Protein AF-A0A9D8MGJ4-F1 (afdb_monomer)

pLDDT: mean 90.31, std 9.66, range [42.44, 98.69]

Solvent-accessible surface area (backbone atoms only — not compar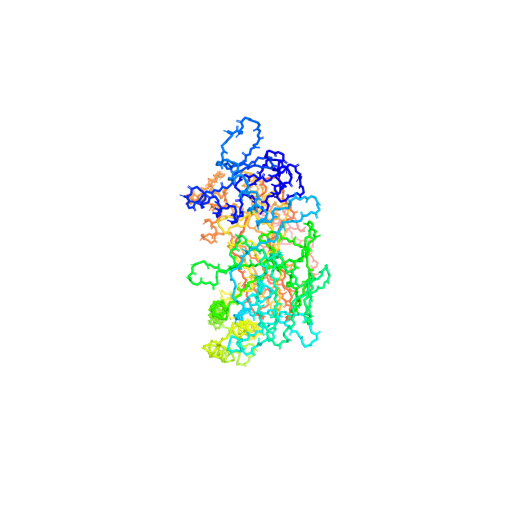able to full-atom values): 30990 Å² total; per-residue (Å²): 104,48,72,48,38,49,60,53,29,55,30,80,44,83,84,40,50,48,14,30,41,84,47,27,75,36,64,45,100,88,68,35,9,17,49,38,51,58,37,62,47,36,30,52,50,39,18,62,74,71,69,38,98,76,43,64,45,33,35,43,28,72,40,46,34,89,46,42,42,75,44,81,89,58,58,81,85,44,67,66,48,56,51,45,28,53,55,44,56,52,20,41,22,64,53,59,29,33,30,48,98,58,36,38,41,66,56,48,94,65,73,93,74,52,70,90,44,57,30,36,36,23,35,54,22,70,94,56,31,36,51,33,22,32,44,28,55,43,97,87,31,43,50,29,39,45,74,62,50,60,91,48,49,91,75,38,35,47,37,24,27,29,39,42,75,41,85,90,78,31,28,34,36,41,27,32,60,60,79,58,22,29,43,30,43,54,88,81,41,56,30,46,37,81,66,89,52,83,45,26,37,24,34,50,38,70,51,85,54,63,36,74,95,35,50,99,61,84,79,44,59,48,22,26,34,46,23,37,75,91,32,48,74,28,30,19,45,24,57,42,74,93,41,32,55,38,50,40,73,59,59,87,48,90,82,41,30,44,34,17,31,29,80,22,44,68,66,56,45,48,46,35,28,50,42,30,31,54,55,30,47,49,53,33,52,53,48,51,53,48,48,54,53,51,70,67,43,60,56,45,64,77,38,88,62,44,65,62,52,50,56,50,51,50,54,51,49,53,54,50,56,76,67,51,77,27,21,53,60,27,45,54,44,35,54,51,50,54,50,49,50,53,56,48,54,67,25,36,24,46,71,40,90,92,44,45,38,77,50,36,85,70,47,56,60,34,52,38,83,65,77,63,67,46,47,62,86,59,54,75,47,77,39,26,41,35,48,66,45,47,56,48,65,40,34,40,74,38,69,63,33,59,43,28,18,37,37,42,34,29,26,24,32,32,32,58,22,53,68,65,55,29,47,56,32,53,80,68,67,48,65,81,60,56,45,41,30,39,31,32,61,94,37,68,29,71,39,36,52,50,66,80,72,42,28,83,60,76,88,78,51,69,46,67,45,79,41,77,86,81,57,28,28,29,65,67,39,61,56,17,40,38,55,43,42,73,72,66,41,47,70,27,67,28,66,35,71,40,91,45,67,58,34,71,44,44,36,39,43,32,26,80,60,27,49,80,56,19,38,38,41,36,34,52,45,38,33,33,37,37,18,79,50,52,56,44,67,76,70,68,48,82,79,73,78,79,86,64,87,70,75,76,63,88,51,45,28,20,40,89,87,70,47,78,74,42,64,58,85,90,79,62,68,74,44,63,34,34,43,87,92,39,81,50,75,43,125

Foldseek 3Di:
DLVVCVQLQLALDCPWVLQAQQQAPDADPVHTGFFWGLFPLLQVLCCVLVVHNGDTWGGTSQDIDDLTPSDPVNCPVDPSSVVNVVSNSLSCLLSWTASDQWFTRAFADADDADQPFWKWKAFLDVQLQNLFWTWFQDPVQFIFIDGDFLVCVVVRLRRIWRWDADVVRNFIWTARRVQRWIWFDDPWGTGTHNDDDLRRTWRKHWASDARPPQAPDDDHFTWIWTWRGGTRFTWTWFRDPPGHITIDTDDNHNPRRRRTIGIDGSVSSLSNFVVLLVVLLVLLVVLLVLLVVQLPFAKDFQPPCLSVVLVVLSVVLVVQSVPGRGSVSSNVSSVSSVVNVQSSLQGIFGPDLVGFRWPQVLQDLQFQPDQPRKPDDFPADLSKGKDALDWDWIKHKRWQHHFAKKKKKWQKEKQLAPPQVLVVCVVVVNPVSQQKWWDKAPWIDGFHYQCPPFALDQPPWPDWDWYDVVTTTGDDDPRSSSVCVVVVPRMDMIMDGDHHGRDMMMTTMTGPGNHHGMMMMIGRIIMGGRRHPDRCVSVVNDPDPCPDPPPDPQQFKAAPVRHTDDSDPPPDDFHWIDGPNDIDTDD

Radius of gyration: 32.8 Å; Cα contacts (8 Å, |Δi|>4): 1258; chains: 1; bounding box: 96×54×96 Å

Sequence (587 aa):
LHELLHGVGVIPWAGTQWSKYDLRSSKNGDGYGSGYWLGDRVTEVLSFWDNKDFEQLNGDYQHMWPYGINGAQEDNGSDVLYIGNGLVCQALGEDGLEHTDKHFAEPYYAINVEDDVKYYLKNENEDRGFLTSYLVEKEDGSLTWKEIALDDLTNQDDAAWYITFTPTNQFYQLRNAKTGNYLYMTGSTAKTIATTSGNTDFHVMKARVDAADTHTDEPNPRGYWLLHHASRNPRALSAATNGRVATETFNISNNATTQRWLILTAEQAAEVDNVGIGAFRKQVADILSQLRGLRSVPHTEDTEGTDAKLDNIIDEIEGKSATATSAVQVAELVEEARQAVFDFLANATPTDMDQPFNVSLLIQNPGLDDTEGWLGVPTLKYSCGEFKEVAFDYNQTLDNMRSGTYVLHAQAFQRAGIAETAYRAYINGTTTRISTFLYAGSRSERVHNICDYGQENKLGVGDEVAVGDPVIYIPNDMKSAANYFKQGFYDCEVATELTEDGSKLKIGIRCKNGNSSYWSIFDNFRLYYYGSIPLDVVTGIETQPITERKEVEATAIYDLSGRKVSSSSSELPKGIYIQNGRKFVVK

Structure (mmCIF, N/CA/C/O backbone):
data_AF-A0A9D8MGJ4-F1
#
_entry.id   AF-A0A9D8MGJ4-F1
#
loop_
_atom_site.group_PDB
_atom_site.id
_atom_site.type_symbol
_atom_site.label_atom_id
_atom_site.label_alt_id
_atom_site.label_comp_id
_atom_site.label_asym_id
_atom_site.label_entity_id
_atom_site.label_seq_id
_atom_site.pdbx_PDB_ins_code
_atom_site.Cartn_x
_atom_site.Cartn_y
_atom_site.Cartn_z
_atom_site.occupancy
_atom_site.B_iso_or_equiv
_atom_site.auth_seq_id
_atom_site.auth_comp_id
_atom_site.auth_asym_id
_atom_site.auth_atom_id
_atom_site.pdbx_PDB_model_num
ATOM 1 N N . LEU A 1 1 ? -39.163 24.564 11.893 1.00 76.19 1 LEU A N 1
ATOM 2 C CA . LEU A 1 1 ? -38.201 23.504 11.517 1.00 76.19 1 LEU A CA 1
ATOM 3 C C . LEU A 1 1 ? -37.152 23.989 10.514 1.00 76.19 1 LEU A C 1
ATOM 5 O O . LEU A 1 1 ? -36.013 23.592 10.669 1.00 76.19 1 LEU A O 1
ATOM 9 N N . HIS A 1 2 ? -37.454 24.919 9.592 1.00 80.75 2 HIS A N 1
ATOM 10 C CA . HIS A 1 2 ? -36.408 25.587 8.787 1.00 80.75 2 HIS A CA 1
ATOM 11 C C . HIS A 1 2 ? -35.269 26.174 9.650 1.00 80.75 2 HIS A C 1
ATOM 13 O O . HIS A 1 2 ? -34.117 25.803 9.496 1.00 80.75 2 HIS A O 1
ATOM 19 N N . GLU A 1 3 ? -35.598 26.991 10.657 1.00 81.12 3 GLU A N 1
ATOM 20 C CA . GLU A 1 3 ? -34.593 27.526 11.598 1.00 81.12 3 GLU A CA 1
ATOM 21 C C . GLU A 1 3 ? -33.932 26.452 12.482 1.00 81.12 3 GLU A C 1
ATOM 23 O O . GLU A 1 3 ? -32.833 26.655 12.989 1.00 81.12 3 GLU A O 1
ATOM 28 N N . LEU A 1 4 ? -34.584 25.295 12.669 1.00 79.69 4 LEU A N 1
ATOM 29 C CA . LEU A 1 4 ? -33.990 24.172 13.401 1.00 79.69 4 LEU A CA 1
ATOM 30 C C . LEU A 1 4 ? -32.871 23.533 12.578 1.00 79.69 4 LEU A C 1
ATOM 32 O O . LEU A 1 4 ? -31.828 23.240 13.149 1.00 79.69 4 LEU A O 1
ATOM 36 N N . LEU A 1 5 ? -33.065 23.376 11.262 1.00 81.38 5 LEU A N 1
ATOM 37 C CA . LEU A 1 5 ? -32.021 22.909 10.344 1.00 81.38 5 LEU A CA 1
ATOM 38 C C . LEU A 1 5 ? -30.768 23.774 10.481 1.00 81.38 5 LEU A C 1
ATOM 40 O O . LEU A 1 5 ? -29.666 23.245 10.637 1.00 81.38 5 LEU A O 1
ATOM 44 N N . HIS A 1 6 ? -30.955 25.095 10.589 1.00 78.94 6 HIS A N 1
ATOM 45 C CA . HIS A 1 6 ? -29.831 25.989 10.836 1.00 78.94 6 HIS A CA 1
ATOM 46 C C . HIS A 1 6 ? -29.121 25.712 12.169 1.00 78.94 6 HIS A C 1
ATOM 48 O O . HIS A 1 6 ? -27.895 25.763 12.253 1.00 78.94 6 HIS A O 1
ATOM 54 N N . GLY A 1 7 ? -29.890 25.387 13.208 1.00 73.94 7 GLY A N 1
ATOM 55 C CA . GLY A 1 7 ? -29.383 25.055 14.538 1.00 73.94 7 GLY A CA 1
ATOM 56 C C . GLY A 1 7 ? -28.693 23.693 14.663 1.00 73.94 7 GLY A C 1
ATOM 57 O O . GLY A 1 7 ? -27.937 23.514 15.613 1.00 73.94 7 GLY A O 1
ATOM 58 N N . VAL A 1 8 ? -28.923 22.752 13.739 1.00 74.88 8 VAL A N 1
ATOM 59 C CA . VAL A 1 8 ? -28.292 21.414 13.740 1.00 74.88 8 VAL A CA 1
ATOM 60 C C . VAL A 1 8 ? -27.152 21.282 12.723 1.00 74.88 8 VAL A C 1
ATOM 62 O O . VAL A 1 8 ? -26.699 20.175 12.452 1.00 74.88 8 VAL A O 1
ATOM 65 N N . GLY A 1 9 ? -26.673 22.404 12.174 1.00 74.50 9 GLY A N 1
ATOM 66 C CA . GLY A 1 9 ? -25.496 22.449 11.300 1.00 74.50 9 GLY A CA 1
ATOM 67 C C . GLY A 1 9 ? -25.789 22.369 9.798 1.00 74.50 9 GLY A C 1
ATOM 68 O O . GLY A 1 9 ? -24.852 22.453 8.999 1.00 74.50 9 GLY A O 1
ATOM 69 N N . VAL A 1 10 ? -27.065 22.279 9.400 1.00 78.00 10 VAL A N 1
ATOM 70 C CA . VAL A 1 10 ? -27.529 22.309 8.000 1.00 78.00 10 VAL A CA 1
ATOM 71 C C . VAL A 1 10 ? -27.554 23.763 7.513 1.00 78.00 10 VAL A C 1
ATOM 73 O O . VAL A 1 10 ? -28.609 24.377 7.387 1.00 78.00 10 VAL A O 1
ATOM 76 N N . ILE A 1 11 ? -26.364 24.349 7.317 1.00 72.31 11 ILE A N 1
ATOM 77 C CA . ILE A 1 11 ? -26.176 25.763 6.942 1.00 72.31 11 ILE A CA 1
ATOM 78 C C . ILE A 1 11 ? -25.019 25.987 5.962 1.00 72.31 11 ILE A C 1
ATOM 80 O O . ILE A 1 11 ? -24.040 25.235 5.988 1.00 72.31 11 ILE A O 1
ATOM 84 N N . PRO A 1 12 ? -25.042 27.106 5.206 1.00 62.72 12 PRO A N 1
ATOM 85 C CA . PRO A 1 12 ? -23.937 27.568 4.364 1.00 62.72 12 PRO A CA 1
ATOM 86 C C . PRO A 1 12 ? -22.775 28.172 5.174 1.00 62.72 12 PRO A C 1
ATOM 88 O O . PRO A 1 12 ? -22.338 29.298 4.930 1.00 62.72 12 PRO A O 1
ATOM 91 N N . TRP A 1 13 ? -22.266 27.449 6.172 1.00 66.31 13 TRP A N 1
ATOM 92 C CA . TRP A 1 13 ? -21.008 27.792 6.830 1.00 66.31 13 TRP A CA 1
ATOM 93 C C . TRP A 1 13 ? -19.901 26.916 6.272 1.00 66.31 13 TRP A C 1
ATOM 95 O O . TRP A 1 13 ? -19.823 25.733 6.586 1.00 66.31 13 TRP A O 1
ATOM 105 N N . ALA A 1 14 ? -18.968 27.535 5.549 1.00 61.53 14 ALA A N 1
ATOM 106 C CA . ALA A 1 14 ? -17.855 26.867 4.871 1.00 61.53 14 ALA A CA 1
ATOM 107 C C . ALA A 1 14 ? -16.996 25.920 5.739 1.00 61.53 14 ALA A C 1
ATOM 109 O O . ALA A 1 14 ? -16.180 25.169 5.213 1.00 61.53 14 ALA A O 1
ATOM 110 N N . GLY A 1 15 ? -17.135 25.967 7.067 1.00 70.69 15 GLY A N 1
ATOM 111 C CA . GLY A 1 15 ? -16.348 25.172 8.003 1.00 70.69 15 GLY A CA 1
ATOM 112 C C . GLY A 1 15 ? -17.000 23.892 8.543 1.00 70.69 15 GLY A C 1
ATOM 113 O O . GLY A 1 15 ? -16.279 23.149 9.212 1.00 70.69 15 GLY A O 1
ATOM 114 N N . THR A 1 16 ? -18.300 23.637 8.349 1.00 79.25 16 THR A N 1
ATOM 115 C CA . THR A 1 16 ? -18.972 22.408 8.848 1.00 79.25 16 THR A CA 1
ATOM 116 C C . THR A 1 16 ? -18.890 21.275 7.829 1.00 79.25 16 THR A C 1
ATOM 118 O O . THR A 1 16 ? -18.683 21.533 6.640 1.00 79.25 16 THR A O 1
ATOM 121 N N . GLN A 1 17 ? -19.065 20.021 8.263 1.00 82.88 17 GLN A N 1
ATOM 122 C CA . GLN A 1 17 ? -19.114 18.893 7.324 1.00 82.88 17 GLN A CA 1
ATOM 123 C C . GLN A 1 17 ? -20.271 19.000 6.326 1.00 82.88 17 GLN A C 1
ATOM 125 O O . GLN A 1 17 ? -20.141 18.503 5.214 1.00 82.88 17 GLN A O 1
ATOM 130 N N . TRP A 1 18 ? -21.353 19.710 6.670 1.00 86.94 18 TRP A N 1
ATOM 131 C CA . TRP A 1 18 ? -22.473 19.951 5.756 1.00 86.94 18 TRP A CA 1
ATOM 132 C C . TRP A 1 18 ? -22.060 20.673 4.471 1.00 86.94 18 TRP A C 1
ATOM 134 O O . TRP A 1 18 ? -22.480 20.300 3.377 1.00 86.94 18 TRP A O 1
ATOM 144 N N . SER A 1 19 ? -21.239 21.718 4.616 1.00 83.00 19 SER A N 1
ATOM 145 C CA . SER A 1 19 ? -20.747 22.519 3.491 1.00 83.00 19 SER A CA 1
ATOM 146 C C . SER A 1 19 ? -19.509 21.909 2.829 1.00 83.00 19 SER A C 1
ATOM 148 O O . SER A 1 19 ? -19.207 22.230 1.679 1.00 83.00 19 SER A O 1
ATOM 150 N N . LYS A 1 20 ? -18.768 21.048 3.536 1.00 82.69 20 LYS A N 1
ATOM 151 C CA . LYS A 1 20 ? -17.641 20.296 2.972 1.00 82.69 20 LYS A CA 1
ATOM 152 C C . LYS A 1 20 ? -18.141 19.116 2.141 1.00 82.69 20 LYS A C 1
ATOM 154 O O . LYS A 1 20 ? -19.315 18.772 2.128 1.00 82.69 20 LYS A O 1
ATOM 159 N N . TYR A 1 21 ? -17.215 18.497 1.423 1.00 81.44 21 TYR A N 1
ATOM 160 C CA . TYR A 1 21 ? -17.525 17.378 0.542 1.00 81.44 21 TYR A CA 1
ATOM 161 C C . TYR A 1 21 ? -17.286 16.004 1.182 1.00 81.44 21 TYR A C 1
ATOM 163 O O . TYR A 1 21 ? -17.652 15.003 0.584 1.00 81.44 21 TYR A O 1
ATOM 171 N N . ASP A 1 22 ? -16.680 15.930 2.372 1.00 84.88 22 ASP A N 1
ATOM 172 C CA . ASP A 1 22 ? -16.240 14.654 2.962 1.00 84.88 22 ASP A CA 1
ATOM 173 C C . ASP A 1 22 ? -17.413 13.693 3.265 1.00 84.88 22 ASP A C 1
ATOM 175 O O . ASP A 1 22 ? -17.230 12.474 3.269 1.00 84.88 22 ASP A O 1
ATOM 179 N N . LEU A 1 23 ? -18.620 14.237 3.472 1.00 88.88 23 LEU A N 1
ATOM 180 C CA . LEU A 1 23 ? -19.881 13.505 3.676 1.00 88.88 23 LEU A CA 1
ATOM 181 C C . LEU A 1 23 ? -20.859 13.634 2.493 1.00 88.88 23 LEU A C 1
ATOM 183 O O . LEU A 1 23 ? -22.047 13.348 2.639 1.00 88.88 23 LEU A O 1
ATOM 187 N N . ARG A 1 24 ? -20.389 14.070 1.317 1.00 90.00 24 ARG A N 1
ATOM 188 C CA . ARG A 1 24 ? -21.221 14.330 0.131 1.00 90.00 24 ARG A CA 1
ATOM 189 C C . ARG A 1 24 ? -20.674 13.639 -1.114 1.00 90.00 24 ARG A C 1
ATOM 191 O O . ARG A 1 24 ? -19.468 13.577 -1.325 1.00 90.00 24 ARG A O 1
ATOM 198 N N . SER A 1 25 ? -21.565 13.182 -1.991 1.00 90.62 25 SER A N 1
ATOM 199 C CA . SER A 1 25 ? -21.180 12.500 -3.235 1.00 90.62 25 SER A CA 1
ATOM 200 C C . SER A 1 25 ? -20.512 13.411 -4.273 1.00 90.62 25 SER A C 1
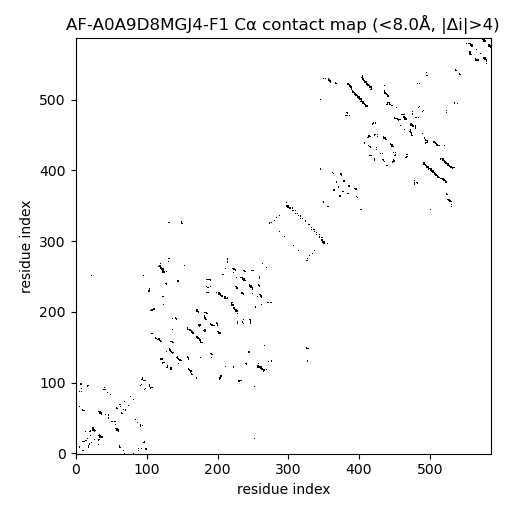ATOM 202 O O . SER A 1 25 ? -19.852 12.919 -5.187 1.00 90.62 25 SER A O 1
ATOM 204 N N . SER A 1 26 ? -20.717 14.731 -4.200 1.00 88.38 26 SER A N 1
ATOM 205 C CA . SER A 1 26 ? -20.204 15.669 -5.202 1.00 88.38 26 SER A CA 1
ATOM 206 C C . SER A 1 26 ? -19.906 17.059 -4.627 1.00 88.38 26 SER A C 1
ATOM 208 O O . SER A 1 26 ? -20.109 17.333 -3.440 1.00 88.38 26 SER A O 1
ATOM 210 N N . LYS A 1 27 ? -19.375 17.942 -5.483 1.00 88.50 27 LYS A N 1
ATOM 211 C CA . LYS A 1 27 ? -19.149 19.362 -5.188 1.00 88.50 27 LYS A CA 1
ATOM 212 C C . LYS A 1 27 ? -19.801 20.233 -6.251 1.00 88.50 27 LYS A C 1
ATOM 214 O O . LYS A 1 27 ? -19.804 19.882 -7.430 1.00 88.50 27 LYS A O 1
ATOM 219 N N . ASN A 1 28 ? -20.276 21.395 -5.835 1.00 82.94 28 ASN A N 1
ATOM 220 C CA . ASN A 1 28 ? -20.700 22.469 -6.718 1.00 82.94 28 ASN A CA 1
ATOM 221 C C . ASN A 1 28 ? -19.485 23.201 -7.322 1.00 82.94 28 ASN A C 1
ATOM 223 O O . ASN A 1 28 ? -18.348 23.055 -6.867 1.00 82.94 28 ASN A O 1
ATOM 227 N N . GLY A 1 29 ? -19.722 24.021 -8.354 1.00 80.69 29 GLY A N 1
ATOM 228 C CA . GLY A 1 29 ? -18.670 24.796 -9.032 1.00 80.69 29 GLY A CA 1
ATOM 229 C C . GLY A 1 29 ? -17.984 25.858 -8.159 1.00 80.69 29 GLY A C 1
ATOM 230 O O . GLY A 1 29 ? -16.936 26.373 -8.536 1.00 80.69 29 GLY A O 1
ATOM 231 N N . ASP A 1 30 ? -18.555 26.167 -6.996 1.00 82.81 30 ASP A N 1
ATOM 232 C CA . ASP A 1 30 ? -18.010 27.052 -5.962 1.00 82.81 30 ASP A CA 1
ATOM 233 C C . ASP A 1 30 ? -17.190 26.308 -4.886 1.00 82.81 30 ASP A C 1
ATOM 235 O O . ASP A 1 30 ? -16.607 26.942 -4.007 1.00 82.81 30 ASP A O 1
ATOM 239 N N . GLY A 1 31 ? -17.101 24.976 -4.974 1.00 82.62 31 GLY A N 1
ATOM 240 C CA . GLY A 1 31 ? -16.307 24.126 -4.089 1.00 82.62 31 GLY A CA 1
ATOM 241 C C . GLY A 1 31 ? -17.051 23.549 -2.881 1.00 82.62 31 GLY A C 1
ATOM 242 O O . GLY A 1 31 ? -16.448 22.755 -2.155 1.00 82.62 31 GLY A O 1
ATOM 243 N N . TYR A 1 32 ? -18.328 23.887 -2.673 1.00 88.38 32 TYR A N 1
ATOM 244 C CA . TYR A 1 32 ? -19.131 23.346 -1.570 1.00 88.38 32 TYR A CA 1
ATOM 245 C C . TYR A 1 32 ? -19.757 21.984 -1.891 1.00 88.38 32 TYR A C 1
ATOM 247 O O . TYR A 1 32 ? -19.964 21.642 -3.055 1.00 88.38 32 TYR A O 1
ATOM 255 N N . GLY A 1 33 ? -20.051 21.200 -0.853 1.00 87.88 33 GLY A N 1
ATOM 256 C CA . GLY A 1 33 ? -20.655 19.870 -0.959 1.00 87.88 33 GLY A CA 1
ATOM 257 C C . GLY A 1 33 ? -22.046 19.879 -1.604 1.00 87.88 33 GLY A C 1
ATOM 258 O O . GLY A 1 33 ? -22.836 20.804 -1.410 1.00 87.88 33 GLY A O 1
ATOM 259 N N . SER A 1 34 ? -22.335 18.842 -2.391 1.00 90.75 34 SER A N 1
ATOM 260 C CA . SER A 1 34 ? -23.594 18.661 -3.119 1.00 90.75 34 SER A CA 1
ATOM 261 C C . SER A 1 34 ? -23.894 17.181 -3.378 1.00 90.75 34 SER A C 1
ATOM 263 O O . SER A 1 34 ? -23.050 16.303 -3.172 1.00 90.75 34 SER A O 1
ATOM 265 N N . GLY A 1 35 ? -25.115 16.892 -3.814 1.00 92.44 35 GLY A N 1
ATOM 266 C CA . GLY A 1 35 ? -25.594 15.543 -4.079 1.00 92.44 35 GLY A CA 1
ATOM 267 C C . GLY A 1 35 ? -25.938 14.769 -2.806 1.00 92.44 35 GLY A C 1
ATOM 268 O O . GLY A 1 35 ? -26.335 15.340 -1.783 1.00 92.44 35 GLY A O 1
ATOM 269 N N . TYR A 1 36 ? -25.783 13.450 -2.875 1.00 93.50 36 TYR A N 1
ATOM 270 C CA . TYR A 1 36 ? -26.176 12.545 -1.805 1.00 93.50 36 TYR A CA 1
ATOM 271 C C . TYR A 1 36 ? -25.309 12.710 -0.561 1.00 93.50 36 TYR A C 1
ATOM 273 O O . TYR A 1 36 ? -24.088 12.862 -0.656 1.00 93.50 36 TYR A O 1
ATOM 281 N N . TRP A 1 37 ? -25.950 12.666 0.603 1.00 92.94 37 TRP A N 1
ATOM 282 C CA . TRP A 1 37 ? -25.288 12.464 1.882 1.00 92.94 37 TRP A CA 1
ATOM 283 C C . TRP A 1 37 ? -24.792 11.025 1.972 1.00 92.94 37 TRP A C 1
ATOM 285 O O . TRP A 1 37 ? -25.517 10.095 1.630 1.00 92.94 37 TRP A O 1
ATOM 295 N N . LEU A 1 38 ? -23.551 10.851 2.415 1.00 91.50 38 LEU A N 1
ATOM 296 C CA . LEU A 1 38 ? -22.874 9.554 2.392 1.00 91.50 38 LEU A CA 1
ATOM 297 C C . LEU A 1 38 ? -22.908 8.814 3.732 1.00 91.50 38 LEU A C 1
ATOM 299 O O . LEU A 1 38 ? -22.282 7.768 3.852 1.00 91.50 38 LEU A O 1
ATOM 303 N N . GLY A 1 39 ? -23.562 9.370 4.749 1.00 90.69 39 GLY A N 1
ATOM 304 C CA . GLY A 1 39 ? -23.654 8.746 6.061 1.00 90.69 39 GLY A CA 1
ATOM 305 C C . GLY A 1 39 ? -24.655 7.585 6.118 1.00 90.69 39 GLY A C 1
ATOM 306 O O . GLY A 1 39 ? -25.746 7.643 5.532 1.00 90.69 39 GLY A O 1
ATOM 307 N N . ASP A 1 40 ? -24.259 6.521 6.817 1.00 89.44 40 ASP A N 1
ATOM 308 C CA . ASP A 1 40 ? -25.021 5.275 6.921 1.00 89.44 40 ASP A CA 1
ATOM 309 C C . ASP A 1 40 ? -26.310 5.490 7.722 1.00 89.44 40 ASP A C 1
ATOM 311 O O . ASP A 1 40 ? -27.365 4.992 7.340 1.00 89.44 40 ASP A O 1
ATOM 315 N N . ARG A 1 41 ? -26.265 6.278 8.804 1.00 92.50 41 ARG A N 1
ATOM 316 C CA . ARG A 1 41 ? -27.396 6.430 9.730 1.00 92.50 41 ARG A CA 1
ATOM 317 C C . ARG A 1 41 ? -28.562 7.140 9.077 1.00 92.50 41 ARG A C 1
ATOM 319 O O . ARG A 1 41 ? -29.705 6.712 9.226 1.00 92.50 41 ARG A O 1
ATOM 326 N N . VAL A 1 42 ? -28.290 8.194 8.312 1.00 93.62 42 VAL A N 1
ATOM 327 C CA . VAL A 1 42 ? -29.329 8.870 7.528 1.00 93.62 42 VAL A CA 1
ATOM 328 C C . VAL A 1 42 ? -29.928 7.922 6.491 1.00 93.62 42 VAL A C 1
ATOM 330 O O . VAL A 1 42 ? -31.148 7.887 6.340 1.00 93.62 42 VAL A O 1
ATOM 333 N N . THR A 1 43 ? -29.092 7.135 5.809 1.00 92.62 43 THR A N 1
ATOM 334 C CA . THR A 1 43 ? -29.549 6.157 4.810 1.00 92.62 43 THR A CA 1
ATOM 335 C C . THR A 1 43 ? -30.434 5.082 5.450 1.00 92.62 43 THR A C 1
ATOM 337 O O . THR A 1 43 ? -31.501 4.772 4.925 1.00 92.62 43 THR A O 1
ATOM 340 N N . GLU A 1 44 ? -30.053 4.559 6.616 1.00 91.50 44 GLU A N 1
ATOM 341 C CA . GLU A 1 44 ? -30.830 3.574 7.378 1.00 91.50 44 GLU A CA 1
ATOM 342 C C . GLU A 1 44 ? -32.169 4.150 7.865 1.00 91.50 44 GLU A C 1
ATOM 344 O O . GLU A 1 44 ? -33.206 3.498 7.732 1.00 91.50 44 GLU A O 1
ATOM 349 N N . VAL A 1 45 ? -32.174 5.388 8.377 1.00 94.12 45 VAL A N 1
ATOM 350 C CA . VAL A 1 45 ? -33.402 6.075 8.807 1.00 94.12 45 VAL A CA 1
ATOM 351 C C . VAL A 1 45 ? -34.359 6.276 7.641 1.00 94.12 45 VAL A C 1
ATOM 353 O O . VAL A 1 45 ? -35.539 5.963 7.784 1.00 94.12 45 VAL A O 1
ATOM 356 N N . LEU A 1 46 ? -33.876 6.763 6.496 1.00 94.75 46 LEU A N 1
ATOM 357 C CA . LEU A 1 46 ? -34.711 6.942 5.309 1.00 94.75 46 LEU A CA 1
ATOM 358 C C . LEU A 1 46 ? -35.223 5.603 4.782 1.00 94.75 46 LEU A C 1
ATOM 360 O O . LEU A 1 46 ? -36.408 5.470 4.499 1.00 94.75 46 LEU A O 1
ATOM 364 N N . SER A 1 47 ? -34.361 4.587 4.722 1.00 92.94 47 SER A N 1
ATOM 365 C CA . SER A 1 47 ? -34.751 3.267 4.224 1.00 92.94 47 SER A CA 1
ATOM 366 C C . SER A 1 47 ? -35.857 2.640 5.076 1.00 92.94 47 SER A C 1
ATOM 368 O O . SER A 1 47 ? -36.826 2.090 4.546 1.00 92.94 47 SER A O 1
ATOM 370 N N . PHE A 1 48 ? -35.756 2.785 6.401 1.00 92.62 48 PHE A N 1
ATOM 371 C CA . PHE A 1 48 ? -36.792 2.363 7.339 1.00 92.62 48 PHE A CA 1
ATOM 372 C C . PHE A 1 48 ? -38.073 3.199 7.210 1.00 92.62 48 PHE A C 1
ATOM 374 O O . PHE A 1 48 ? -39.168 2.641 7.137 1.00 92.62 48 PHE A O 1
ATOM 381 N N . TRP A 1 49 ? -37.947 4.527 7.196 1.00 94.19 49 TRP A N 1
ATOM 382 C CA . TRP A 1 49 ? -39.081 5.452 7.216 1.00 94.19 49 TRP A CA 1
ATOM 383 C C . TRP A 1 49 ? -39.917 5.385 5.930 1.00 94.19 49 TRP A C 1
ATOM 385 O O . TRP A 1 49 ? -41.148 5.366 5.989 1.00 94.19 49 TRP A O 1
ATOM 395 N N . ASP A 1 50 ? -39.253 5.260 4.782 1.00 91.12 50 ASP A N 1
ATOM 396 C CA . ASP A 1 50 ? -39.877 5.192 3.457 1.00 91.12 50 ASP A CA 1
ATOM 397 C C . ASP A 1 50 ? -40.200 3.760 3.026 1.00 91.12 50 ASP A C 1
ATOM 399 O O . ASP A 1 50 ? -40.902 3.558 2.028 1.00 91.12 50 ASP A O 1
ATOM 403 N N . ASN A 1 51 ? -39.710 2.769 3.780 1.00 92.19 51 ASN A N 1
ATOM 404 C CA . ASN A 1 51 ? -39.825 1.346 3.486 1.00 92.19 51 ASN A CA 1
ATOM 405 C C . ASN A 1 51 ? -39.288 1.008 2.077 1.00 92.19 51 ASN A C 1
ATOM 407 O O . ASN A 1 51 ? -39.987 0.410 1.250 1.00 92.19 51 ASN A O 1
ATOM 411 N N . LYS A 1 52 ? -38.052 1.447 1.794 1.00 90.19 52 LYS A N 1
ATOM 412 C CA . LYS A 1 52 ? -37.323 1.227 0.532 1.00 90.19 52 LYS A CA 1
ATOM 413 C C . LYS A 1 52 ? -35.835 1.033 0.800 1.00 90.19 52 LYS A C 1
ATOM 415 O O . LYS A 1 52 ? -35.254 1.784 1.564 1.00 90.19 52 LYS A O 1
ATOM 420 N N . ASP A 1 53 ? -35.195 0.126 0.073 1.00 75.94 53 ASP A N 1
ATOM 421 C CA . ASP A 1 53 ? -33.829 -0.315 0.395 1.00 75.94 53 ASP A CA 1
ATOM 422 C C . ASP A 1 53 ? -32.698 0.674 0.027 1.00 75.94 53 ASP A C 1
ATOM 424 O O . ASP A 1 53 ? -31.535 0.372 0.274 1.00 75.94 53 ASP A O 1
ATOM 428 N N . PHE A 1 54 ? -32.995 1.838 -0.575 1.00 71.56 54 PHE A N 1
ATOM 429 C CA . PHE A 1 54 ? -31.967 2.751 -1.118 1.00 71.56 54 PHE A CA 1
ATOM 430 C C . PHE A 1 54 ? -32.377 4.233 -1.126 1.00 71.56 54 PHE A C 1
ATOM 432 O O . PHE A 1 54 ? -31.953 4.995 -1.999 1.00 71.56 54 PHE A O 1
ATOM 439 N N . GLU A 1 55 ? -33.244 4.664 -0.210 1.00 85.50 55 GLU A N 1
ATOM 440 C CA . GLU A 1 55 ? -33.522 6.098 -0.079 1.00 85.50 55 GLU A CA 1
ATOM 441 C C . GLU A 1 55 ? -32.289 6.819 0.479 1.00 85.50 55 GLU A C 1
ATOM 443 O O . GLU A 1 55 ? -31.755 6.455 1.524 1.00 85.50 55 GLU A O 1
ATOM 448 N N . GLN A 1 56 ? -31.833 7.853 -0.229 1.00 88.06 56 GLN A N 1
ATOM 449 C CA . GLN A 1 56 ? -30.682 8.654 0.169 1.00 88.06 56 GLN A CA 1
ATOM 450 C C . GLN A 1 56 ? -31.073 10.115 0.297 1.00 88.06 56 GLN A C 1
ATOM 452 O O . GLN A 1 56 ? -31.788 10.675 -0.540 1.00 88.06 56 GLN A O 1
ATOM 457 N N . LEU A 1 57 ? -30.535 10.754 1.329 1.00 93.69 57 LEU A N 1
ATOM 458 C CA . LEU A 1 57 ? -30.702 12.180 1.527 1.00 93.69 57 LEU A CA 1
ATOM 459 C C . LEU A 1 57 ? -29.943 12.910 0.424 1.00 93.69 57 LEU A C 1
ATOM 461 O O . LEU A 1 57 ? -28.743 12.708 0.252 1.00 93.69 57 LEU A O 1
ATOM 465 N N . ASN A 1 58 ? -30.631 13.769 -0.314 1.00 92.69 58 ASN A N 1
ATOM 466 C CA . ASN A 1 58 ? -30.025 14.586 -1.355 1.00 92.69 58 ASN A CA 1
ATOM 467 C C . ASN A 1 58 ? -30.039 16.054 -0.929 1.00 92.69 58 ASN A C 1
ATOM 469 O O . ASN A 1 58 ? -30.843 16.475 -0.097 1.00 92.69 58 ASN A O 1
ATOM 473 N N . GLY A 1 59 ? -29.146 16.855 -1.490 1.00 89.50 59 GLY A N 1
ATOM 474 C CA . GLY A 1 59 ? -29.127 18.278 -1.215 1.00 89.50 59 GLY A CA 1
ATOM 475 C C . GLY A 1 59 ? -27.887 18.974 -1.724 1.00 89.50 59 GLY A C 1
ATOM 476 O O . GLY A 1 59 ? -27.067 18.412 -2.444 1.00 89.50 59 GLY A O 1
ATOM 477 N N . ASP A 1 60 ? -27.749 20.210 -1.287 1.00 88.00 60 ASP A N 1
ATOM 478 C CA . ASP A 1 60 ? -26.546 21.006 -1.455 1.00 88.00 60 ASP A CA 1
ATOM 479 C C . ASP A 1 60 ? -26.136 21.585 -0.093 1.00 88.00 60 ASP A C 1
ATOM 481 O O . ASP A 1 60 ? -26.665 21.213 0.958 1.00 88.00 60 ASP A O 1
ATOM 485 N N . TYR A 1 61 ? -25.167 22.493 -0.089 1.00 86.75 61 TYR A N 1
ATOM 486 C CA . TYR A 1 61 ? -24.686 23.144 1.128 1.00 86.75 61 TYR A CA 1
ATOM 487 C C . TYR A 1 61 ? -25.719 24.072 1.803 1.00 86.75 61 TYR A C 1
ATOM 489 O O . TYR A 1 61 ? -25.450 24.601 2.882 1.00 86.75 61 TYR A O 1
ATOM 497 N N . GLN A 1 62 ? -26.893 24.276 1.200 1.00 85.50 62 GLN A N 1
ATOM 498 C CA . GLN A 1 62 ? -27.997 25.101 1.703 1.00 85.50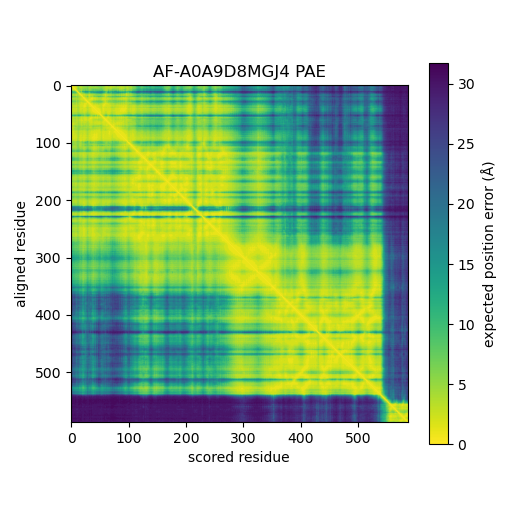 62 GLN A CA 1
ATOM 499 C C . GLN A 1 62 ? -29.276 24.293 1.952 1.00 85.50 62 GLN A C 1
ATOM 501 O O . GLN A 1 62 ? -30.068 24.671 2.813 1.00 85.50 62 GLN A O 1
ATOM 506 N N . HIS A 1 63 ? -29.477 23.205 1.211 1.00 88.25 63 HIS A N 1
ATOM 507 C CA . HIS A 1 63 ? -30.749 22.504 1.118 1.00 88.25 63 HIS A CA 1
ATOM 508 C C . HIS A 1 63 ? -30.637 21.011 1.423 1.00 88.25 63 HIS A C 1
ATOM 510 O O . HIS A 1 63 ? -29.595 20.378 1.235 1.00 88.25 63 HIS A O 1
ATOM 516 N N . MET A 1 64 ? -31.758 20.435 1.850 1.00 90.81 64 MET A N 1
ATOM 517 C CA . MET A 1 64 ? -31.900 19.026 2.201 1.00 90.81 64 MET A CA 1
ATOM 518 C C . MET A 1 64 ? -33.245 18.473 1.711 1.00 90.81 64 MET A C 1
ATOM 520 O O . MET A 1 64 ? -34.282 19.095 1.920 1.00 90.81 64 MET A O 1
ATOM 524 N N . TRP A 1 65 ? -33.256 17.278 1.125 1.00 92.88 65 TRP A N 1
ATOM 525 C CA . TRP A 1 65 ? -34.453 16.556 0.671 1.00 92.88 65 TRP A CA 1
ATOM 526 C C . TRP A 1 65 ? -34.321 15.055 0.972 1.00 92.88 65 TRP A C 1
ATOM 528 O O . TRP A 1 65 ? -33.190 14.567 1.004 1.00 92.88 65 TRP A O 1
ATOM 538 N N . PRO A 1 66 ? -35.429 14.303 1.156 1.00 91.44 66 PRO A N 1
ATOM 539 C CA . PRO A 1 66 ? -36.835 14.694 0.947 1.00 91.44 66 PRO A CA 1
ATOM 540 C C . PRO A 1 66 ? -37.519 15.375 2.146 1.00 91.44 66 PRO A C 1
ATOM 542 O O . PRO A 1 66 ? -38.559 16.004 1.968 1.00 91.44 66 PRO A O 1
ATOM 545 N N . TYR A 1 67 ? -36.934 15.305 3.346 1.00 92.94 67 TYR A N 1
ATOM 546 C CA . TYR A 1 67 ? -37.551 15.799 4.590 1.00 92.94 67 TYR A CA 1
ATOM 547 C C . TYR A 1 67 ? -36.998 17.135 5.101 1.00 92.94 67 TYR A C 1
ATOM 549 O O . TYR A 1 67 ? -37.219 17.501 6.257 1.00 92.94 67 TYR A O 1
ATOM 557 N N . GLY A 1 68 ? -36.258 17.883 4.280 1.00 89.94 68 GLY A N 1
ATOM 558 C CA . GLY A 1 68 ? -35.868 19.247 4.628 1.00 89.94 68 GLY A CA 1
ATOM 559 C C . GLY A 1 68 ? -36.986 20.244 4.338 1.00 89.94 68 GLY A C 1
ATOM 560 O O . GLY A 1 68 ? -37.712 20.122 3.358 1.00 89.94 68 GLY A O 1
ATOM 561 N N . ILE A 1 69 ? -37.115 21.248 5.206 1.00 90.75 69 ILE A N 1
ATOM 562 C CA . ILE A 1 69 ? -37.988 22.402 4.977 1.00 90.75 69 ILE A CA 1
ATOM 563 C C . ILE A 1 69 ? -37.093 23.553 4.531 1.00 90.75 69 ILE A C 1
ATOM 565 O O . ILE A 1 69 ? -36.597 24.316 5.361 1.00 90.75 69 ILE A O 1
ATOM 569 N N . ASN A 1 70 ? -36.849 23.658 3.225 1.00 88.44 70 ASN A N 1
ATOM 570 C CA . ASN A 1 70 ? -35.869 24.598 2.666 1.00 88.44 70 ASN A CA 1
ATOM 571 C C . ASN A 1 70 ? -36.415 26.025 2.497 1.00 88.44 70 ASN A C 1
ATOM 573 O O . ASN A 1 70 ? -35.664 26.978 2.313 1.00 88.44 70 ASN A O 1
ATOM 577 N N . GLY A 1 71 ? -37.730 26.188 2.617 1.00 86.19 71 GLY A N 1
ATOM 578 C CA . GLY A 1 71 ? -38.416 27.471 2.654 1.00 86.19 71 GLY A CA 1
ATOM 579 C C . GLY A 1 71 ? -39.885 27.283 3.010 1.00 86.19 71 GLY A C 1
ATOM 580 O O . GLY A 1 71 ? -40.382 26.158 3.058 1.00 86.19 71 GLY A O 1
ATOM 581 N N . ALA A 1 72 ? -40.597 28.386 3.247 1.00 86.81 72 ALA A N 1
ATOM 582 C CA . ALA A 1 72 ? -42.006 28.349 3.653 1.00 86.81 72 ALA A CA 1
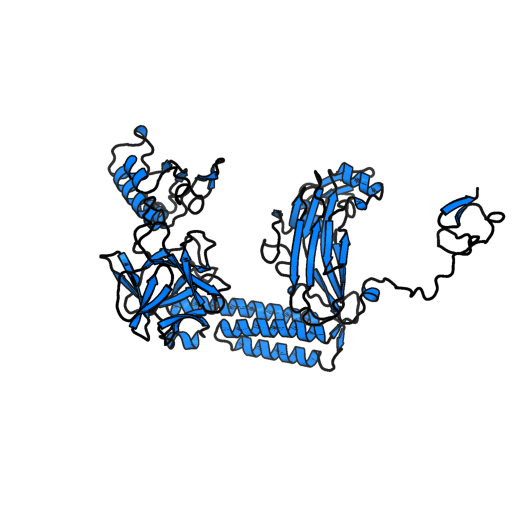ATOM 583 C C . ALA A 1 72 ? -42.909 27.606 2.648 1.00 86.81 72 ALA A C 1
ATOM 585 O O . ALA A 1 72 ? -43.918 27.034 3.038 1.00 86.81 72 ALA A O 1
ATOM 586 N N . GLN A 1 73 ? -42.541 27.596 1.365 1.00 89.25 73 GLN A N 1
ATOM 587 C CA . GLN A 1 73 ? -43.264 26.904 0.297 1.00 89.25 73 GLN A CA 1
ATOM 588 C C . GLN A 1 73 ? -43.121 25.374 0.319 1.00 89.25 73 GLN A C 1
ATOM 590 O O . GLN A 1 73 ? -43.910 24.693 -0.329 1.00 89.25 73 GLN A O 1
ATOM 595 N N . GLU A 1 74 ? -42.118 24.840 1.020 1.00 90.56 74 GLU A N 1
ATOM 596 C CA . GLU A 1 74 ? -41.893 23.392 1.158 1.00 90.56 74 GLU A CA 1
ATOM 597 C C . GLU A 1 74 ? -42.455 22.836 2.473 1.00 90.56 74 GLU A C 1
ATOM 599 O O . GLU A 1 74 ? -42.481 21.625 2.681 1.00 90.56 74 GLU A O 1
ATOM 604 N N . ASP A 1 75 ? -42.951 23.707 3.355 1.00 92.12 75 ASP A N 1
ATOM 605 C CA . ASP A 1 75 ? -43.671 23.293 4.553 1.00 92.12 75 ASP A CA 1
ATOM 606 C C . ASP A 1 75 ? -45.110 22.902 4.188 1.00 92.12 75 ASP A C 1
ATOM 608 O O . ASP A 1 75 ? -45.956 23.750 3.894 1.00 92.12 75 ASP A O 1
ATOM 612 N N . ASN A 1 76 ? -45.391 21.598 4.189 1.00 92.00 76 ASN A N 1
ATOM 613 C CA . ASN A 1 76 ? -46.716 21.064 3.871 1.00 92.00 76 ASN A CA 1
ATOM 614 C C . ASN A 1 76 ? -47.606 20.833 5.108 1.00 92.00 76 ASN A C 1
ATOM 616 O O . ASN A 1 76 ? -48.716 20.320 4.960 1.00 92.00 76 ASN A O 1
ATOM 620 N N . GLY A 1 77 ? -47.137 21.181 6.313 1.00 92.38 77 GLY A N 1
ATOM 621 C CA . GLY A 1 77 ? -47.908 21.044 7.551 1.00 92.38 77 GLY A CA 1
ATOM 622 C C . GLY A 1 77 ? -48.168 19.611 8.023 1.00 92.38 77 GLY A C 1
ATOM 623 O O . GLY A 1 77 ? -48.990 19.423 8.918 1.00 92.38 77 GLY A O 1
ATOM 624 N N . SER A 1 78 ? -47.545 18.597 7.413 1.00 94.94 78 SER A N 1
ATOM 625 C CA . SER A 1 78 ? -47.817 17.193 7.737 1.00 94.94 78 SER A CA 1
ATOM 626 C C . SER A 1 78 ? -46.937 16.657 8.866 1.00 94.94 78 SER A C 1
ATOM 628 O O . SER A 1 78 ? -45.739 16.935 8.930 1.00 94.94 78 SER A O 1
ATOM 630 N N . ASP A 1 79 ? -47.514 15.785 9.696 1.00 94.62 79 ASP A N 1
ATOM 631 C CA . ASP A 1 79 ? -46.770 15.065 10.738 1.00 94.62 79 ASP A CA 1
ATOM 632 C C . ASP A 1 79 ? -45.630 14.226 10.145 1.00 94.62 79 ASP A C 1
ATOM 634 O O . ASP A 1 79 ? -44.558 14.136 10.735 1.00 94.62 79 ASP A O 1
ATOM 638 N N . VAL A 1 80 ? -45.827 13.659 8.948 1.00 93.06 80 VAL A N 1
ATOM 639 C CA . VAL A 1 80 ? -44.800 12.875 8.244 1.00 93.06 80 VAL A CA 1
ATOM 640 C C . VAL A 1 80 ? -43.562 13.722 7.959 1.00 93.06 80 VAL A C 1
ATOM 642 O O . VAL A 1 80 ? -42.451 13.277 8.233 1.00 93.06 80 VAL A O 1
ATOM 645 N N . LEU A 1 81 ? -43.744 14.948 7.455 1.00 92.50 81 LEU A N 1
ATOM 646 C CA . LEU A 1 81 ? -42.636 15.869 7.207 1.00 92.50 81 LEU A CA 1
ATOM 647 C C . LEU A 1 81 ? -41.921 16.228 8.512 1.00 92.50 81 LEU A C 1
ATOM 649 O O . LEU A 1 81 ? -40.696 16.229 8.559 1.00 92.50 81 LEU A O 1
ATOM 653 N N . TYR A 1 82 ? -42.668 16.524 9.573 1.00 93.12 82 TYR A N 1
ATOM 654 C CA . TYR A 1 82 ? -42.087 16.998 10.829 1.00 93.12 82 TYR A CA 1
ATOM 655 C C . TYR A 1 82 ? -41.359 15.899 11.603 1.00 93.12 82 TYR A C 1
ATOM 657 O O . TYR A 1 82 ? -40.266 16.139 12.118 1.00 93.12 82 TYR A O 1
ATOM 665 N N . ILE A 1 83 ? -41.923 14.691 11.646 1.00 94.31 83 ILE A N 1
ATOM 666 C CA . ILE A 1 83 ? -41.283 13.534 12.274 1.00 94.31 83 ILE A CA 1
ATOM 667 C C . ILE A 1 83 ? -40.078 13.094 11.437 1.00 94.31 83 ILE A C 1
ATOM 669 O O . ILE A 1 83 ? -38.990 12.946 11.990 1.00 94.31 83 ILE A O 1
ATOM 673 N N . GLY A 1 84 ? -40.233 12.975 10.113 1.00 93.56 84 GLY A N 1
ATOM 674 C CA . GLY A 1 84 ? -39.135 12.628 9.207 1.00 93.56 84 GLY A CA 1
ATOM 675 C C . GLY A 1 84 ? -37.971 13.620 9.298 1.00 93.56 84 GLY A C 1
ATOM 676 O O . GLY A 1 84 ? -36.818 13.213 9.409 1.00 93.56 84 GLY A O 1
ATOM 677 N N . ASN A 1 85 ? -38.260 14.926 9.362 1.00 92.81 85 ASN A N 1
ATOM 678 C CA . ASN A 1 85 ? -37.247 15.965 9.560 1.00 92.81 85 ASN A CA 1
ATOM 679 C C . ASN A 1 85 ? -36.465 15.763 10.867 1.00 92.81 85 ASN A C 1
ATOM 681 O O . ASN A 1 85 ? -35.236 15.811 10.853 1.00 92.81 85 ASN A O 1
ATOM 685 N N . GLY A 1 86 ? -37.163 15.508 11.978 1.00 91.75 86 GLY A N 1
ATOM 686 C CA . GLY A 1 86 ? -36.540 15.254 13.278 1.00 91.75 86 GLY A CA 1
ATOM 687 C C . GLY A 1 86 ? -35.640 14.015 13.282 1.00 91.75 86 GLY A C 1
ATOM 688 O O . GLY A 1 86 ? -34.508 14.091 13.758 1.00 91.75 86 GLY A O 1
ATOM 689 N N . LEU A 1 87 ? -36.107 12.905 12.698 1.00 93.19 87 LEU A N 1
ATOM 690 C CA . LEU A 1 87 ? -35.334 11.661 12.593 1.00 93.19 87 LEU A CA 1
ATOM 691 C C . LEU A 1 87 ? -34.071 11.842 11.741 1.00 93.19 87 LEU A C 1
ATOM 693 O O . LEU A 1 87 ? -32.990 11.418 12.144 1.00 93.19 87 LEU A O 1
ATOM 697 N N . VAL A 1 88 ? -34.183 12.532 10.601 1.00 93.31 88 VAL A N 1
ATOM 698 C CA . VAL A 1 88 ? -33.030 12.844 9.743 1.00 93.31 88 VAL A CA 1
ATOM 699 C C . VAL A 1 88 ? -32.033 13.753 10.463 1.00 93.31 88 VAL A C 1
ATOM 701 O O . VAL A 1 88 ? -30.833 13.521 10.374 1.00 93.31 88 VAL A O 1
ATOM 704 N N . CYS A 1 89 ? -32.495 14.760 11.212 1.00 90.19 89 CYS A N 1
ATOM 705 C CA . CYS A 1 89 ? -31.601 15.650 11.963 1.00 90.19 89 CYS A CA 1
ATOM 706 C C . CYS A 1 89 ? -30.793 14.904 13.030 1.00 90.19 89 CYS A C 1
ATOM 708 O O . CYS A 1 89 ? -29.613 15.198 13.211 1.00 90.19 89 CYS A O 1
ATOM 710 N N . GLN A 1 90 ? -31.410 13.939 13.716 1.00 90.12 90 GLN A N 1
ATOM 711 C CA . GLN A 1 90 ? -30.695 13.071 14.648 1.00 90.12 90 GLN A CA 1
ATOM 712 C C . GLN A 1 90 ? -29.638 12.242 13.910 1.00 90.12 90 GLN A C 1
ATOM 714 O O . GLN A 1 90 ? -28.466 12.280 14.278 1.00 90.12 90 GLN A O 1
ATOM 719 N N . ALA A 1 91 ? -30.033 11.558 12.836 1.00 92.62 91 ALA A N 1
ATOM 720 C CA . ALA A 1 91 ? -29.138 10.699 12.068 1.00 92.62 91 ALA A CA 1
ATOM 721 C C . ALA A 1 91 ? -27.952 11.458 11.448 1.00 92.62 91 ALA A C 1
ATOM 723 O O . ALA A 1 91 ? -26.844 10.933 11.404 1.00 92.62 91 ALA A O 1
ATOM 724 N N . LEU A 1 92 ? -28.148 12.716 11.038 1.00 91.56 92 LEU A N 1
ATOM 725 C CA . LEU A 1 92 ? -27.061 13.582 10.573 1.00 91.56 92 LEU A CA 1
ATOM 726 C C . LEU A 1 92 ? -25.988 13.784 11.649 1.00 91.56 92 LEU A C 1
ATOM 728 O O . LEU A 1 92 ? -24.798 13.761 11.337 1.00 91.56 92 LEU A O 1
ATOM 732 N N . GLY A 1 93 ? -26.404 13.968 12.905 1.00 89.12 93 GLY A N 1
ATOM 733 C CA . GLY A 1 93 ? -25.491 14.002 14.044 1.00 89.12 93 GLY A CA 1
ATOM 734 C C . GLY A 1 93 ? -24.746 12.677 14.196 1.00 89.12 93 GLY A C 1
ATOM 735 O O . GLY A 1 93 ? -23.522 12.675 14.238 1.00 89.12 93 GLY A O 1
ATOM 736 N N . GLU A 1 94 ? -25.454 11.547 14.176 1.00 91.44 94 GLU A N 1
ATOM 737 C CA . GLU A 1 94 ? -24.850 10.206 14.296 1.00 91.44 94 GLU A CA 1
ATOM 738 C C . GLU A 1 94 ? -23.820 9.910 13.177 1.00 91.44 94 GLU A C 1
ATOM 740 O O . GLU A 1 94 ? -22.813 9.235 13.406 1.00 91.44 94 GLU A O 1
ATOM 745 N N . ASP A 1 95 ? -24.018 10.488 11.988 1.00 91.69 95 ASP A N 1
ATOM 746 C CA . ASP A 1 95 ? -23.082 10.437 10.856 1.00 91.69 95 ASP A CA 1
ATOM 747 C C . ASP A 1 95 ? -21.877 11.392 10.986 1.00 91.69 95 ASP A C 1
ATOM 749 O O . ASP A 1 95 ? -20.967 11.367 10.152 1.00 91.69 95 ASP A O 1
ATOM 753 N N . GLY A 1 96 ? -21.839 12.234 12.023 1.00 89.19 96 GLY A N 1
ATOM 754 C CA . GLY A 1 96 ? -20.726 13.133 12.332 1.00 89.19 96 GLY A CA 1
ATOM 755 C C . GLY A 1 96 ? -20.910 14.589 11.926 1.00 89.19 96 GLY A C 1
ATOM 756 O O . GLY A 1 96 ? -19.919 15.326 11.891 1.00 89.19 96 GLY A O 1
ATOM 757 N N . LEU A 1 97 ? -22.133 15.025 11.610 1.00 89.06 97 LEU A N 1
ATOM 758 C CA . LEU A 1 97 ? -22.405 16.443 11.390 1.00 89.06 97 LEU A CA 1
ATOM 759 C C . LEU A 1 97 ? -22.280 17.219 12.707 1.00 89.06 97 LEU A C 1
ATOM 761 O O . LEU A 1 97 ? -22.947 16.918 13.695 1.00 89.06 97 LEU A O 1
ATOM 765 N N . GLU A 1 98 ? -21.451 18.263 12.717 1.00 85.12 98 GLU A N 1
ATOM 766 C CA . GLU A 1 98 ? -21.318 19.124 13.888 1.00 85.12 98 GLU A CA 1
ATOM 767 C C . GLU A 1 98 ? -22.561 20.014 14.050 1.00 85.12 98 GLU A C 1
ATOM 769 O O . GLU A 1 98 ? -22.957 20.712 13.115 1.00 85.12 98 GLU A O 1
ATOM 774 N N . HIS A 1 99 ? -23.150 20.051 15.250 1.00 76.38 99 HIS A N 1
ATOM 775 C CA . HIS A 1 99 ? -24.367 20.830 15.500 1.00 76.38 99 HIS A CA 1
ATOM 776 C C . HIS A 1 99 ? -24.114 22.342 15.551 1.00 76.38 99 HIS A C 1
ATOM 778 O O . HIS A 1 99 ? -24.932 23.126 15.076 1.00 76.38 99 HIS A O 1
ATOM 784 N N . THR A 1 100 ? -22.982 22.781 16.120 1.00 74.50 100 THR A N 1
ATOM 785 C CA . THR A 1 100 ? -22.647 24.213 16.207 1.00 74.50 100 THR A CA 1
ATOM 786 C C . THR A 1 100 ? -21.165 24.482 15.951 1.00 74.50 100 THR A C 1
ATOM 788 O O . THR A 1 100 ? -20.335 23.583 15.854 1.00 74.50 100 THR A O 1
ATOM 791 N N . ASP A 1 101 ? -20.786 25.760 15.926 1.00 74.06 101 ASP A N 1
ATOM 792 C CA . ASP A 1 101 ? -19.388 26.200 15.877 1.00 74.06 101 ASP A CA 1
ATOM 793 C C . ASP A 1 101 ? -18.525 25.732 17.070 1.00 74.06 101 ASP A C 1
ATOM 795 O O . ASP A 1 101 ? -17.298 25.862 17.012 1.00 74.06 101 ASP A O 1
ATOM 799 N N . LYS A 1 102 ? -19.145 25.174 18.119 1.00 78.62 102 LYS A N 1
ATOM 800 C CA . LYS A 1 102 ? -18.519 24.768 19.387 1.00 78.62 102 LYS A CA 1
ATOM 801 C C . LYS A 1 102 ? -18.785 23.318 19.786 1.00 78.62 102 LYS A C 1
ATOM 803 O O . LYS A 1 102 ? -17.983 22.780 20.548 1.00 78.62 102 LYS A O 1
ATOM 808 N N . HIS A 1 103 ? -19.840 22.692 19.269 1.00 80.56 103 HIS A N 1
ATOM 809 C CA . HIS A 1 103 ? -20.251 21.341 19.652 1.00 80.56 103 HIS A CA 1
ATOM 810 C C . HIS A 1 103 ? -20.149 20.387 18.469 1.00 80.56 103 HIS A C 1
ATOM 812 O O . HIS A 1 103 ? -20.549 20.720 17.354 1.00 80.56 103 HIS A O 1
ATOM 818 N N . PHE A 1 104 ? -19.582 19.217 18.739 1.00 86.69 104 PHE A N 1
ATOM 819 C CA . PHE A 1 104 ? -19.576 18.096 17.811 1.00 86.69 104 PHE A CA 1
ATOM 820 C C . PHE A 1 104 ? -20.894 17.315 17.920 1.00 86.69 104 PHE A C 1
ATOM 822 O O . PHE A 1 104 ? -21.746 17.666 18.735 1.00 86.69 104 PHE A O 1
ATOM 829 N N . ALA A 1 105 ? -21.057 16.295 17.083 1.00 83.38 105 ALA A N 1
ATOM 830 C CA . ALA A 1 105 ? -22.160 15.354 17.167 1.00 83.38 105 ALA A CA 1
ATOM 831 C C . ALA A 1 105 ? -22.274 14.701 18.555 1.00 83.38 105 ALA A C 1
ATOM 833 O O . ALA A 1 105 ? -21.261 14.329 19.165 1.00 83.38 105 ALA A O 1
ATOM 834 N N . GLU A 1 106 ? -23.514 14.539 19.016 1.00 83.12 106 GLU A N 1
ATOM 835 C CA . GLU A 1 106 ? -23.831 13.797 20.238 1.00 83.12 106 GLU A CA 1
ATOM 836 C C . GLU A 1 106 ? -23.546 12.293 20.061 1.00 83.12 106 GLU A C 1
ATOM 838 O O . GLU A 1 106 ? -23.681 11.761 18.954 1.00 83.12 106 GLU A O 1
ATOM 843 N N . PRO A 1 107 ? -23.131 11.595 21.131 1.00 89.31 107 PRO A N 1
ATOM 844 C CA . PRO A 1 107 ? -22.899 10.158 21.093 1.00 89.31 107 PRO A CA 1
ATOM 845 C C . PRO A 1 107 ? -24.197 9.362 20.897 1.00 89.31 107 PRO A C 1
ATOM 847 O O . PRO A 1 107 ? -25.283 9.774 21.300 1.00 89.31 107 PRO A O 1
ATOM 850 N N . TYR A 1 108 ? -24.073 8.176 20.306 1.00 91.62 108 TYR A N 1
ATOM 851 C CA . TYR A 1 108 ? -25.193 7.282 20.030 1.00 91.62 108 TYR A CA 1
ATOM 852 C C . TYR A 1 108 ? -24.778 5.817 20.167 1.00 91.62 108 TYR A C 1
ATOM 854 O O . TYR A 1 108 ? -23.609 5.489 20.374 1.00 91.62 108 TYR A O 1
ATOM 862 N N . TYR A 1 109 ? -25.753 4.920 20.048 1.00 93.25 109 TYR A N 1
ATOM 863 C CA . TYR A 1 109 ? -25.511 3.484 20.040 1.00 93.25 109 TYR A CA 1
ATOM 864 C C . TYR A 1 109 ? -24.995 3.031 18.662 1.00 93.25 109 TYR A C 1
ATOM 866 O O . TYR A 1 109 ? -25.778 2.719 17.767 1.00 93.25 109 TYR A O 1
ATOM 874 N N . ALA A 1 110 ? -23.673 3.059 18.483 1.00 92.06 110 ALA A N 1
ATOM 875 C CA . ALA A 1 110 ? -22.992 2.837 17.204 1.00 92.06 110 ALA A CA 1
ATOM 876 C C . ALA A 1 110 ? -22.648 1.371 16.897 1.00 92.06 110 ALA A C 1
ATOM 878 O O . ALA A 1 110 ? -22.469 0.995 15.736 1.00 92.06 110 ALA A O 1
ATOM 879 N N . ILE A 1 111 ? -22.508 0.545 17.930 1.00 91.69 111 ILE A N 1
ATOM 880 C CA . ILE A 1 111 ? -22.127 -0.863 17.822 1.00 91.69 111 ILE A CA 1
ATOM 881 C C . ILE A 1 111 ? -22.867 -1.686 18.874 1.00 91.69 111 ILE A C 1
ATOM 883 O O . ILE A 1 111 ? -23.038 -1.243 20.015 1.00 91.69 111 ILE A O 1
ATOM 887 N N . ASN A 1 112 ? -23.295 -2.883 18.469 1.00 91.12 112 ASN A N 1
ATOM 888 C CA . ASN A 1 112 ? -23.894 -3.861 19.361 1.00 91.12 112 ASN A CA 1
ATOM 889 C C . ASN A 1 112 ? -22.790 -4.625 20.104 1.00 91.12 112 ASN A C 1
ATOM 891 O O . ASN A 1 112 ? -21.931 -5.236 19.466 1.00 91.12 112 ASN A O 1
ATOM 895 N N . VAL A 1 113 ? -22.793 -4.545 21.435 1.00 92.25 113 VAL A N 1
ATOM 896 C CA . VAL A 1 113 ? -21.783 -5.152 22.312 1.00 92.25 113 VAL A CA 1
ATOM 897 C C . VAL A 1 113 ? -22.451 -5.874 23.473 1.00 92.25 113 VAL A C 1
ATOM 899 O O . VAL A 1 113 ? -23.491 -5.433 23.958 1.00 92.25 113 VAL A O 1
ATOM 902 N N . GLU A 1 114 ? -21.822 -6.955 23.916 1.00 94.00 114 GLU A N 1
ATOM 903 C CA . GLU A 1 114 ? -22.243 -7.758 25.062 1.00 94.00 114 GLU A CA 1
ATOM 904 C C . GLU A 1 114 ? -21.236 -7.573 26.207 1.00 94.00 114 GLU A C 1
ATOM 906 O O . GLU A 1 114 ? -20.022 -7.691 26.012 1.00 94.00 114 GLU A O 1
ATOM 911 N N . ASP A 1 115 ? -21.730 -7.287 27.413 1.00 89.38 115 ASP A N 1
ATOM 912 C CA . ASP A 1 115 ? -20.902 -6.854 28.550 1.00 89.38 115 ASP A CA 1
ATOM 913 C C . ASP A 1 115 ? -19.902 -7.926 29.047 1.00 89.38 115 ASP A C 1
ATOM 915 O O . ASP A 1 115 ? -18.904 -7.597 29.701 1.00 89.38 115 ASP A O 1
ATOM 919 N N . ASP A 1 116 ? -20.165 -9.209 28.782 1.00 91.00 116 ASP A N 1
ATOM 920 C CA . ASP A 1 116 ? -19.364 -10.364 29.208 1.00 91.00 116 ASP A CA 1
ATOM 921 C C . ASP A 1 116 ? -18.498 -10.969 28.090 1.00 91.00 116 ASP A C 1
ATOM 923 O O . ASP A 1 116 ? -17.773 -11.943 28.319 1.00 91.00 116 ASP A O 1
ATOM 927 N N . VAL A 1 117 ? -18.502 -10.356 26.904 1.00 96.00 117 VAL A N 1
ATOM 928 C CA . VAL A 1 117 ? -17.675 -10.762 25.767 1.00 96.00 117 VAL A CA 1
ATOM 929 C C . VAL A 1 117 ? -16.357 -9.986 25.753 1.00 96.00 117 VAL A C 1
ATOM 931 O O . VAL A 1 117 ? -16.298 -8.780 25.999 1.00 96.00 117 VAL A O 1
ATOM 934 N N . LYS A 1 118 ? -15.265 -10.698 25.453 1.00 97.38 118 LYS A N 1
ATOM 935 C CA . LYS A 1 118 ? -13.951 -10.099 25.200 1.00 97.38 118 LYS A CA 1
ATOM 936 C C . LYS A 1 118 ? -13.873 -9.607 23.758 1.00 97.38 118 LYS A C 1
ATOM 938 O O . LYS A 1 118 ? -14.051 -10.391 22.826 1.00 97.38 118 LYS A O 1
ATOM 943 N N . TYR A 1 119 ? -13.528 -8.335 23.606 1.00 97.69 119 TYR A N 1
ATOM 944 C CA . TYR A 1 119 ? -13.256 -7.698 22.327 1.00 97.69 119 TYR A CA 1
ATOM 945 C C . TYR A 1 119 ? -11.767 -7.394 22.158 1.00 97.69 119 TYR A C 1
ATOM 947 O O . TYR A 1 119 ? -11.055 -7.107 23.121 1.00 97.69 119 TYR A O 1
ATOM 955 N N . TYR A 1 120 ? -11.315 -7.415 20.912 1.00 96.75 120 TYR A N 1
ATOM 956 C CA . TYR A 1 120 ? -9.949 -7.168 20.479 1.00 96.75 120 TYR A CA 1
ATOM 957 C C . TYR A 1 120 ? -9.952 -6.035 19.462 1.00 96.75 120 TYR A C 1
ATOM 959 O O . TYR A 1 120 ? -10.806 -5.986 18.576 1.00 96.75 120 TYR A O 1
ATOM 967 N N . LEU A 1 121 ? -9.013 -5.102 19.614 1.00 97.31 121 LEU A N 1
ATOM 968 C CA . LEU A 1 121 ? -8.966 -3.902 18.786 1.00 97.31 121 LEU A CA 1
ATOM 969 C C . LEU A 1 121 ? -7.778 -3.954 17.826 1.00 97.31 121 LEU A C 1
ATOM 971 O O . LEU A 1 121 ? -6.636 -3.989 18.280 1.00 97.31 121 LEU A O 1
ATOM 975 N N . LYS A 1 122 ? -8.047 -3.900 16.518 1.00 94.88 122 LYS A N 1
ATOM 976 C CA . LYS A 1 122 ? -7.039 -3.794 15.444 1.00 94.88 122 LYS A CA 1
ATOM 977 C C . LYS A 1 122 ? -7.127 -2.419 14.790 1.00 94.88 122 LYS A C 1
ATOM 979 O O . LYS A 1 122 ? -8.230 -1.922 14.593 1.00 94.88 122 LYS A O 1
ATOM 984 N N . ASN A 1 123 ? -6.006 -1.784 14.454 1.00 96.06 123 ASN A N 1
ATOM 985 C CA . ASN A 1 123 ? -6.044 -0.512 13.723 1.00 96.06 123 ASN A CA 1
ATOM 986 C C . ASN A 1 123 ? -6.264 -0.761 12.228 1.00 96.06 123 ASN A C 1
ATOM 988 O O . ASN A 1 123 ? -5.653 -1.667 11.687 1.00 96.06 123 ASN A O 1
ATOM 992 N N . GLU A 1 124 ? -7.083 0.040 11.552 1.00 93.81 124 GLU A N 1
ATOM 993 C CA . GLU A 1 124 ? -7.425 -0.172 10.133 1.00 93.81 124 GLU A CA 1
ATOM 994 C C . GLU A 1 124 ? -6.271 0.144 9.162 1.00 93.81 124 GLU A C 1
ATOM 996 O O . GLU A 1 124 ? -6.325 -0.197 7.986 1.00 93.81 124 GLU A O 1
ATOM 1001 N N . ASN A 1 125 ? -5.218 0.826 9.617 1.00 91.38 125 ASN A N 1
ATOM 1002 C CA . ASN A 1 125 ? -4.096 1.183 8.757 1.00 91.38 125 ASN A CA 1
ATOM 1003 C C . ASN A 1 125 ? -3.108 0.014 8.598 1.00 91.38 125 ASN A C 1
ATOM 1005 O O . ASN A 1 125 ? -2.578 -0.504 9.584 1.00 91.38 125 ASN A O 1
ATOM 1009 N N . GLU A 1 126 ? -2.804 -0.345 7.351 1.00 83.00 126 GLU A N 1
ATOM 1010 C CA . GLU A 1 126 ? -1.873 -1.427 6.998 1.00 83.00 126 GLU A CA 1
ATOM 1011 C C . GLU A 1 126 ? -0.487 -1.232 7.637 1.00 83.00 126 GLU A C 1
ATOM 1013 O O . GLU A 1 126 ? 0.030 -2.141 8.289 1.00 83.00 126 GLU A O 1
ATOM 1018 N N . ASP A 1 127 ? 0.048 -0.007 7.609 1.00 85.50 127 ASP A N 1
ATOM 1019 C CA . ASP A 1 127 ? 1.342 0.342 8.214 1.00 85.50 127 ASP A CA 1
ATOM 1020 C C . ASP A 1 127 ? 1.306 0.421 9.755 1.00 85.50 127 ASP A C 1
ATOM 1022 O O . ASP A 1 127 ? 2.289 0.817 10.398 1.00 85.50 127 ASP A O 1
ATOM 1026 N N . ARG A 1 128 ? 0.156 0.155 10.378 1.00 89.31 128 ARG A N 1
ATOM 1027 C CA . ARG A 1 128 ? -0.032 0.115 11.840 1.00 89.31 128 ARG A CA 1
ATOM 1028 C C . ARG A 1 128 ? -0.447 -1.274 12.319 1.00 89.31 128 ARG A C 1
ATOM 1030 O O . ARG A 1 128 ? -1.012 -1.409 13.404 1.00 89.31 128 ARG A O 1
ATOM 1037 N N . GLY A 1 129 ? -0.133 -2.295 11.522 1.00 82.69 129 GLY A N 1
ATOM 1038 C CA . GLY A 1 129 ? -0.311 -3.692 11.889 1.00 82.69 129 GLY A CA 1
ATOM 1039 C C . GLY A 1 129 ? -1.761 -4.158 11.809 1.00 82.69 129 GLY A C 1
ATOM 1040 O O . GLY A 1 129 ? -2.169 -4.961 12.641 1.00 82.69 129 GLY A O 1
ATOM 1041 N N . PHE A 1 130 ? -2.537 -3.684 10.829 1.00 87.31 130 PHE A N 1
ATOM 1042 C CA . PHE A 1 130 ? -3.932 -4.100 10.618 1.00 87.31 130 PHE A CA 1
ATOM 1043 C C . PHE A 1 130 ? -4.132 -5.622 10.715 1.00 87.31 130 PHE A C 1
ATOM 1045 O O . PHE A 1 130 ? -4.937 -6.102 11.514 1.00 87.31 130 PHE A O 1
ATOM 1052 N N . LEU A 1 131 ? -3.319 -6.390 9.987 1.00 86.56 131 LEU A N 1
ATOM 1053 C CA . LEU A 1 131 ? -3.417 -7.853 9.935 1.00 86.56 131 LEU A CA 1
ATOM 1054 C C . LEU A 1 131 ? -2.618 -8.580 11.025 1.00 86.56 131 LEU A C 1
ATOM 1056 O O . LEU A 1 131 ? -2.730 -9.793 11.140 1.00 86.56 131 LEU A O 1
ATOM 1060 N N . THR A 1 132 ? -1.809 -7.882 11.826 1.00 86.12 132 THR A N 1
ATOM 1061 C CA . THR A 1 132 ? -0.827 -8.536 12.715 1.00 86.12 132 THR A CA 1
ATOM 1062 C C . THR A 1 132 ? -0.900 -8.101 14.171 1.00 86.12 132 THR A C 1
ATOM 1064 O O . THR A 1 132 ? -0.423 -8.820 15.045 1.00 86.12 132 THR A O 1
ATOM 1067 N N . SER A 1 133 ? -1.489 -6.940 14.457 1.00 92.69 133 SER A N 1
ATOM 1068 C CA . SER A 1 133 ? -1.336 -6.246 15.732 1.00 92.69 133 SER A CA 1
ATOM 1069 C C . SER A 1 133 ? -2.659 -5.906 16.404 1.00 92.69 133 SER A C 1
ATOM 1071 O O . SER A 1 133 ? -3.668 -5.648 15.755 1.00 92.69 133 SER A O 1
ATOM 1073 N N . TYR A 1 134 ? -2.614 -5.847 17.733 1.00 96.12 134 TYR A N 1
ATOM 1074 C CA . TYR A 1 134 ? -3.751 -5.576 18.606 1.00 96.12 134 TYR A CA 1
ATOM 1075 C C . TYR A 1 134 ? -3.423 -4.463 19.606 1.00 96.12 134 TYR A C 1
ATOM 1077 O O . TYR A 1 134 ? -2.267 -4.311 20.009 1.00 96.12 134 TYR A O 1
ATOM 1085 N N . LEU A 1 135 ? -4.428 -3.692 20.033 1.00 98.12 135 LEU A N 1
ATOM 1086 C CA . LEU A 1 135 ? -4.300 -2.703 21.107 1.00 98.12 135 LEU A CA 1
ATOM 1087 C C . LEU A 1 135 ? -4.140 -3.394 22.466 1.00 98.12 135 LEU A C 1
ATOM 1089 O O . LEU A 1 135 ? -5.007 -4.153 22.897 1.00 98.12 135 LEU A O 1
ATOM 1093 N N . VAL A 1 136 ? -3.067 -3.053 23.173 1.00 98.00 136 VAL A N 1
ATOM 1094 C CA . VAL A 1 136 ? -2.645 -3.698 24.415 1.00 98.00 136 VAL A CA 1
ATOM 1095 C C . VAL A 1 136 ? -2.315 -2.677 25.498 1.00 98.00 136 VAL A C 1
ATOM 1097 O O . VAL A 1 136 ? -1.672 -1.652 25.246 1.00 98.00 136 VAL A O 1
ATOM 1100 N N . GLU A 1 137 ? -2.716 -2.994 26.727 1.00 98.31 137 GLU A N 1
ATOM 1101 C CA . GLU A 1 137 ? -2.267 -2.308 27.938 1.00 98.31 137 GLU A CA 1
ATOM 1102 C C . GLU A 1 137 ? -0.906 -2.855 28.404 1.00 98.31 137 GLU A C 1
ATOM 1104 O O . GLU A 1 137 ? -0.729 -4.055 28.615 1.00 98.31 137 GLU A O 1
ATOM 1109 N N . LYS A 1 138 ? 0.072 -1.967 28.604 1.00 97.56 138 LYS A N 1
ATOM 1110 C CA . LYS A 1 138 ? 1.355 -2.306 29.236 1.00 97.56 138 LYS A CA 1
ATOM 1111 C C . LYS A 1 138 ? 1.225 -2.340 30.758 1.00 97.56 138 LYS A C 1
ATOM 1113 O O . LYS A 1 138 ? 0.326 -1.741 31.335 1.00 97.56 138 LYS A O 1
ATOM 1118 N N . GLU A 1 139 ? 2.194 -2.962 31.427 1.00 95.25 139 GLU A N 1
ATOM 1119 C CA . GLU A 1 139 ? 2.224 -3.070 32.896 1.00 95.25 139 GLU A CA 1
ATOM 1120 C C . GLU A 1 139 ? 2.174 -1.716 33.630 1.00 95.25 139 GLU A C 1
ATOM 1122 O O . GLU A 1 139 ? 1.690 -1.647 34.757 1.00 95.25 139 GLU A O 1
ATOM 1127 N N . ASP A 1 140 ? 2.647 -0.636 33.001 1.00 96.00 140 ASP A N 1
ATOM 1128 C CA . ASP A 1 140 ? 2.618 0.726 33.550 1.00 96.00 140 ASP A CA 1
ATOM 1129 C C . ASP A 1 140 ? 1.311 1.495 33.258 1.00 96.00 140 ASP A C 1
ATOM 1131 O O . ASP A 1 140 ? 1.194 2.675 33.600 1.00 96.00 140 ASP A O 1
ATOM 1135 N N . GLY A 1 141 ? 0.332 0.845 32.619 1.00 96.50 141 GLY A N 1
ATOM 1136 C CA . GLY A 1 141 ? -0.939 1.427 32.185 1.00 96.50 141 GLY A CA 1
ATOM 1137 C C . GLY A 1 141 ? -0.847 2.267 30.906 1.00 96.50 141 GLY A C 1
ATOM 1138 O O . GLY A 1 141 ? -1.839 2.855 30.474 1.00 96.50 141 GLY A O 1
ATOM 1139 N N . SER A 1 142 ? 0.328 2.375 30.277 1.00 97.62 142 SER A N 1
ATOM 1140 C CA . SER A 1 142 ? 0.435 2.962 28.938 1.00 97.62 142 SER A CA 1
ATOM 1141 C C . SER A 1 142 ? -0.090 1.998 27.867 1.00 97.62 142 SER A C 1
ATOM 1143 O O . SER A 1 142 ? -0.193 0.793 28.088 1.00 97.62 142 SER A O 1
ATOM 1145 N N . LEU A 1 143 ? -0.443 2.527 26.694 1.00 98.31 143 LEU A N 1
ATOM 1146 C CA . LEU A 1 143 ? -0.980 1.736 25.584 1.00 98.31 143 LEU A CA 1
ATOM 1147 C C . LEU A 1 143 ? 0.070 1.496 24.502 1.00 98.31 143 LEU A C 1
ATOM 1149 O O . LEU A 1 143 ? 0.959 2.319 24.260 1.00 98.31 143 LEU A O 1
ATOM 1153 N N . THR A 1 144 ? -0.079 0.377 23.809 1.00 97.81 144 THR A N 1
ATOM 1154 C CA . THR A 1 144 ? 0.708 0.007 22.634 1.00 97.81 144 THR A CA 1
ATOM 1155 C C . THR A 1 144 ? -0.184 -0.743 21.665 1.00 97.81 144 THR A C 1
ATOM 1157 O O . THR A 1 144 ? -1.153 -1.360 22.090 1.00 97.81 144 THR A O 1
ATOM 1160 N N . TRP A 1 145 ? 0.140 -0.729 20.382 1.00 95.88 145 TRP A N 1
ATOM 1161 C CA . TRP A 1 145 ? -0.277 -1.812 19.502 1.00 95.88 145 TRP A CA 1
ATOM 1162 C C . TRP A 1 145 ? 0.920 -2.740 19.315 1.00 95.88 145 TRP A C 1
ATOM 1164 O O . TRP A 1 145 ? 2.050 -2.265 19.169 1.00 95.88 145 TRP A O 1
ATOM 1174 N N . LYS A 1 146 ? 0.701 -4.047 19.441 1.00 93.19 146 LYS A N 1
ATOM 1175 C CA . LYS A 1 146 ? 1.758 -5.053 19.298 1.00 93.19 146 LYS A CA 1
ATOM 1176 C C . LYS A 1 146 ? 1.224 -6.285 18.595 1.00 93.19 146 LYS A C 1
ATOM 1178 O O . LYS A 1 146 ? 0.030 -6.573 18.665 1.00 93.19 146 LYS A O 1
ATOM 1183 N N . GLU A 1 147 ? 2.141 -7.010 17.985 1.00 90.38 147 GLU A N 1
ATOM 1184 C CA . GLU A 1 147 ? 1.853 -8.278 17.342 1.00 90.38 147 GLU A CA 1
ATOM 1185 C C . GLU A 1 147 ? 1.489 -9.352 18.363 1.00 90.38 147 GLU A C 1
ATOM 1187 O O . GLU A 1 147 ? 2.080 -9.432 19.446 1.00 90.38 147 GLU A O 1
ATOM 1192 N N . ILE A 1 148 ? 0.483 -10.157 18.025 1.00 88.38 148 ILE A N 1
ATOM 1193 C CA . ILE A 1 148 ? 0.033 -11.294 18.829 1.00 88.38 148 ILE A CA 1
ATOM 1194 C C . ILE A 1 148 ? -0.288 -12.438 17.873 1.00 88.38 148 ILE A C 1
ATOM 1196 O O . ILE A 1 148 ? -1.023 -12.249 16.907 1.00 88.38 148 ILE A O 1
ATOM 1200 N N . ALA A 1 149 ? 0.262 -13.621 18.141 1.00 84.62 149 ALA A N 1
ATOM 1201 C CA . ALA A 1 149 ? -0.074 -14.817 17.384 1.00 84.62 149 ALA A CA 1
ATOM 1202 C C . ALA A 1 149 ? -1.513 -15.256 17.685 1.00 84.62 149 ALA A C 1
ATOM 1204 O O . ALA A 1 149 ? -1.940 -15.234 18.840 1.00 84.62 149 ALA A O 1
ATOM 1205 N N . LEU A 1 150 ? -2.237 -15.698 16.654 1.00 81.19 150 LEU A N 1
ATOM 1206 C CA . LEU A 1 150 ? -3.641 -16.091 16.774 1.00 81.19 150 LEU A CA 1
ATOM 1207 C C . LEU A 1 150 ? -3.860 -17.169 17.853 1.00 81.19 150 LEU A C 1
ATOM 1209 O O . LEU A 1 150 ? -4.755 -17.027 18.684 1.00 81.19 150 LEU A O 1
ATOM 1213 N N . ASP A 1 151 ? -2.987 -18.180 17.906 1.00 82.69 151 ASP A N 1
ATOM 1214 C CA . ASP A 1 151 ? -3.048 -19.267 18.898 1.00 82.69 151 ASP A CA 1
ATOM 1215 C C . ASP A 1 151 ? -2.876 -18.787 20.353 1.00 82.69 151 ASP A C 1
ATOM 1217 O O . ASP A 1 151 ? -3.314 -19.454 21.293 1.00 82.69 151 ASP A O 1
ATOM 1221 N N . ASP A 1 152 ? -2.266 -17.615 20.551 1.00 85.75 152 ASP A N 1
ATOM 1222 C CA . ASP A 1 152 ? -2.058 -17.018 21.869 1.00 85.75 152 ASP A CA 1
ATOM 1223 C C . ASP A 1 152 ? -3.146 -16.002 22.239 1.00 85.75 152 ASP A C 1
ATOM 1225 O O . ASP A 1 152 ? -3.282 -15.670 23.418 1.00 85.75 152 ASP A O 1
ATOM 1229 N N . LEU A 1 153 ? -3.937 -15.509 21.278 1.00 87.44 153 LEU A N 1
ATOM 1230 C CA . LEU A 1 153 ? -4.810 -14.343 21.452 1.00 87.44 153 LEU A CA 1
ATOM 1231 C C . LEU A 1 153 ? -5.790 -14.487 22.626 1.00 87.44 153 LEU A C 1
ATOM 1233 O O . LEU A 1 153 ? -5.959 -13.561 23.424 1.00 87.44 153 LEU A O 1
ATOM 1237 N N . THR A 1 154 ? -6.404 -15.659 22.790 1.00 86.19 154 THR A N 1
ATOM 1238 C CA . THR A 1 154 ? -7.368 -15.906 23.878 1.00 86.19 154 THR A CA 1
ATOM 1239 C C . THR A 1 154 ? -6.724 -15.952 25.265 1.00 86.19 154 THR A C 1
ATOM 1241 O O . THR A 1 154 ? -7.431 -15.833 26.265 1.00 86.19 154 THR A O 1
ATOM 1244 N N . ASN A 1 155 ? -5.399 -16.112 25.335 1.00 89.56 155 ASN A N 1
ATOM 1245 C CA . ASN A 1 155 ? -4.616 -16.095 26.571 1.00 89.56 155 ASN A CA 1
ATOM 1246 C C . ASN A 1 155 ? -4.007 -14.707 26.873 1.00 89.56 155 ASN A C 1
ATOM 1248 O O . ASN A 1 155 ? -3.439 -14.513 27.949 1.00 89.56 155 ASN A O 1
ATOM 1252 N N . GLN A 1 156 ? -4.120 -13.740 25.953 1.00 93.06 156 GLN A N 1
ATOM 1253 C CA . GLN A 1 156 ? -3.581 -12.381 26.095 1.00 93.06 156 GLN A CA 1
ATOM 1254 C C . GLN A 1 156 ? -4.642 -11.416 26.638 1.00 93.06 156 GLN A C 1
ATOM 1256 O O . GLN A 1 156 ? -5.180 -10.564 25.929 1.00 93.06 156 GLN A O 1
ATOM 1261 N N . ASP A 1 157 ? -4.945 -11.528 27.932 1.00 97.06 157 ASP A N 1
ATOM 1262 C CA . ASP A 1 157 ? -5.939 -10.662 28.586 1.00 97.06 157 ASP A CA 1
ATOM 1263 C C . ASP A 1 157 ? -5.523 -9.179 28.640 1.00 97.06 157 ASP A C 1
ATOM 1265 O O . ASP A 1 157 ? -6.369 -8.313 28.848 1.00 97.06 157 ASP A O 1
ATOM 1269 N N . ASP A 1 158 ? -4.237 -8.862 28.447 1.00 97.50 158 ASP A N 1
ATOM 1270 C CA . ASP A 1 158 ? -3.749 -7.484 28.293 1.00 97.50 158 ASP A CA 1
ATOM 1271 C C . ASP A 1 158 ? -4.169 -6.851 26.954 1.00 97.50 158 ASP A C 1
ATOM 1273 O O . ASP A 1 158 ? -4.184 -5.624 26.847 1.00 97.50 158 ASP A O 1
ATOM 1277 N N . ALA A 1 159 ? -4.537 -7.665 25.962 1.00 97.25 159 ALA A N 1
ATOM 1278 C CA . ALA A 1 159 ? -5.040 -7.245 24.655 1.00 97.25 159 ALA A CA 1
ATOM 1279 C C . ALA A 1 159 ? -6.573 -7.274 24.536 1.00 97.25 159 ALA A C 1
ATOM 1281 O O . ALA A 1 159 ? -7.123 -6.789 23.546 1.00 97.25 159 ALA A O 1
ATOM 1282 N N . ALA A 1 160 ? -7.260 -7.851 25.524 1.00 98.12 160 ALA A N 1
ATOM 1283 C CA . ALA A 1 160 ? -8.704 -8.037 25.505 1.00 98.12 160 ALA A CA 1
ATOM 1284 C C . ALA A 1 160 ? -9.432 -6.954 26.316 1.00 98.12 160 ALA A C 1
ATOM 1286 O O . ALA A 1 160 ? -8.972 -6.520 27.376 1.00 98.12 160 ALA A O 1
ATOM 1287 N N . TRP A 1 161 ? -10.604 -6.546 25.835 1.00 98.56 161 TRP A N 1
ATOM 1288 C CA . TRP A 1 161 ? -11.388 -5.441 26.380 1.00 98.56 161 TRP A CA 1
ATOM 1289 C C . TRP A 1 161 ? -12.851 -5.854 26.541 1.00 98.56 161 TRP A C 1
ATOM 1291 O O . TRP A 1 161 ? -13.473 -6.323 25.595 1.00 98.56 161 TRP A O 1
ATOM 1301 N N . TYR A 1 162 ? -13.415 -5.648 27.727 1.00 98.25 162 TYR A N 1
ATOM 1302 C CA . TYR A 1 162 ? -14.865 -5.652 27.917 1.00 98.25 162 TYR A CA 1
ATOM 1303 C C . TYR A 1 162 ? -15.399 -4.274 27.543 1.00 98.25 162 TYR A C 1
ATOM 1305 O O . TYR A 1 162 ? -14.861 -3.266 28.012 1.00 98.25 162 TYR A O 1
ATOM 1313 N N . ILE A 1 163 ? -16.435 -4.225 26.711 1.00 98.06 163 ILE A N 1
ATOM 1314 C CA . ILE A 1 163 ? -17.017 -2.973 26.229 1.00 98.06 163 ILE A CA 1
ATOM 1315 C C . ILE A 1 163 ? -18.440 -2.879 26.750 1.00 98.06 163 ILE A C 1
ATOM 1317 O O . ILE A 1 163 ? -19.231 -3.788 26.536 1.00 98.06 163 ILE A O 1
ATOM 1321 N N . THR A 1 164 ? -18.760 -1.773 27.413 1.00 96.56 164 THR A N 1
ATOM 1322 C CA . THR A 1 164 ? -20.108 -1.506 27.921 1.00 96.56 164 THR A CA 1
ATOM 1323 C C . THR A 1 164 ? -20.644 -0.216 27.320 1.00 96.56 164 THR A C 1
ATOM 1325 O O . THR A 1 164 ? -19.889 0.726 27.068 1.00 96.56 164 THR A O 1
ATOM 1328 N N . PHE A 1 165 ? -21.956 -0.158 27.105 1.00 96.19 165 PHE A N 1
ATOM 1329 C CA . PHE A 1 165 ? -22.666 1.056 26.707 1.00 96.19 165 PHE A CA 1
ATOM 1330 C C . PHE A 1 165 ? -23.551 1.527 27.856 1.00 96.19 165 PHE A C 1
ATOM 1332 O O . PHE A 1 165 ? -24.301 0.738 28.427 1.00 96.19 165 PHE A O 1
ATOM 1339 N N . THR A 1 166 ? -23.496 2.815 28.193 1.00 94.12 166 THR A N 1
ATOM 1340 C CA . THR A 1 166 ? -24.332 3.391 29.253 1.00 94.12 166 THR A CA 1
ATOM 1341 C C . THR A 1 166 ? -25.478 4.201 28.637 1.00 94.12 166 THR A C 1
ATOM 1343 O O . THR A 1 166 ? -25.256 5.323 28.193 1.00 94.12 166 THR A O 1
ATOM 1346 N N . PRO A 1 167 ? -26.737 3.716 28.638 1.00 92.94 167 PRO A N 1
ATOM 1347 C CA . PRO A 1 167 ? -27.831 4.389 27.926 1.00 92.94 167 PRO A CA 1
ATOM 1348 C C . PRO A 1 167 ? -28.160 5.799 28.426 1.00 92.94 167 PRO A C 1
ATOM 1350 O O . PRO A 1 167 ? -28.706 6.606 27.681 1.00 92.94 167 PRO A O 1
ATOM 1353 N N . THR A 1 168 ? -27.856 6.109 29.688 1.00 92.38 168 THR A N 1
ATOM 1354 C CA . THR A 1 168 ? -28.178 7.409 30.296 1.00 92.38 168 THR A CA 1
ATOM 1355 C C . THR A 1 168 ? -27.258 8.539 29.847 1.00 92.38 168 THR A C 1
ATOM 1357 O O . THR A 1 168 ? -27.692 9.688 29.861 1.00 92.38 168 THR A O 1
ATOM 1360 N N . ASN A 1 169 ? -26.011 8.240 29.471 1.00 90.25 169 ASN A N 1
ATOM 1361 C CA . ASN A 1 169 ? -25.061 9.216 28.927 1.00 90.25 169 ASN A CA 1
ATOM 1362 C C . ASN A 1 169 ? -24.638 8.901 27.479 1.00 90.25 169 ASN A C 1
ATOM 1364 O O . ASN A 1 169 ? -23.921 9.694 26.887 1.00 90.25 169 ASN A O 1
ATOM 1368 N N . GLN A 1 170 ? -25.091 7.769 26.930 1.00 93.06 170 GLN A N 1
ATOM 1369 C CA . GLN A 1 170 ? -24.853 7.282 25.570 1.00 93.06 170 GLN A CA 1
ATOM 1370 C C . GLN A 1 170 ? -23.378 7.035 25.217 1.00 93.06 170 GLN A C 1
ATOM 1372 O O . GLN A 1 170 ? -23.035 6.919 24.045 1.00 93.06 170 GLN A O 1
ATOM 1377 N N . PHE A 1 171 ? -22.496 6.913 26.209 1.00 95.12 171 PHE A N 1
ATOM 1378 C CA . PHE A 1 171 ? -21.079 6.651 25.977 1.00 95.12 171 PHE A CA 1
ATOM 1379 C C . PHE A 1 171 ? -20.719 5.178 26.152 1.00 95.12 171 PHE A C 1
ATOM 1381 O O . PHE A 1 171 ? -21.357 4.435 26.906 1.00 95.12 171 PHE A O 1
ATOM 1388 N N . TYR A 1 172 ? -19.637 4.792 25.478 1.00 97.25 172 TYR A N 1
ATOM 1389 C CA . TYR A 1 172 ? -18.993 3.498 25.646 1.00 97.25 172 TYR A CA 1
ATOM 1390 C C . TYR A 1 172 ? -17.823 3.591 26.622 1.00 97.25 172 TYR A C 1
ATOM 1392 O O . TYR A 1 172 ? -17.096 4.587 26.644 1.00 97.25 172 TYR A O 1
ATOM 1400 N N . GLN A 1 173 ? -17.603 2.525 27.385 1.00 96.88 173 GLN A N 1
ATOM 1401 C CA . GLN A 1 173 ? -16.420 2.353 28.223 1.00 96.88 173 GLN A CA 1
ATOM 1402 C C . GLN A 1 173 ? -15.723 1.048 27.848 1.00 96.88 173 GLN A C 1
ATOM 1404 O O . GLN A 1 173 ? -16.373 0.025 27.649 1.00 96.88 173 GLN A O 1
ATOM 1409 N N . LEU A 1 174 ? -14.393 1.083 27.756 1.00 98.25 174 LEU A N 1
ATOM 1410 C CA . LEU A 1 174 ? -13.572 -0.082 27.433 1.00 98.25 174 LEU A CA 1
ATOM 1411 C C . LEU A 1 174 ? -12.729 -0.433 28.655 1.00 98.25 174 LEU A C 1
ATOM 1413 O O . LEU A 1 174 ? -11.912 0.378 29.090 1.00 98.25 174 LEU A O 1
ATOM 1417 N N . ARG A 1 175 ? -12.916 -1.627 29.214 1.00 98.25 175 ARG A N 1
ATOM 1418 C CA . ARG A 1 175 ? -12.206 -2.116 30.399 1.00 98.25 175 ARG A CA 1
ATOM 1419 C C . ARG A 1 175 ? -11.285 -3.269 30.025 1.00 98.25 175 ARG A C 1
ATOM 1421 O O . ARG A 1 175 ? -11.761 -4.302 29.564 1.00 98.25 175 ARG A O 1
ATOM 1428 N N . ASN A 1 176 ? -9.989 -3.121 30.266 1.00 98.62 176 ASN A N 1
ATOM 1429 C CA . ASN A 1 176 ? -9.007 -4.164 29.998 1.00 98.62 176 ASN A CA 1
ATOM 1430 C C . ASN A 1 176 ? -9.296 -5.424 30.829 1.00 98.62 176 ASN A C 1
ATOM 1432 O O . ASN A 1 176 ? -9.579 -5.336 32.029 1.00 98.62 176 ASN A O 1
ATOM 1436 N N . ALA A 1 177 ? -9.226 -6.595 30.199 1.00 97.94 177 ALA A N 1
ATOM 1437 C CA . ALA A 1 177 ? -9.596 -7.857 30.826 1.00 97.94 177 ALA A CA 1
ATOM 1438 C C . ALA A 1 177 ? -8.586 -8.327 31.886 1.00 97.94 177 ALA A C 1
ATOM 1440 O O . ALA A 1 177 ? -8.994 -8.975 32.849 1.00 97.94 177 ALA A O 1
ATOM 1441 N N . LYS A 1 178 ? -7.298 -7.977 31.753 1.00 98.00 178 LYS A N 1
ATOM 1442 C CA . LYS A 1 178 ? -6.242 -8.372 32.700 1.00 98.00 178 LYS A CA 1
ATOM 1443 C C . LYS A 1 178 ? -6.231 -7.513 33.953 1.00 98.00 178 LYS A C 1
ATOM 1445 O O . LYS A 1 178 ? -6.123 -8.035 35.060 1.00 98.00 178 LYS A O 1
ATOM 1450 N N . THR A 1 179 ? -6.277 -6.195 33.786 1.00 98.19 179 THR A N 1
ATOM 1451 C CA . THR A 1 179 ? -6.088 -5.254 34.902 1.00 98.19 179 THR A CA 1
ATOM 1452 C C . THR A 1 179 ? -7.405 -4.780 35.511 1.00 98.19 179 THR A C 1
ATOM 1454 O O . THR A 1 179 ? -7.426 -4.348 36.662 1.00 98.19 179 THR A O 1
ATOM 1457 N N . GLY A 1 180 ? -8.504 -4.838 34.752 1.00 97.94 180 GLY A N 1
ATOM 1458 C CA . GLY A 1 180 ? -9.760 -4.183 35.107 1.00 97.94 180 GLY A CA 1
ATOM 1459 C C . GLY A 1 180 ? -9.722 -2.656 34.967 1.00 97.94 180 GLY A C 1
ATOM 1460 O O . GLY A 1 180 ? -10.691 -1.999 35.351 1.00 97.94 180 GLY A O 1
ATOM 1461 N N . ASN A 1 181 ? -8.639 -2.085 34.429 1.00 98.56 181 ASN A N 1
ATOM 1462 C CA . ASN A 1 181 ? -8.518 -0.653 34.187 1.00 98.56 181 ASN A CA 1
ATOM 1463 C C . ASN A 1 181 ? -9.327 -0.234 32.953 1.00 98.56 181 ASN A C 1
ATOM 1465 O O . ASN A 1 181 ? -9.468 -0.983 31.989 1.00 98.56 181 ASN A O 1
ATOM 1469 N N . TYR A 1 182 ? -9.820 0.997 32.961 1.00 98.50 182 TYR A N 1
ATOM 1470 C CA . TYR A 1 182 ? -10.578 1.591 31.870 1.00 98.50 182 TYR A CA 1
ATOM 1471 C C . TYR A 1 182 ? -9.662 2.374 30.945 1.00 98.50 182 TYR A C 1
ATOM 1473 O O . TYR A 1 182 ? -8.800 3.123 31.414 1.00 98.50 182 TYR A O 1
ATOM 1481 N N . LEU A 1 183 ? -9.890 2.241 29.640 1.00 98.25 183 LEU A N 1
ATOM 1482 C CA . LEU A 1 183 ? -9.321 3.129 28.642 1.00 98.25 183 LEU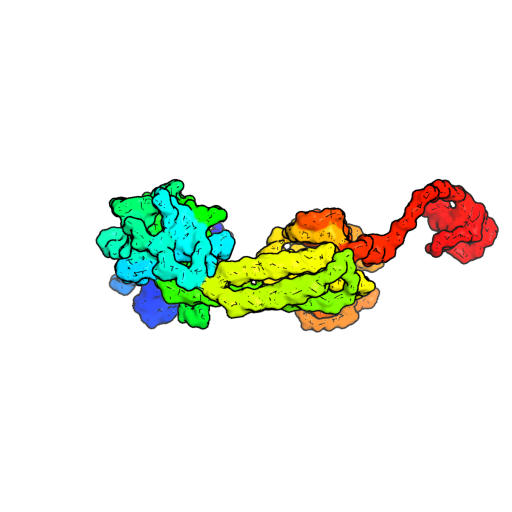 A CA 1
ATOM 1483 C C . LEU A 1 183 ? -9.666 4.575 29.016 1.00 98.25 183 LEU A C 1
ATOM 1485 O O . LEU A 1 183 ? -10.792 4.894 29.389 1.00 98.25 183 LEU A O 1
ATOM 1489 N N . TYR A 1 184 ? -8.667 5.441 28.953 1.00 97.00 184 TYR A N 1
ATOM 1490 C CA . TYR A 1 184 ? -8.741 6.829 29.368 1.00 97.00 184 TYR A CA 1
ATOM 1491 C C . TYR A 1 184 ? -8.078 7.696 28.317 1.00 97.00 184 TYR A C 1
ATOM 1493 O O . TYR A 1 184 ? -6.920 7.464 27.954 1.00 97.00 184 TYR A O 1
ATOM 1501 N N . MET A 1 185 ? -8.784 8.736 27.884 1.00 95.56 185 MET A N 1
ATOM 1502 C CA . MET A 1 185 ? -8.262 9.685 26.918 1.00 95.56 185 MET A CA 1
ATOM 1503 C C . MET A 1 185 ? -8.509 11.132 27.343 1.00 95.56 185 MET A C 1
ATOM 1505 O O . MET A 1 185 ? -9.551 11.491 27.881 1.00 95.56 185 MET A O 1
ATOM 1509 N N . THR A 1 186 ? -7.518 11.978 27.086 1.00 90.56 186 THR A N 1
ATOM 1510 C CA . THR A 1 186 ? -7.635 13.438 27.125 1.00 90.56 186 THR A CA 1
ATOM 1511 C C . THR A 1 186 ? -7.232 14.026 25.779 1.00 90.56 186 THR A C 1
ATOM 1513 O O . THR A 1 186 ? -6.825 13.313 24.864 1.00 90.56 186 THR A O 1
ATOM 1516 N N . GLY A 1 187 ? -7.226 15.361 25.708 1.00 81.25 187 GLY A N 1
ATOM 1517 C CA . GLY A 1 187 ? -6.618 16.147 24.636 1.00 81.25 187 GLY A CA 1
ATOM 1518 C C . GLY A 1 187 ? -5.277 15.620 24.098 1.00 81.25 187 GLY A C 1
ATOM 1519 O O . GLY A 1 187 ? -5.013 15.705 22.900 1.00 81.25 187 GLY A O 1
ATOM 1520 N N . SER A 1 188 ? -4.422 15.110 24.990 1.00 86.75 188 SER A N 1
ATOM 1521 C CA . SER A 1 188 ? -2.999 14.868 24.725 1.00 86.75 188 SER A CA 1
ATOM 1522 C C . SER A 1 188 ? -2.494 13.493 25.161 1.00 86.75 188 SER A C 1
ATOM 1524 O O . SER A 1 188 ? -1.298 13.222 25.055 1.00 86.75 188 SER A O 1
ATOM 1526 N N . THR A 1 189 ? -3.340 12.642 25.738 1.00 92.00 189 THR A N 1
ATOM 1527 C CA . THR A 1 189 ? -2.888 11.410 26.398 1.00 92.00 189 THR A CA 1
ATOM 1528 C C . THR A 1 189 ? -3.928 10.316 26.258 1.00 92.00 189 THR A C 1
ATOM 1530 O O . THR A 1 189 ? -5.096 10.563 26.528 1.00 92.00 189 THR A O 1
ATOM 1533 N N . ALA A 1 190 ? -3.475 9.114 25.906 1.00 96.56 190 ALA A N 1
ATOM 1534 C CA . ALA A 1 190 ? -4.250 7.883 25.964 1.00 96.56 190 ALA A CA 1
ATOM 1535 C C . ALA A 1 190 ? -3.499 6.867 26.834 1.00 96.56 190 ALA A C 1
ATOM 1537 O O . ALA A 1 190 ? -2.289 6.687 26.674 1.00 96.56 190 ALA A O 1
ATOM 1538 N N . LYS A 1 191 ? -4.198 6.270 27.796 1.00 97.62 191 LYS A N 1
ATOM 1539 C CA . LYS A 1 191 ? -3.675 5.282 28.752 1.00 97.62 191 LYS A CA 1
ATOM 1540 C C . LYS A 1 191 ? -4.838 4.507 29.375 1.00 97.62 191 LYS A C 1
ATOM 1542 O O . LYS A 1 191 ? -5.981 4.717 28.981 1.00 97.62 191 LYS A O 1
ATOM 1547 N N . THR A 1 192 ? -4.577 3.691 30.383 1.00 98.38 192 THR A N 1
ATOM 1548 C CA . THR A 1 192 ? -5.607 3.083 31.229 1.00 98.38 192 THR A CA 1
ATOM 1549 C C . THR A 1 192 ? -5.573 3.649 32.656 1.00 98.38 192 THR A C 1
ATOM 1551 O O . THR A 1 192 ? -4.551 4.171 33.117 1.00 98.38 192 THR A O 1
ATOM 1554 N N . ILE A 1 193 ? -6.709 3.608 33.362 1.00 97.88 193 ILE A N 1
ATOM 1555 C CA . ILE A 1 193 ? -6.826 3.981 34.784 1.00 97.88 193 ILE A CA 1
ATOM 1556 C C . ILE A 1 193 ? -7.798 3.058 35.535 1.00 97.88 193 ILE A C 1
ATOM 1558 O O . ILE A 1 193 ? -8.761 2.569 34.961 1.00 97.88 193 ILE A O 1
ATOM 1562 N N . ALA A 1 194 ? -7.609 2.872 36.842 1.00 97.31 194 ALA A N 1
ATOM 1563 C CA . ALA A 1 194 ? -8.404 1.926 37.640 1.00 97.31 194 ALA A CA 1
ATOM 1564 C C . ALA A 1 194 ? -9.862 2.352 37.915 1.00 97.31 194 ALA A C 1
ATOM 1566 O O . ALA A 1 194 ? -10.693 1.531 38.295 1.00 97.31 194 ALA A O 1
ATOM 1567 N N . THR A 1 195 ? -10.183 3.638 37.767 1.00 95.62 195 THR A N 1
ATOM 1568 C CA . THR A 1 195 ? -11.491 4.210 38.128 1.00 95.62 195 THR A CA 1
ATOM 1569 C C . THR A 1 195 ? -12.097 4.979 36.962 1.00 95.62 195 THR A C 1
ATOM 1571 O O . THR A 1 195 ? -11.400 5.777 36.339 1.00 95.62 195 THR A O 1
ATOM 1574 N N . THR A 1 196 ? -13.397 4.821 36.722 1.00 93.44 196 THR A N 1
ATOM 1575 C CA . THR A 1 196 ? -14.133 5.550 35.678 1.00 93.44 196 THR A CA 1
ATOM 1576 C C . THR A 1 196 ? -14.183 7.059 35.937 1.00 93.44 196 THR A C 1
ATOM 1578 O O . THR A 1 196 ? -14.233 7.520 37.079 1.00 93.44 196 THR A O 1
ATOM 1581 N N . SER A 1 197 ? -14.206 7.845 34.863 1.00 92.25 197 SER A N 1
ATOM 1582 C CA . SER A 1 197 ? -14.396 9.301 34.875 1.00 92.25 197 SER A CA 1
ATOM 1583 C C . SER A 1 197 ? -14.994 9.750 33.538 1.00 92.25 197 SER A C 1
ATOM 1585 O O . SER A 1 197 ? -15.034 8.964 32.605 1.00 92.25 197 SER A O 1
ATOM 1587 N N . GLY A 1 198 ? -15.352 11.026 33.369 1.00 91.56 198 GLY A N 1
ATOM 1588 C CA . GLY A 1 198 ? -15.794 11.517 32.049 1.00 91.56 198 GLY A CA 1
ATOM 1589 C C . GLY A 1 198 ? -14.748 11.365 30.928 1.00 91.56 198 GLY A C 1
ATOM 1590 O O . GLY A 1 198 ? -15.082 11.449 29.757 1.00 91.56 198 GLY A O 1
ATOM 1591 N N . ASN A 1 199 ? -13.476 11.116 31.262 1.00 94.31 199 ASN A N 1
ATOM 1592 C CA . ASN A 1 199 ? -12.413 10.837 30.287 1.00 94.31 199 ASN A CA 1
ATOM 1593 C C . ASN A 1 199 ? -12.273 9.342 29.945 1.00 94.31 199 ASN A C 1
ATOM 1595 O O . ASN A 1 199 ? -11.407 8.982 29.150 1.00 94.31 199 ASN A O 1
ATOM 1599 N N . THR A 1 200 ? -13.064 8.473 30.579 1.00 95.88 200 THR A N 1
ATOM 1600 C CA . THR A 1 200 ? -13.201 7.055 30.205 1.00 95.88 200 THR A CA 1
ATOM 1601 C C . THR A 1 200 ? -14.447 6.806 29.356 1.00 95.88 200 THR A C 1
ATOM 1603 O O . THR A 1 200 ? -14.701 5.667 28.986 1.00 95.88 200 THR A O 1
ATOM 1606 N N . ASP A 1 201 ? -15.211 7.862 29.067 1.00 95.06 201 ASP A N 1
ATOM 1607 C CA . ASP A 1 201 ? -16.427 7.833 28.264 1.00 95.06 201 ASP A CA 1
ATOM 1608 C C . ASP A 1 201 ? -16.075 8.177 26.808 1.00 95.06 201 ASP A C 1
ATOM 1610 O O . ASP A 1 201 ? -15.583 9.272 26.515 1.00 95.06 201 ASP A O 1
ATOM 1614 N N . PHE A 1 202 ? -16.299 7.228 25.898 1.00 95.94 202 PHE A N 1
ATOM 1615 C CA . PHE A 1 202 ? -15.970 7.356 24.479 1.00 95.94 202 PHE A CA 1
ATOM 1616 C C . PHE A 1 202 ? -17.227 7.486 23.626 1.00 95.94 202 PHE A C 1
ATOM 1618 O O . PHE A 1 202 ? -18.135 6.655 23.701 1.00 95.94 202 PHE A O 1
ATOM 1625 N N . HIS A 1 203 ? -17.258 8.514 22.775 1.00 94.38 203 HIS A N 1
ATOM 1626 C CA . HIS A 1 203 ? -18.172 8.548 21.637 1.00 94.38 203 HIS A CA 1
ATOM 1627 C C . HIS A 1 203 ? -17.564 7.639 20.563 1.00 94.38 203 HIS A C 1
ATOM 1629 O O . HIS A 1 203 ? -16.480 7.912 20.048 1.00 94.38 203 HIS A O 1
ATOM 1635 N N . VAL A 1 204 ? -18.240 6.531 20.268 1.00 95.19 204 VAL A N 1
ATOM 1636 C CA . VAL A 1 204 ? -17.843 5.591 19.217 1.00 95.19 204 VAL A CA 1
ATOM 1637 C C . VAL A 1 204 ? -18.555 5.964 17.923 1.00 95.19 204 VAL A C 1
ATOM 1639 O O . VAL A 1 204 ? -19.774 6.086 17.915 1.00 95.19 204 VAL A O 1
ATOM 1642 N N . MET A 1 205 ? -17.807 6.133 16.836 1.00 93.50 205 MET A N 1
ATOM 1643 C CA . MET A 1 205 ? -18.368 6.457 15.521 1.00 93.50 205 MET A CA 1
ATOM 1644 C C . MET A 1 205 ? -17.932 5.443 14.474 1.00 93.50 205 MET A C 1
ATOM 1646 O O . MET A 1 205 ? -16.742 5.156 14.362 1.00 93.50 205 MET A O 1
ATOM 1650 N N . LYS A 1 206 ? -18.879 4.935 13.685 1.00 93.31 206 LYS A N 1
ATOM 1651 C CA . LYS A 1 206 ? -18.635 3.944 12.630 1.00 93.31 206 LYS A CA 1
ATOM 1652 C C . LYS A 1 206 ? -18.058 4.589 11.361 1.00 93.31 206 LYS A C 1
ATOM 1654 O O . LYS A 1 206 ? -18.482 5.672 10.960 1.00 93.31 206 LYS A O 1
ATOM 1659 N N . ALA A 1 207 ? -17.103 3.921 10.715 1.00 92.69 207 ALA A N 1
ATOM 1660 C CA . ALA A 1 207 ? -16.603 4.292 9.392 1.00 92.69 207 ALA A CA 1
ATOM 1661 C C . ALA A 1 207 ? -17.689 4.184 8.316 1.00 92.69 207 ALA A C 1
ATOM 1663 O O . ALA A 1 207 ? -18.572 3.335 8.411 1.00 92.69 207 ALA A O 1
ATOM 1664 N N . ARG A 1 208 ? -17.561 4.995 7.258 1.00 89.25 208 ARG A N 1
ATOM 1665 C CA . ARG A 1 208 ? -18.414 4.944 6.051 1.00 89.25 208 ARG A CA 1
ATOM 1666 C C . ARG A 1 208 ? -17.904 3.987 4.971 1.00 89.25 208 ARG A C 1
ATOM 1668 O O . ARG A 1 208 ? -18.575 3.776 3.966 1.00 89.25 208 ARG A O 1
ATOM 1675 N N . VAL A 1 209 ? -16.713 3.438 5.166 1.00 87.81 209 VAL A N 1
ATOM 1676 C CA . VAL A 1 209 ? -16.082 2.476 4.262 1.00 87.81 209 VAL A CA 1
ATOM 1677 C C . VAL A 1 209 ? -15.673 1.253 5.056 1.00 87.81 209 VAL A C 1
ATOM 1679 O O . VAL A 1 209 ? -15.343 1.380 6.239 1.00 87.81 209 VAL A O 1
ATOM 1682 N N . ASP A 1 210 ? -15.737 0.095 4.412 1.00 88.38 210 ASP A N 1
ATOM 1683 C CA . ASP A 1 210 ? -15.267 -1.160 4.984 1.00 88.38 210 ASP A CA 1
ATOM 1684 C C . ASP A 1 210 ? -13.769 -1.053 5.275 1.00 88.38 210 ASP A C 1
ATOM 1686 O O . ASP A 1 210 ? -13.024 -0.388 4.545 1.00 88.38 210 ASP A O 1
ATOM 1690 N N . ALA A 1 211 ? -13.331 -1.695 6.359 1.00 82.44 211 ALA A N 1
ATOM 1691 C CA . ALA A 1 211 ? -11.929 -2.065 6.455 1.00 82.44 211 ALA A CA 1
ATOM 1692 C C . ALA A 1 211 ? -11.632 -3.014 5.282 1.00 82.44 211 ALA A C 1
ATOM 1694 O O . ALA A 1 211 ? -12.553 -3.670 4.796 1.00 82.44 211 ALA A O 1
ATOM 1695 N N . ALA A 1 212 ? -10.384 -3.051 4.800 1.00 71.12 212 ALA A N 1
ATOM 1696 C CA . ALA A 1 212 ? -10.003 -3.837 3.621 1.00 71.12 212 ALA A CA 1
ATOM 1697 C C . ALA A 1 212 ? -10.611 -5.255 3.627 1.00 71.12 212 ALA A C 1
ATOM 1699 O O . ALA A 1 212 ? -10.885 -5.787 4.700 1.00 71.12 212 ALA A O 1
ATOM 1700 N N . ASP A 1 213 ? -10.804 -5.848 2.444 1.00 66.44 213 ASP A N 1
ATOM 1701 C CA . ASP A 1 213 ? -11.512 -7.122 2.228 1.00 66.44 213 ASP A CA 1
ATOM 1702 C C . ASP A 1 213 ? -10.964 -8.239 3.140 1.00 66.44 213 ASP A C 1
ATOM 1704 O O . ASP A 1 213 ? -9.932 -8.853 2.863 1.00 66.44 213 ASP A O 1
ATOM 1708 N N . THR A 1 214 ? -11.597 -8.413 4.302 1.00 63.31 214 THR A N 1
ATOM 1709 C CA . THR A 1 214 ? -11.091 -9.191 5.446 1.00 63.31 214 THR A CA 1
ATOM 1710 C C . THR A 1 214 ? -12.020 -10.318 5.852 1.00 63.31 214 THR A C 1
ATOM 1712 O O . THR A 1 214 ? -11.657 -11.118 6.712 1.00 63.31 214 THR A O 1
ATOM 1715 N N . HIS A 1 215 ? -13.193 -10.418 5.234 1.00 59.19 215 HIS A N 1
ATOM 1716 C CA . HIS A 1 215 ? -14.125 -11.516 5.413 1.00 59.19 215 HIS A CA 1
ATOM 1717 C C . HIS A 1 215 ? -14.510 -12.081 4.052 1.00 59.19 215 HIS A C 1
ATOM 1719 O O . HIS A 1 215 ? -14.720 -11.364 3.083 1.00 59.19 215 HIS A O 1
ATOM 1725 N N . THR A 1 216 ? -14.609 -13.406 3.982 1.00 57.47 216 THR A N 1
ATOM 1726 C CA . THR A 1 216 ? -15.022 -14.101 2.757 1.00 57.47 216 THR A CA 1
ATOM 1727 C C . THR A 1 216 ? -16.519 -13.968 2.476 1.00 57.47 216 THR A C 1
ATOM 1729 O O . THR A 1 216 ? -16.936 -14.187 1.341 1.00 57.47 216 THR A O 1
ATOM 1732 N N . ASP A 1 217 ? -17.306 -13.614 3.499 1.00 57.91 217 ASP A N 1
ATOM 1733 C CA . ASP A 1 217 ? -18.744 -13.372 3.431 1.00 57.91 217 ASP A CA 1
ATOM 1734 C C . ASP A 1 217 ? -19.034 -11.928 3.879 1.00 57.91 217 ASP A C 1
ATOM 1736 O O . ASP A 1 217 ? -18.690 -11.529 4.991 1.00 57.91 217 ASP A O 1
ATOM 1740 N N . GLU A 1 218 ? -19.663 -11.138 3.007 1.00 57.94 218 GLU A N 1
ATOM 1741 C CA . GLU A 1 218 ? -20.090 -9.764 3.304 1.00 57.94 218 GLU A CA 1
ATOM 1742 C C . GLU A 1 218 ? -21.161 -9.724 4.423 1.00 57.94 218 GLU A C 1
ATOM 1744 O O . GLU A 1 218 ? -22.016 -10.618 4.489 1.00 57.94 218 GLU A O 1
ATOM 1749 N N . PRO A 1 219 ? -21.213 -8.661 5.252 1.00 62.78 219 PRO A N 1
ATOM 1750 C CA . PRO A 1 219 ? -20.429 -7.432 5.142 1.00 62.78 219 PRO A CA 1
ATOM 1751 C C . PRO A 1 219 ? -19.047 -7.508 5.805 1.00 62.78 219 PRO A C 1
ATOM 1753 O O . PRO A 1 219 ? -18.919 -7.970 6.941 1.00 62.78 219 PRO A O 1
ATOM 1756 N N . ASN A 1 220 ? -18.038 -6.956 5.130 1.00 79.62 220 ASN A N 1
ATOM 1757 C CA . ASN A 1 220 ? -16.714 -6.719 5.703 1.00 79.62 220 ASN A CA 1
ATOM 1758 C C . ASN A 1 220 ? -16.771 -5.841 6.985 1.00 79.62 220 ASN A C 1
ATOM 1760 O O . ASN A 1 220 ? -17.658 -4.991 7.146 1.00 79.62 220 ASN A O 1
ATOM 1764 N N . PRO A 1 221 ? -15.837 -6.017 7.938 1.00 84.94 221 PRO A N 1
ATOM 1765 C CA . PRO A 1 221 ? -15.825 -5.304 9.202 1.00 84.94 221 PRO A CA 1
ATOM 1766 C C . PRO A 1 221 ? -15.527 -3.829 8.966 1.00 84.94 221 PRO A C 1
ATOM 1768 O O . PRO A 1 221 ? -14.795 -3.435 8.062 1.00 84.94 221 PRO A O 1
ATOM 1771 N N . ARG A 1 222 ? -16.087 -2.984 9.827 1.00 89.25 222 ARG A N 1
ATOM 1772 C CA . ARG A 1 222 ? -15.923 -1.530 9.762 1.00 89.25 222 ARG A CA 1
ATOM 1773 C C . ARG A 1 222 ? -14.990 -1.069 10.865 1.00 89.25 222 ARG A C 1
ATOM 1775 O O . ARG A 1 222 ? -15.072 -1.551 11.995 1.00 89.25 222 ARG A O 1
ATOM 1782 N N . GLY A 1 223 ? -14.134 -0.102 10.556 1.00 94.31 223 GLY A N 1
ATOM 1783 C CA . GLY A 1 223 ? -13.397 0.616 11.584 1.00 94.31 223 GLY A CA 1
ATOM 1784 C C . GLY A 1 223 ? -14.299 1.568 12.368 1.00 94.31 223 GLY A C 1
ATOM 1785 O O . GLY A 1 223 ? -15.318 2.053 11.875 1.00 94.31 223 GLY A O 1
ATOM 1786 N N . TYR A 1 224 ? -13.895 1.869 13.596 1.00 96.50 224 TYR A N 1
ATOM 1787 C CA . TYR A 1 224 ? -14.571 2.814 14.473 1.00 96.50 224 TYR A CA 1
ATOM 1788 C C . TYR A 1 224 ? -13.589 3.852 15.006 1.00 96.50 224 TYR A C 1
ATOM 1790 O O . TYR A 1 224 ? -12.479 3.524 15.430 1.00 96.50 224 TYR A O 1
ATOM 1798 N N . TRP A 1 225 ? -14.002 5.115 15.033 1.00 96.75 225 TRP A N 1
ATOM 1799 C CA . TRP A 1 225 ? -13.302 6.132 15.805 1.00 96.75 225 TRP A CA 1
ATOM 1800 C C . TRP A 1 225 ? -13.717 6.038 17.272 1.00 96.75 225 TRP A C 1
ATOM 1802 O O . TRP A 1 225 ? -14.905 6.012 17.587 1.00 96.75 225 TRP A O 1
ATOM 1812 N N . LEU A 1 226 ? -12.730 6.048 18.167 1.00 97.19 226 LEU A N 1
ATOM 1813 C CA . LEU A 1 226 ? -12.934 6.176 19.609 1.00 97.19 226 LEU A CA 1
ATOM 1814 C C . LEU A 1 226 ? -12.640 7.622 20.007 1.00 97.19 226 LEU A C 1
ATOM 1816 O O . LEU A 1 226 ? -11.475 8.027 20.047 1.00 97.19 226 LEU A O 1
ATOM 1820 N N . LEU A 1 227 ? -13.685 8.410 20.258 1.00 95.38 227 LEU A N 1
ATOM 1821 C CA . LEU A 1 227 ? -13.580 9.855 20.446 1.00 95.38 227 LEU A CA 1
ATOM 1822 C C . LEU A 1 227 ? -13.703 10.275 21.911 1.00 95.38 227 LEU A C 1
ATOM 1824 O O . LEU A 1 227 ? -14.593 9.827 22.630 1.00 95.38 227 LEU A O 1
ATOM 1828 N N . HIS A 1 228 ? -12.857 11.219 22.324 1.00 90.38 228 HIS A N 1
ATOM 1829 C CA . HIS A 1 228 ? -13.027 11.978 23.563 1.00 90.38 228 HIS A CA 1
ATOM 1830 C C . HIS A 1 228 ? -13.951 13.163 23.288 1.00 90.38 228 HIS A C 1
ATOM 1832 O O . HIS A 1 228 ? -13.681 13.995 22.414 1.00 90.38 228 HIS A O 1
ATOM 1838 N N . HIS A 1 229 ? -15.059 13.199 24.022 1.00 74.94 229 HIS A N 1
ATOM 1839 C CA . HIS A 1 229 ? -16.146 14.150 23.830 1.00 74.94 229 HIS A CA 1
ATOM 1840 C C . HIS A 1 229 ? -15.805 15.575 24.324 1.00 74.94 229 HIS A C 1
ATOM 1842 O O . HIS A 1 229 ? -14.887 15.767 25.118 1.00 74.94 229 HIS A O 1
ATOM 1848 N N . ALA A 1 230 ? -16.625 16.554 23.905 1.00 66.06 230 ALA A N 1
ATOM 1849 C CA . ALA A 1 230 ? -16.797 17.907 24.473 1.00 66.06 230 ALA A CA 1
ATOM 1850 C C . ALA A 1 230 ? -16.224 19.112 23.700 1.00 66.06 230 ALA A C 1
ATOM 1852 O O . ALA A 1 230 ? -16.139 20.210 24.252 1.00 66.06 230 ALA A O 1
ATOM 1853 N N . SER A 1 231 ? -15.891 18.983 22.415 1.00 77.69 231 SER A N 1
ATOM 1854 C CA . SER A 1 231 ? -15.652 20.160 21.562 1.00 77.69 231 SER A CA 1
ATOM 1855 C C . SER A 1 231 ? -15.915 19.855 20.093 1.00 77.69 231 SER A C 1
ATOM 1857 O O . SER A 1 231 ? -15.839 18.697 19.704 1.00 77.69 231 SER A O 1
ATOM 1859 N N . ARG A 1 232 ? -16.164 20.885 19.270 1.00 81.56 232 ARG A N 1
ATOM 1860 C CA . ARG A 1 232 ? -16.353 20.765 17.808 1.00 81.56 232 ARG A CA 1
ATOM 1861 C C . ARG A 1 232 ? -15.289 19.917 17.098 1.00 81.56 232 ARG A C 1
ATOM 1863 O O . ARG A 1 232 ? -15.598 19.291 16.097 1.00 81.56 232 ARG A O 1
ATOM 1870 N N . ASN A 1 233 ? -14.051 19.924 17.590 1.00 86.06 233 ASN A N 1
ATOM 1871 C CA . ASN A 1 233 ? -12.949 19.141 17.034 1.00 86.06 233 ASN A CA 1
ATOM 1872 C C . ASN A 1 233 ? -12.494 18.116 18.082 1.00 86.06 233 ASN A C 1
ATOM 1874 O O . ASN A 1 233 ? -11.488 18.356 18.761 1.00 86.06 233 ASN A O 1
ATOM 1878 N N . PRO A 1 234 ? -13.248 17.018 18.274 1.00 91.25 234 PRO A N 1
ATOM 1879 C CA . PRO A 1 234 ? -12.923 16.034 19.292 1.00 91.25 234 PRO A CA 1
ATOM 1880 C C . PRO A 1 234 ? -11.581 15.369 18.992 1.00 91.25 234 PRO A C 1
ATOM 1882 O O . PRO A 1 234 ? -11.021 15.475 17.894 1.00 91.25 234 PRO A O 1
ATOM 1885 N N . ARG A 1 235 ? -11.042 14.682 19.996 1.00 93.50 235 ARG A N 1
ATOM 1886 C CA . ARG A 1 235 ? -9.823 13.891 19.825 1.00 93.50 235 ARG A CA 1
ATOM 1887 C C . ARG A 1 235 ? -10.187 12.444 19.576 1.00 93.50 235 ARG A C 1
ATOM 1889 O O . ARG A 1 235 ? -11.098 11.945 20.221 1.00 93.50 235 ARG A O 1
ATOM 1896 N N . ALA A 1 236 ? -9.463 11.793 18.681 1.00 96.38 236 ALA A N 1
ATOM 1897 C CA . ALA A 1 236 ? -9.585 10.378 18.378 1.00 96.38 236 ALA A CA 1
ATOM 1898 C C . ALA A 1 236 ? -8.364 9.617 18.901 1.00 96.38 236 ALA A C 1
ATOM 1900 O O . ALA A 1 236 ? -7.241 10.134 18.855 1.00 96.38 236 ALA A O 1
ATOM 1901 N N . LEU A 1 237 ? -8.580 8.387 19.363 1.00 98.06 237 LEU A N 1
ATOM 1902 C CA . LEU A 1 237 ? -7.499 7.434 19.596 1.00 98.06 237 LEU A CA 1
ATOM 1903 C C . LEU A 1 237 ? -6.868 7.052 18.252 1.00 98.06 237 LEU A C 1
ATOM 1905 O O . LEU A 1 237 ? -7.578 6.631 17.342 1.00 98.06 237 LEU A O 1
ATOM 1909 N N . SER A 1 238 ? -5.547 7.151 18.121 1.00 97.31 238 SER A N 1
ATOM 1910 C CA . SER A 1 238 ? -4.849 6.806 16.878 1.00 97.31 238 SER A CA 1
ATOM 1911 C C . SER A 1 238 ? -3.658 5.881 17.100 1.00 97.31 238 SER A C 1
ATOM 1913 O O . SER A 1 238 ? -3.040 5.867 18.168 1.00 97.31 238 SER A O 1
ATOM 1915 N N . ALA A 1 239 ? -3.324 5.097 16.077 1.00 97.56 239 ALA A N 1
ATOM 1916 C CA . ALA A 1 239 ? -2.086 4.338 16.019 1.00 97.56 239 ALA A CA 1
ATOM 1917 C C . ALA A 1 239 ? -0.980 5.183 15.366 1.00 97.56 239 ALA A C 1
ATOM 1919 O O . ALA A 1 239 ? -1.052 5.577 14.200 1.00 97.56 239 ALA A O 1
ATOM 1920 N N . ALA A 1 240 ? 0.077 5.445 16.129 1.00 94.44 240 ALA A N 1
ATOM 1921 C CA . ALA A 1 240 ? 1.311 6.051 15.649 1.00 94.44 240 ALA A CA 1
ATOM 1922 C C . ALA A 1 240 ? 2.333 4.965 15.282 1.00 94.44 240 ALA A C 1
ATOM 1924 O O . ALA A 1 240 ? 2.162 3.799 15.615 1.00 94.44 240 ALA A O 1
ATOM 1925 N N . THR A 1 241 ? 3.421 5.337 14.611 1.00 91.69 241 THR A N 1
ATOM 1926 C CA . THR A 1 241 ? 4.491 4.398 14.235 1.00 91.69 241 THR A CA 1
ATOM 1927 C C . THR A 1 241 ? 5.158 3.734 15.450 1.00 91.69 241 THR A C 1
ATOM 1929 O O . THR A 1 241 ? 5.094 4.240 16.576 1.00 91.69 241 THR A O 1
ATOM 1932 N N . ASN A 1 242 ? 5.855 2.617 15.211 1.00 89.00 242 ASN A N 1
ATOM 1933 C CA . ASN A 1 242 ? 6.661 1.893 16.205 1.00 89.00 242 ASN A CA 1
ATOM 1934 C C . ASN A 1 242 ? 5.857 1.397 17.422 1.00 89.00 242 ASN A C 1
ATOM 1936 O O . ASN A 1 242 ? 6.275 1.587 18.567 1.00 89.00 242 ASN A O 1
ATOM 1940 N N . GLY A 1 243 ? 4.674 0.825 17.195 1.00 93.19 243 GLY A N 1
ATOM 1941 C CA . GLY A 1 243 ? 3.839 0.264 18.260 1.00 93.19 243 GLY A CA 1
ATOM 1942 C C . GLY A 1 243 ? 3.139 1.299 19.145 1.00 93.19 243 GLY A C 1
ATOM 1943 O O . GLY A 1 243 ? 2.505 0.936 20.134 1.00 93.19 243 GLY A O 1
ATOM 1944 N N . ARG A 1 244 ? 3.274 2.603 18.867 1.00 95.44 244 ARG A N 1
ATOM 1945 C CA . ARG A 1 244 ? 2.792 3.661 19.766 1.00 95.44 244 ARG A CA 1
ATOM 1946 C C . ARG A 1 244 ? 1.318 3.970 19.548 1.00 95.44 244 ARG A C 1
ATOM 1948 O O . ARG A 1 244 ? 0.844 4.045 18.422 1.00 95.44 244 ARG A O 1
ATOM 1955 N N . VAL A 1 245 ? 0.626 4.282 20.637 1.00 97.44 245 VAL A N 1
ATOM 1956 C CA . VAL A 1 245 ? -0.737 4.822 20.610 1.00 97.44 245 VAL A CA 1
ATOM 1957 C C . VAL A 1 245 ? -0.687 6.318 20.903 1.00 97.44 245 VAL A C 1
ATOM 1959 O O . VAL A 1 245 ? 0.090 6.778 21.745 1.00 97.44 245 VAL A O 1
ATOM 1962 N N . ALA A 1 246 ? -1.484 7.086 20.173 1.00 95.69 246 ALA A N 1
ATOM 1963 C CA . ALA A 1 246 ? -1.540 8.533 20.249 1.00 95.69 246 ALA A CA 1
ATOM 1964 C C . ALA A 1 246 ? -2.989 9.028 20.350 1.00 95.69 246 ALA A C 1
ATOM 1966 O O . ALA A 1 246 ? -3.954 8.266 20.329 1.00 95.69 246 ALA A O 1
ATOM 1967 N N . THR A 1 247 ? -3.111 10.343 20.512 1.00 95.81 247 THR A N 1
ATOM 1968 C CA . THR A 1 247 ? -4.376 11.059 20.358 1.00 95.81 247 THR A CA 1
ATOM 1969 C C . THR A 1 247 ? -4.194 12.039 19.211 1.00 95.81 247 THR A C 1
ATOM 1971 O O . THR A 1 247 ? -3.154 12.703 19.125 1.00 95.81 247 THR A O 1
ATOM 1974 N N . GLU A 1 248 ? -5.188 12.165 18.346 1.00 95.44 248 GLU A N 1
ATOM 1975 C CA . GLU A 1 248 ? -5.175 13.070 17.196 1.00 95.44 248 GLU A CA 1
ATOM 1976 C C . GLU A 1 248 ? -6.481 13.844 17.093 1.00 95.44 248 GLU A C 1
ATOM 1978 O O . GLU A 1 248 ? -7.463 13.510 17.743 1.00 95.44 248 GLU A O 1
ATOM 1983 N N . THR A 1 249 ? -6.492 14.931 16.322 1.00 93.62 249 THR A N 1
ATOM 1984 C CA . THR A 1 249 ? -7.740 15.647 16.054 1.00 93.62 249 THR A CA 1
ATOM 1985 C C . THR A 1 249 ? -8.554 14.776 15.119 1.00 93.62 249 THR A C 1
ATOM 1987 O O . THR A 1 249 ? -8.013 14.299 14.120 1.00 93.62 249 THR A O 1
ATOM 1990 N N . PHE A 1 250 ? -9.821 14.567 15.459 1.00 92.75 250 PHE A N 1
ATOM 1991 C CA . PHE A 1 250 ? -10.730 13.750 14.677 1.00 92.75 250 PHE A CA 1
ATOM 1992 C C . PHE A 1 250 ? -10.735 14.171 13.206 1.00 92.75 250 PHE A C 1
ATOM 1994 O O . PHE A 1 250 ? -10.866 15.354 12.876 1.00 92.75 250 PHE A O 1
ATOM 2001 N N . ASN A 1 251 ? -10.591 13.178 12.336 1.00 92.44 251 ASN A N 1
ATOM 2002 C CA . ASN A 1 251 ? -10.665 13.321 10.897 1.00 92.44 251 ASN A CA 1
ATOM 2003 C C . ASN A 1 251 ? -11.689 12.322 10.344 1.00 92.44 251 ASN A C 1
ATOM 2005 O O . ASN A 1 251 ? -11.456 11.117 10.350 1.00 92.44 251 ASN A O 1
ATOM 2009 N N . ILE A 1 252 ? -12.804 12.846 9.836 1.00 90.50 252 ILE A N 1
ATOM 2010 C CA . ILE A 1 252 ? -13.927 12.064 9.295 1.00 90.50 252 ILE A CA 1
ATOM 2011 C C . ILE A 1 252 ? -13.671 11.504 7.884 1.00 90.50 252 ILE A C 1
ATOM 2013 O O . ILE A 1 252 ? -14.509 10.785 7.328 1.00 90.50 252 ILE A O 1
ATOM 2017 N N . SER A 1 253 ? -12.541 11.866 7.270 1.00 89.81 253 SER A N 1
ATOM 2018 C CA . SER A 1 253 ? -12.150 11.392 5.945 1.00 89.81 253 SER A CA 1
ATOM 2019 C C . SER A 1 253 ? -12.001 9.870 5.923 1.00 89.81 253 SER A C 1
ATOM 2021 O O . SER A 1 253 ? -11.435 9.272 6.841 1.00 89.81 253 SER A O 1
ATOM 2023 N N . ASN A 1 254 ? -12.411 9.246 4.816 1.00 89.25 254 ASN A N 1
ATOM 2024 C CA . ASN A 1 254 ? -12.189 7.817 4.582 1.00 89.25 254 ASN A CA 1
ATOM 2025 C C . ASN A 1 254 ? -10.694 7.454 4.607 1.00 89.25 254 ASN A C 1
ATOM 2027 O O . ASN A 1 254 ? -10.354 6.336 4.962 1.00 89.25 254 ASN A O 1
ATOM 2031 N N . ASN A 1 255 ? -9.785 8.406 4.386 1.00 89.62 255 ASN A N 1
ATOM 2032 C CA . ASN A 1 255 ? -8.342 8.152 4.440 1.00 89.62 255 ASN A CA 1
ATOM 2033 C C . ASN A 1 255 ? -7.758 8.199 5.866 1.00 89.62 255 ASN A C 1
ATOM 2035 O O . ASN A 1 255 ? -6.571 7.952 6.052 1.00 89.62 255 ASN A O 1
ATOM 2039 N N . ALA A 1 256 ? -8.556 8.514 6.893 1.00 93.44 256 ALA A N 1
ATOM 2040 C CA . ALA A 1 256 ? -8.110 8.578 8.290 1.00 93.44 256 ALA A CA 1
ATOM 2041 C C . ALA A 1 256 ? -7.959 7.193 8.961 1.00 93.44 256 ALA A C 1
ATOM 2043 O O . ALA A 1 256 ? -8.344 7.020 10.118 1.00 93.44 256 ALA A O 1
ATOM 2044 N N . THR A 1 257 ? -7.408 6.204 8.249 1.00 95.12 257 THR A N 1
ATOM 2045 C CA . THR A 1 257 ? -7.291 4.800 8.696 1.00 95.12 257 THR A CA 1
ATOM 2046 C C . THR A 1 257 ? -6.512 4.654 10.007 1.00 95.12 257 THR A C 1
ATOM 2048 O O . THR A 1 257 ? -6.850 3.814 10.831 1.00 95.12 257 THR A O 1
ATOM 2051 N N . THR A 1 258 ? -5.533 5.526 10.282 1.00 96.75 258 THR A N 1
ATOM 2052 C CA . THR A 1 258 ? -4.759 5.495 11.541 1.00 96.75 258 THR A CA 1
ATOM 2053 C C . THR A 1 258 ? -5.594 5.803 12.786 1.00 96.75 258 THR A C 1
ATOM 2055 O O . THR A 1 258 ? -5.183 5.455 13.893 1.00 96.75 258 THR A O 1
ATOM 2058 N N . GLN A 1 259 ? -6.753 6.452 12.641 1.00 97.44 259 GLN A N 1
ATOM 2059 C CA . GLN A 1 259 ? -7.653 6.806 13.747 1.00 97.44 259 GLN A CA 1
ATOM 2060 C C . GLN A 1 259 ? -8.777 5.786 13.961 1.00 97.44 259 GLN A C 1
ATOM 2062 O O . GLN A 1 259 ? -9.560 5.929 14.903 1.00 97.44 259 GLN A O 1
ATOM 2067 N N . ARG A 1 260 ? -8.884 4.784 13.081 1.00 97.06 260 ARG A N 1
ATOM 2068 C CA . ARG A 1 260 ? -9.978 3.819 13.085 1.00 97.06 260 ARG A CA 1
ATOM 2069 C C . ARG A 1 260 ? -9.523 2.470 13.607 1.00 97.06 260 ARG A C 1
ATOM 2071 O O . ARG A 1 260 ? -8.455 1.973 13.256 1.00 97.06 260 ARG A O 1
ATOM 2078 N N . TRP A 1 261 ? -10.355 1.898 14.462 1.00 97.50 261 TRP A N 1
ATOM 2079 C CA . TRP A 1 261 ? -10.108 0.636 15.132 1.00 97.50 261 TRP A CA 1
ATOM 2080 C C . TRP A 1 261 ? -11.260 -0.316 14.850 1.00 97.50 261 TRP A C 1
ATOM 2082 O O . TRP A 1 261 ? -12.415 0.021 15.100 1.00 97.50 261 TRP A O 1
ATOM 2092 N N . LEU A 1 262 ? -10.956 -1.497 14.332 1.00 95.62 262 LEU A N 1
ATOM 2093 C CA . LEU A 1 262 ? -11.906 -2.595 14.290 1.00 95.62 262 LEU A CA 1
ATOM 2094 C C . LEU A 1 262 ? -12.119 -3.073 15.724 1.00 95.62 262 LEU A C 1
ATOM 2096 O O . LEU A 1 262 ? -11.160 -3.174 16.487 1.00 95.62 262 LEU A O 1
ATOM 2100 N N . ILE A 1 263 ? -13.367 -3.364 16.076 1.00 95.81 263 ILE A N 1
ATOM 2101 C CA . ILE A 1 263 ? -13.755 -3.898 17.381 1.00 95.81 263 ILE A CA 1
ATOM 2102 C C . ILE A 1 263 ? -14.299 -5.299 17.130 1.00 95.81 263 ILE A C 1
ATOM 2104 O O . ILE A 1 263 ? -15.392 -5.448 16.589 1.00 95.81 263 ILE A O 1
ATOM 2108 N N . LEU A 1 264 ? -13.510 -6.315 17.470 1.00 94.25 264 LEU A N 1
ATOM 2109 C CA . LEU A 1 264 ? -13.732 -7.689 17.027 1.00 94.25 264 LEU A CA 1
ATOM 2110 C C . LEU A 1 264 ? -13.904 -8.622 18.217 1.00 94.25 264 LEU A C 1
ATOM 2112 O O . LEU A 1 264 ? -13.175 -8.522 19.201 1.00 94.25 264 LEU A O 1
ATOM 2116 N N . THR A 1 265 ? -14.827 -9.571 18.121 1.00 93.88 265 THR A N 1
ATOM 2117 C CA . THR A 1 265 ? -14.814 -10.756 18.992 1.00 93.88 265 THR A CA 1
ATOM 2118 C C . THR A 1 265 ? -13.592 -11.634 18.687 1.00 93.88 265 THR A C 1
ATOM 2120 O O . THR A 1 265 ? -12.908 -11.431 17.685 1.00 93.88 265 THR A O 1
ATOM 2123 N N . ALA A 1 266 ? -13.310 -12.638 19.526 1.00 91.69 266 ALA A N 1
ATOM 2124 C CA . ALA A 1 266 ? -12.227 -13.594 19.257 1.00 91.69 266 ALA A CA 1
ATOM 2125 C C . ALA A 1 266 ? -12.399 -14.326 17.909 1.00 91.69 266 ALA A C 1
ATOM 2127 O O . ALA A 1 266 ? -11.421 -14.542 17.200 1.00 91.69 266 ALA A O 1
ATOM 2128 N N . GLU A 1 267 ? -13.636 -14.681 17.551 1.00 90.00 267 GLU A N 1
ATOM 2129 C CA . GLU A 1 267 ? -13.965 -15.358 16.290 1.00 90.00 267 GLU A CA 1
ATOM 2130 C C . GLU A 1 267 ? -13.719 -14.441 15.087 1.00 90.00 267 GLU A C 1
ATOM 2132 O O . GLU A 1 267 ? -12.979 -14.802 14.178 1.00 90.00 267 GLU A O 1
ATOM 2137 N N . GLN A 1 268 ? -14.220 -13.204 15.136 1.00 90.44 268 GLN A N 1
ATOM 2138 C CA . GLN A 1 268 ? -13.992 -12.221 14.070 1.00 90.44 268 GLN A CA 1
ATOM 2139 C C . GLN A 1 268 ? -12.511 -11.835 13.941 1.00 90.44 268 GLN A C 1
ATOM 2141 O O . GLN A 1 268 ? -12.009 -11.645 12.838 1.00 90.44 268 GLN A O 1
ATOM 2146 N N . ALA A 1 269 ? -11.777 -11.741 15.055 1.00 90.00 269 ALA A N 1
ATOM 2147 C CA . ALA A 1 269 ? -10.333 -11.519 15.021 1.00 90.00 269 ALA A CA 1
ATOM 2148 C C . ALA A 1 269 ? -9.598 -12.675 14.321 1.00 90.00 269 ALA A C 1
ATOM 2150 O O . ALA A 1 269 ? -8.674 -12.426 13.548 1.00 90.00 269 ALA A O 1
ATOM 2151 N N . ALA A 1 270 ? -10.040 -13.919 14.536 1.00 88.12 270 ALA A N 1
ATOM 2152 C CA . ALA A 1 270 ? -9.500 -15.085 13.847 1.00 88.12 270 ALA A CA 1
ATOM 2153 C C . ALA A 1 270 ? -9.795 -15.068 12.339 1.00 88.12 270 ALA A C 1
ATOM 2155 O O . ALA A 1 270 ? -8.935 -15.456 11.552 1.00 88.12 270 ALA A O 1
ATOM 2156 N N . GLU A 1 271 ? -10.977 -14.615 11.917 1.00 87.81 271 GLU A N 1
ATOM 2157 C CA . GLU A 1 271 ? -11.322 -14.461 10.494 1.00 87.81 271 GLU A CA 1
ATOM 2158 C C . GLU A 1 271 ? -10.395 -13.452 9.800 1.00 87.81 271 GLU A C 1
ATOM 2160 O O . GLU A 1 271 ? -9.759 -13.792 8.799 1.00 87.81 271 GLU A O 1
ATOM 2165 N N . VAL A 1 272 ? -10.209 -12.272 10.403 1.00 87.31 272 VAL A N 1
ATOM 2166 C CA . VAL A 1 272 ? -9.284 -11.240 9.905 1.00 87.31 272 VAL A CA 1
ATOM 2167 C C . VAL A 1 272 ? -7.838 -11.757 9.842 1.00 87.31 272 VAL A C 1
ATOM 2169 O O . VAL A 1 272 ? -7.151 -11.570 8.835 1.00 87.31 272 VAL A O 1
ATOM 2172 N N . ASP A 1 273 ? -7.363 -12.445 10.886 1.00 86.75 273 ASP A N 1
ATOM 2173 C CA . ASP A 1 273 ? -6.005 -13.008 10.913 1.00 86.75 273 ASP A CA 1
ATOM 2174 C C . ASP A 1 273 ? -5.815 -14.102 9.852 1.00 86.75 273 ASP A C 1
ATOM 2176 O O . ASP A 1 273 ? -4.760 -14.168 9.217 1.00 86.75 273 ASP A O 1
ATOM 2180 N N . ASN A 1 274 ? -6.831 -14.934 9.600 1.00 85.94 274 ASN A N 1
ATOM 2181 C CA . ASN A 1 274 ? -6.786 -15.960 8.556 1.00 85.94 274 ASN A CA 1
ATOM 2182 C C . ASN A 1 274 ? -6.702 -15.359 7.148 1.00 85.94 274 ASN A C 1
ATOM 2184 O O . ASN A 1 274 ? -5.969 -15.891 6.306 1.00 85.94 274 ASN A O 1
ATOM 2188 N N . VAL A 1 275 ? -7.382 -14.236 6.893 1.00 85.38 275 VAL A N 1
ATOM 2189 C CA . VAL A 1 275 ? -7.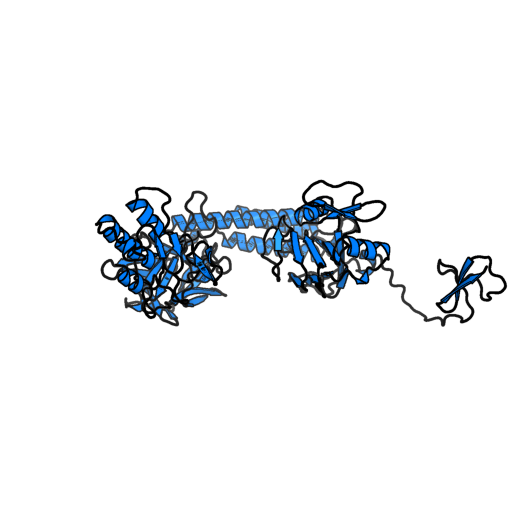193 -13.485 5.644 1.00 85.38 275 VAL A CA 1
ATOM 2190 C C . VAL A 1 275 ? -5.757 -12.984 5.530 1.00 85.38 275 VAL A C 1
ATOM 2192 O O . VAL A 1 275 ? -5.130 -13.170 4.483 1.00 85.38 275 VAL A O 1
ATOM 2195 N N . GLY A 1 276 ? -5.188 -12.451 6.615 1.00 85.94 276 GLY A N 1
ATOM 2196 C CA . GLY A 1 276 ? -3.783 -12.042 6.648 1.00 85.94 276 GLY A CA 1
ATOM 2197 C C . GLY A 1 276 ? -2.814 -13.187 6.345 1.00 85.94 276 GLY A C 1
ATOM 2198 O O . GLY A 1 276 ? -1.916 -13.035 5.517 1.00 85.94 276 GLY A O 1
ATOM 2199 N N . ILE A 1 277 ? -3.032 -14.367 6.934 1.00 88.50 277 ILE A N 1
ATOM 2200 C CA . ILE A 1 277 ? -2.256 -15.580 6.637 1.00 88.50 277 ILE A CA 1
ATOM 2201 C C . ILE A 1 277 ? -2.338 -15.923 5.145 1.00 88.50 277 ILE A C 1
ATOM 2203 O O . ILE A 1 277 ? -1.309 -16.168 4.516 1.00 88.50 277 ILE A O 1
ATOM 2207 N N . GLY A 1 278 ? -3.541 -15.945 4.565 1.00 89.31 278 GLY A N 1
ATOM 2208 C CA . GLY A 1 278 ? -3.739 -16.240 3.144 1.00 89.31 278 GLY A CA 1
ATOM 2209 C C . GLY A 1 278 ? -3.028 -15.238 2.229 1.00 89.31 278 GLY A C 1
ATOM 2210 O O . GLY A 1 278 ? -2.323 -15.639 1.299 1.00 89.31 278 GLY A O 1
ATOM 2211 N N . ALA A 1 279 ? -3.157 -13.944 2.529 1.00 87.44 279 ALA A N 1
ATOM 2212 C CA . ALA A 1 279 ? -2.528 -12.864 1.778 1.00 87.44 279 ALA A CA 1
ATOM 2213 C C . ALA A 1 279 ? -0.995 -12.951 1.823 1.00 87.44 279 ALA A C 1
ATOM 2215 O O . ALA A 1 279 ? -0.347 -12.942 0.774 1.00 87.44 279 ALA A O 1
ATOM 2216 N N . PHE A 1 280 ? -0.401 -13.107 3.010 1.00 91.56 280 PHE A N 1
ATOM 2217 C CA . PHE A 1 280 ? 1.052 -13.230 3.137 1.00 91.56 280 PHE A CA 1
ATOM 2218 C C . PHE A 1 280 ? 1.577 -14.544 2.549 1.00 91.56 280 PHE A C 1
ATOM 2220 O O . PHE A 1 280 ? 2.631 -14.542 1.920 1.00 91.56 280 PHE A O 1
ATOM 2227 N N . ARG A 1 281 ? 0.833 -15.657 2.642 1.00 94.19 281 ARG A N 1
ATOM 2228 C CA . ARG A 1 281 ? 1.226 -16.928 2.001 1.00 94.19 281 ARG A CA 1
ATOM 2229 C C . ARG A 1 281 ? 1.298 -16.794 0.490 1.00 94.19 281 ARG A C 1
ATOM 2231 O O . ARG A 1 281 ? 2.217 -17.332 -0.123 1.00 94.19 281 ARG A O 1
ATOM 2238 N N . LYS A 1 282 ? 0.349 -16.067 -0.104 1.00 93.12 282 LYS A N 1
ATOM 2239 C CA . LYS A 1 282 ? 0.380 -15.748 -1.530 1.00 93.12 282 LYS A CA 1
ATOM 2240 C C . LYS A 1 282 ? 1.622 -14.926 -1.878 1.00 93.12 282 LYS A C 1
ATOM 2242 O O . LYS A 1 282 ? 2.328 -15.296 -2.806 1.00 93.12 282 LYS A O 1
ATOM 2247 N N . GLN A 1 283 ? 1.945 -13.895 -1.092 1.00 91.81 283 GLN A N 1
ATOM 2248 C CA . GLN A 1 283 ? 3.171 -13.114 -1.300 1.00 91.81 283 GLN A CA 1
ATOM 2249 C C . GLN A 1 283 ? 4.437 -13.975 -1.209 1.00 91.81 283 GLN A C 1
ATOM 2251 O O . GLN A 1 283 ? 5.302 -13.867 -2.075 1.00 91.81 283 GLN A O 1
ATOM 2256 N N . VAL A 1 284 ? 4.536 -14.858 -0.207 1.00 96.31 284 VAL A N 1
ATOM 2257 C CA . VAL A 1 284 ? 5.643 -15.821 -0.099 1.00 96.31 284 VAL A CA 1
ATOM 2258 C C . VAL A 1 284 ? 5.718 -16.676 -1.363 1.00 96.31 284 VAL A C 1
ATOM 2260 O O . VAL A 1 284 ? 6.767 -16.729 -1.996 1.00 96.31 284 VAL A O 1
ATOM 2263 N N . ALA A 1 285 ? 4.614 -17.302 -1.778 1.00 96.38 285 ALA A N 1
ATOM 2264 C CA . ALA A 1 285 ? 4.583 -18.156 -2.965 1.00 96.38 285 ALA A CA 1
ATOM 2265 C C . ALA A 1 285 ? 4.997 -17.408 -4.246 1.00 96.38 285 ALA A C 1
ATOM 2267 O O . ALA A 1 285 ? 5.767 -17.945 -5.046 1.00 96.38 285 ALA A O 1
ATOM 2268 N N . ASP A 1 286 ? 4.543 -16.164 -4.416 1.00 93.50 286 ASP A N 1
ATOM 2269 C CA . ASP A 1 286 ? 4.890 -15.318 -5.558 1.00 93.50 286 ASP A CA 1
ATOM 2270 C C . ASP A 1 286 ? 6.397 -14.995 -5.573 1.00 93.50 286 ASP A C 1
ATOM 2272 O O . ASP A 1 286 ? 7.049 -15.150 -6.610 1.00 93.50 286 ASP A O 1
ATOM 2276 N N . ILE A 1 287 ? 6.985 -14.629 -4.425 1.00 94.56 287 ILE A N 1
ATOM 2277 C CA . ILE A 1 287 ? 8.430 -14.357 -4.308 1.00 94.56 287 ILE A CA 1
ATOM 2278 C C . ILE A 1 287 ? 9.247 -15.631 -4.552 1.00 94.56 287 ILE A C 1
ATOM 2280 O O . ILE A 1 287 ? 10.224 -15.602 -5.298 1.00 94.56 287 ILE A O 1
ATOM 2284 N N . LEU A 1 288 ? 8.845 -16.771 -3.984 1.00 96.62 288 LEU A N 1
ATOM 2285 C CA . LEU A 1 288 ? 9.530 -18.047 -4.210 1.00 96.62 288 LEU A CA 1
ATOM 2286 C C . LEU A 1 288 ? 9.447 -18.489 -5.680 1.00 96.62 288 LEU A C 1
ATOM 2288 O O . LEU A 1 288 ? 10.416 -19.016 -6.229 1.00 96.62 288 LEU A O 1
ATOM 2292 N N . SER A 1 289 ? 8.321 -18.243 -6.355 1.00 96.06 289 SER A N 1
ATOM 2293 C CA . SER A 1 289 ? 8.199 -18.474 -7.798 1.00 96.06 289 SER A CA 1
ATOM 2294 C C . SER A 1 289 ? 9.158 -17.587 -8.595 1.00 96.06 289 SER A C 1
ATOM 2296 O O . SER A 1 289 ? 9.748 -18.045 -9.575 1.00 96.06 289 SER A O 1
ATOM 2298 N N . GLN A 1 290 ? 9.342 -16.332 -8.185 1.00 93.25 290 GLN A N 1
ATOM 2299 C CA . GLN A 1 290 ? 10.301 -15.424 -8.815 1.00 93.25 290 GLN A CA 1
ATOM 2300 C C . GLN A 1 290 ? 11.744 -15.866 -8.565 1.00 93.25 290 GLN A C 1
ATOM 2302 O O . GLN A 1 290 ? 12.528 -15.889 -9.508 1.00 93.25 290 GLN A O 1
ATOM 2307 N N . LEU A 1 291 ? 12.083 -16.299 -7.348 1.00 96.06 291 LEU A N 1
ATOM 2308 C CA . LEU A 1 291 ? 13.391 -16.875 -7.024 1.00 96.06 291 LEU A CA 1
ATOM 2309 C C . LEU A 1 291 ? 13.720 -18.084 -7.898 1.00 96.06 291 LEU A C 1
ATOM 2311 O O . LEU A 1 291 ? 14.816 -18.161 -8.443 1.00 96.06 291 LEU A O 1
ATOM 2315 N N . ARG A 1 292 ? 12.757 -18.989 -8.106 1.00 97.00 292 ARG A N 1
ATOM 2316 C CA . ARG A 1 292 ? 12.903 -20.113 -9.046 1.00 97.00 292 ARG A CA 1
ATOM 2317 C C . ARG A 1 292 ? 13.135 -19.631 -10.480 1.00 97.00 292 ARG A C 1
ATOM 2319 O O . ARG A 1 292 ? 13.954 -20.204 -11.194 1.00 97.00 292 ARG A O 1
ATOM 2326 N N . GLY A 1 293 ? 12.450 -18.562 -10.888 1.00 96.19 293 GLY A N 1
ATOM 2327 C CA . GLY A 1 293 ? 12.676 -17.897 -12.171 1.00 96.19 293 GLY A CA 1
ATOM 2328 C C . GLY A 1 293 ? 14.103 -17.362 -12.303 1.00 96.19 293 GLY A C 1
ATOM 2329 O O . GLY A 1 293 ? 14.787 -17.694 -13.268 1.00 96.19 293 GLY A O 1
ATOM 2330 N N . LEU A 1 294 ? 14.581 -16.615 -11.305 1.00 96.00 294 LEU A N 1
ATOM 2331 C CA . LEU A 1 294 ? 15.950 -16.096 -11.245 1.00 96.00 294 LEU A CA 1
ATOM 2332 C C . LEU A 1 294 ? 16.978 -17.232 -11.300 1.00 96.00 294 LEU A C 1
ATOM 2334 O O . LEU A 1 294 ? 17.854 -17.230 -12.157 1.00 96.00 294 LEU A O 1
ATOM 2338 N N . ARG A 1 295 ? 16.809 -18.254 -10.460 1.00 96.44 295 ARG A N 1
ATOM 2339 C CA . ARG A 1 295 ? 17.645 -19.459 -10.403 1.00 96.44 295 ARG A CA 1
ATOM 2340 C C . ARG A 1 295 ? 17.753 -20.194 -11.743 1.00 96.44 295 ARG A C 1
ATOM 2342 O O . ARG A 1 295 ? 18.775 -20.828 -12.000 1.00 96.44 295 ARG A O 1
ATOM 2349 N N . SER A 1 296 ? 16.707 -20.139 -12.573 1.00 96.88 296 SER A N 1
ATOM 2350 C CA . SER A 1 296 ? 16.652 -20.819 -13.875 1.00 96.88 296 SER A CA 1
ATOM 2351 C C . SER A 1 296 ? 17.385 -20.090 -15.006 1.00 96.88 296 SER A C 1
ATOM 2353 O O . SER A 1 296 ? 17.660 -20.700 -16.040 1.00 96.88 296 SER A O 1
ATOM 2355 N N . VAL A 1 297 ? 17.717 -18.808 -14.820 1.00 97.25 297 VAL A N 1
ATOM 2356 C CA . VAL A 1 297 ? 18.513 -18.035 -15.781 1.00 97.25 297 VAL A CA 1
ATOM 2357 C C . VAL A 1 297 ? 19.918 -18.642 -15.868 1.00 97.25 297 VAL A C 1
ATOM 2359 O O . VAL A 1 297 ? 20.501 -18.914 -14.822 1.00 97.25 297 VAL A O 1
ATOM 2362 N N . PRO A 1 298 ? 20.512 -18.851 -17.056 1.00 97.31 298 PRO A N 1
ATOM 2363 C CA . PRO A 1 298 ? 21.893 -19.319 -17.162 1.00 97.31 298 PRO A CA 1
ATOM 2364 C C . PRO A 1 298 ? 22.883 -18.348 -16.499 1.00 97.31 298 PRO A C 1
ATOM 2366 O O . PRO A 1 298 ? 23.029 -17.210 -16.946 1.00 97.31 298 PRO A O 1
ATOM 2369 N N . HIS A 1 299 ? 23.614 -18.788 -15.475 1.00 97.81 299 HIS A N 1
ATOM 2370 C CA . HIS A 1 299 ? 24.516 -17.929 -14.699 1.00 97.81 299 HIS A CA 1
ATOM 2371 C C . HIS A 1 299 ? 25.771 -18.664 -14.202 1.00 97.81 299 HIS A C 1
ATOM 2373 O O . HIS A 1 299 ? 25.854 -19.893 -14.245 1.00 97.81 299 HIS A O 1
ATOM 2379 N N . THR A 1 300 ? 26.754 -17.893 -13.737 1.00 97.62 300 THR A N 1
ATOM 2380 C CA . THR A 1 300 ? 27.861 -18.362 -12.901 1.00 97.62 300 THR A CA 1
ATOM 2381 C C . THR A 1 300 ? 27.567 -18.072 -11.440 1.00 97.62 300 THR A C 1
ATOM 2383 O O . THR A 1 300 ? 27.048 -17.007 -11.109 1.00 97.62 300 THR A O 1
ATOM 2386 N N . GLU A 1 301 ? 27.944 -19.000 -10.565 1.00 97.69 301 GLU A N 1
ATOM 2387 C CA . GLU A 1 301 ? 28.042 -18.730 -9.134 1.00 97.69 301 GLU A CA 1
ATOM 2388 C C . GLU A 1 301 ? 29.316 -17.918 -8.871 1.00 97.69 301 GLU A C 1
ATOM 2390 O O . GLU A 1 301 ? 30.429 -18.424 -9.037 1.00 97.69 301 GLU A O 1
ATOM 2395 N N . ASP A 1 302 ? 29.163 -16.662 -8.460 1.00 95.12 302 ASP A N 1
ATOM 2396 C CA . ASP A 1 302 ? 30.289 -15.813 -8.055 1.00 95.12 302 ASP A CA 1
ATOM 2397 C C . ASP A 1 302 ? 30.848 -16.276 -6.698 1.00 95.12 302 ASP A C 1
ATOM 2399 O O . ASP A 1 302 ? 32.050 -16.182 -6.437 1.00 95.12 302 ASP A O 1
ATOM 2403 N N . THR A 1 303 ? 29.973 -16.857 -5.868 1.00 96.38 303 THR A N 1
ATOM 2404 C CA . THR A 1 303 ? 30.322 -17.610 -4.659 1.00 96.38 303 THR A CA 1
ATOM 2405 C C . THR A 1 303 ? 29.858 -19.060 -4.805 1.00 96.38 303 THR A C 1
ATOM 2407 O O . THR A 1 303 ? 28.665 -19.314 -4.963 1.00 96.38 303 THR A O 1
ATOM 2410 N N . GLU A 1 304 ? 30.782 -20.019 -4.701 1.00 97.38 304 GLU A N 1
ATOM 2411 C CA . GLU A 1 304 ? 30.487 -21.457 -4.810 1.00 97.38 304 GLU A CA 1
ATOM 2412 C C . GLU A 1 304 ? 29.381 -21.900 -3.830 1.00 97.38 304 GLU A C 1
ATOM 2414 O O . GLU A 1 304 ? 29.439 -21.613 -2.631 1.00 97.38 304 GLU A O 1
ATOM 2419 N N . GLY A 1 305 ? 28.382 -22.627 -4.338 1.00 97.62 305 GLY A N 1
ATOM 2420 C CA . GLY A 1 305 ? 27.254 -23.153 -3.565 1.00 97.62 305 GLY A CA 1
ATOM 2421 C C . GLY A 1 305 ? 26.071 -22.191 -3.410 1.00 97.62 305 GLY A C 1
ATOM 2422 O O . GLY A 1 305 ? 25.173 -22.469 -2.610 1.00 97.62 305 GLY A O 1
ATOM 2423 N N . THR A 1 306 ? 26.055 -21.080 -4.150 1.00 97.62 306 THR A N 1
ATOM 2424 C CA . THR A 1 306 ? 24.948 -20.105 -4.161 1.00 97.62 306 THR A CA 1
ATOM 2425 C C . THR A 1 306 ? 23.614 -20.755 -4.516 1.00 97.62 306 THR A C 1
ATOM 2427 O O . THR A 1 306 ? 22.622 -20.537 -3.819 1.00 97.62 306 THR A O 1
ATOM 2430 N N . ASP A 1 307 ? 23.601 -21.619 -5.524 1.00 98.19 307 ASP A N 1
ATOM 2431 C CA . ASP A 1 307 ? 22.418 -22.343 -5.967 1.00 98.19 307 ASP A CA 1
ATOM 2432 C C . ASP A 1 307 ? 21.900 -23.295 -4.897 1.00 98.19 307 ASP A C 1
ATOM 2434 O O . ASP A 1 307 ? 20.720 -23.276 -4.561 1.00 98.19 307 ASP A O 1
ATOM 2438 N N . ALA A 1 308 ? 22.794 -24.092 -4.308 1.00 98.19 308 ALA A N 1
ATOM 2439 C CA . ALA A 1 308 ? 22.426 -25.032 -3.254 1.00 98.19 308 ALA A CA 1
ATOM 2440 C C . ALA A 1 308 ? 21.879 -24.304 -2.015 1.00 98.19 308 ALA A C 1
ATOM 2442 O O . ALA A 1 308 ? 20.955 -24.788 -1.363 1.00 98.19 308 ALA A O 1
ATOM 2443 N N . LYS A 1 309 ? 22.432 -23.130 -1.682 1.00 98.12 309 LYS A N 1
ATOM 2444 C CA . LYS A 1 309 ? 21.915 -22.284 -0.601 1.00 98.12 309 LYS A CA 1
ATOM 2445 C C . LYS A 1 309 ? 20.521 -21.743 -0.937 1.00 98.12 309 LYS A C 1
ATOM 2447 O O . LYS A 1 309 ? 19.667 -21.736 -0.053 1.00 98.12 309 LYS A O 1
ATOM 2452 N N . LEU A 1 310 ? 20.292 -21.310 -2.179 1.00 98.00 310 LEU A N 1
ATOM 2453 C CA . LEU A 1 310 ? 18.983 -20.830 -2.618 1.00 98.00 310 LEU A CA 1
ATOM 2454 C C . LEU A 1 310 ? 17.932 -21.953 -2.617 1.00 98.00 310 LEU A C 1
ATOM 2456 O O . LEU A 1 310 ? 16.828 -21.755 -2.122 1.00 98.00 310 LEU A O 1
ATOM 2460 N N . ASP A 1 311 ? 18.268 -23.141 -3.110 1.00 98.06 311 ASP A N 1
ATOM 2461 C CA . ASP A 1 311 ? 17.336 -24.271 -3.107 1.00 98.06 311 ASP A CA 1
ATOM 2462 C C . ASP A 1 311 ? 16.936 -24.642 -1.662 1.00 98.06 311 ASP A C 1
ATOM 2464 O O . ASP A 1 311 ? 15.751 -24.776 -1.358 1.00 98.06 311 ASP A O 1
ATOM 2468 N N . ASN A 1 312 ? 17.904 -24.676 -0.735 1.00 98.25 312 ASN A N 1
ATOM 2469 C CA . ASN A 1 312 ? 17.630 -24.930 0.683 1.00 98.25 312 ASN A CA 1
ATOM 2470 C C . ASN A 1 312 ? 16.749 -23.847 1.329 1.00 98.25 312 ASN A C 1
ATOM 2472 O O . ASN A 1 312 ? 15.841 -24.184 2.084 1.00 98.25 312 ASN A O 1
ATOM 2476 N N . ILE A 1 313 ? 16.996 -22.555 1.061 1.00 98.12 313 ILE A N 1
ATOM 2477 C CA . ILE A 1 313 ? 16.201 -21.482 1.684 1.00 98.12 313 ILE A CA 1
ATOM 2478 C C . ILE A 1 313 ? 14.764 -21.467 1.150 1.00 98.12 313 ILE A C 1
ATOM 2480 O O . ILE A 1 313 ? 13.838 -21.202 1.912 1.00 98.12 313 ILE A O 1
ATOM 2484 N N . ILE A 1 314 ? 14.559 -21.809 -0.128 1.00 98.38 314 ILE A N 1
ATOM 2485 C CA . ILE A 1 314 ? 13.219 -21.991 -0.698 1.00 98.38 314 ILE A CA 1
ATOM 2486 C C . ILE A 1 314 ? 12.489 -23.113 0.051 1.00 98.38 314 ILE A C 1
ATOM 2488 O O . ILE A 1 314 ? 11.389 -22.880 0.551 1.00 98.38 314 ILE A O 1
ATOM 2492 N N . ASP A 1 315 ? 13.109 -24.289 0.192 1.00 98.19 315 ASP A N 1
ATOM 2493 C CA . ASP A 1 315 ? 12.506 -25.437 0.884 1.00 98.19 315 ASP A CA 1
ATOM 2494 C C . ASP A 1 315 ? 12.200 -25.130 2.365 1.00 98.19 315 ASP A C 1
ATOM 2496 O O . ASP A 1 315 ? 11.137 -25.493 2.881 1.00 98.19 315 ASP A O 1
ATOM 2500 N N . GLU A 1 316 ? 13.100 -24.424 3.058 1.00 98.25 316 GLU A N 1
ATOM 2501 C CA . GLU A 1 316 ? 12.893 -23.991 4.444 1.00 98.25 316 GLU A CA 1
ATOM 2502 C C . GLU A 1 316 ? 11.713 -23.021 4.575 1.00 98.25 316 GLU A C 1
ATOM 2504 O O . GLU A 1 316 ? 10.871 -23.197 5.463 1.00 98.25 316 GLU A O 1
ATOM 2509 N N . ILE A 1 317 ? 11.617 -22.018 3.696 1.00 98.44 317 ILE A N 1
ATOM 2510 C CA . ILE A 1 317 ? 10.518 -21.043 3.708 1.00 98.44 317 ILE A CA 1
ATOM 2511 C C . ILE A 1 317 ? 9.185 -21.734 3.393 1.00 98.44 317 ILE A C 1
ATOM 2513 O O . ILE A 1 317 ? 8.191 -21.464 4.071 1.00 98.44 317 ILE A O 1
ATOM 2517 N N . GLU A 1 318 ? 9.140 -22.655 2.425 1.00 97.62 318 GLU A N 1
ATOM 2518 C CA . GLU A 1 318 ? 7.926 -23.425 2.115 1.00 97.62 318 GLU A CA 1
ATOM 2519 C C . GLU A 1 318 ? 7.482 -24.283 3.302 1.00 97.62 318 GLU A C 1
ATOM 2521 O O . GLU A 1 318 ? 6.303 -24.269 3.670 1.00 97.62 318 GLU A O 1
ATOM 2526 N N . GLY A 1 319 ? 8.427 -24.969 3.952 1.00 97.56 319 GLY A N 1
ATOM 2527 C CA . GLY A 1 319 ? 8.164 -25.759 5.152 1.00 97.56 319 GLY A CA 1
ATOM 2528 C C . GLY A 1 319 ? 7.603 -24.914 6.299 1.00 97.56 319 GLY A C 1
ATOM 2529 O O . GLY A 1 319 ? 6.560 -25.253 6.864 1.00 97.56 319 GLY A O 1
ATOM 2530 N N . LYS A 1 320 ? 8.248 -23.780 6.611 1.00 97.25 320 LYS A N 1
ATOM 2531 C CA . LYS A 1 320 ? 7.786 -22.844 7.651 1.00 97.25 320 LYS A CA 1
ATOM 2532 C C . LYS A 1 320 ? 6.398 -22.284 7.312 1.00 97.25 320 LYS A C 1
ATOM 2534 O O . LYS A 1 320 ? 5.502 -22.338 8.155 1.00 97.25 320 LYS A O 1
ATOM 2539 N N . SER A 1 321 ? 6.187 -21.831 6.073 1.00 95.75 321 SER A N 1
ATOM 2540 C CA . SER A 1 321 ? 4.927 -21.235 5.595 1.00 95.75 321 SER A CA 1
ATOM 2541 C C . SER A 1 321 ? 3.739 -22.197 5.701 1.00 95.75 321 SER A C 1
ATOM 2543 O O . SER A 1 321 ? 2.639 -21.800 6.111 1.00 95.75 321 SER A O 1
ATOM 2545 N N . ALA A 1 322 ? 3.960 -23.484 5.409 1.00 93.38 322 ALA A N 1
ATOM 2546 C CA . ALA A 1 322 ? 2.942 -24.527 5.524 1.00 93.38 322 ALA A CA 1
ATOM 2547 C C . ALA A 1 322 ? 2.502 -24.788 6.975 1.00 93.38 322 ALA A C 1
ATOM 2549 O O . ALA A 1 322 ? 1.356 -25.170 7.207 1.00 93.38 322 ALA A O 1
ATOM 2550 N N . THR A 1 323 ? 3.392 -24.569 7.947 1.00 92.00 323 THR A N 1
ATOM 2551 C CA . THR A 1 323 ? 3.117 -24.803 9.378 1.00 92.00 323 THR A CA 1
ATOM 2552 C C . THR A 1 323 ? 2.743 -23.553 10.169 1.00 92.00 323 THR A C 1
ATOM 2554 O O . THR A 1 323 ? 2.274 -23.684 11.296 1.00 92.00 323 THR A O 1
ATOM 2557 N N . ALA A 1 324 ? 2.931 -22.359 9.601 1.00 90.06 324 ALA A N 1
ATOM 2558 C CA . ALA A 1 324 ? 2.606 -21.100 10.260 1.00 90.06 324 ALA A CA 1
ATOM 2559 C C . ALA A 1 324 ? 1.109 -21.005 10.612 1.00 90.06 324 ALA A C 1
ATOM 2561 O O . ALA A 1 324 ? 0.238 -21.328 9.796 1.00 90.06 324 ALA A O 1
ATOM 2562 N N . THR A 1 325 ? 0.821 -20.530 11.822 1.00 86.12 325 THR A N 1
ATOM 2563 C CA . THR A 1 325 ? -0.536 -20.395 12.376 1.00 86.12 325 THR A CA 1
ATOM 2564 C C . THR A 1 325 ? -0.937 -18.942 12.618 1.00 86.12 325 THR A C 1
ATOM 2566 O O . THR A 1 325 ? -2.067 -18.677 13.016 1.00 86.12 325 THR A O 1
ATOM 2569 N N . SER A 1 326 ? -0.049 -17.980 12.347 1.00 85.56 326 SER A N 1
ATOM 2570 C CA . SER A 1 326 ? -0.341 -16.551 12.484 1.00 85.56 326 SER A CA 1
ATOM 2571 C C . SER A 1 326 ? 0.132 -15.731 11.286 1.00 85.56 326 SER A C 1
ATOM 2573 O O . SER A 1 326 ? 1.110 -16.073 10.618 1.00 85.56 326 SER A O 1
ATOM 2575 N N . ALA A 1 327 ? -0.550 -14.611 11.029 1.00 87.06 327 ALA A N 1
ATOM 2576 C CA . ALA A 1 327 ? -0.180 -13.678 9.966 1.00 87.06 327 ALA A CA 1
ATOM 2577 C C . ALA A 1 327 ? 1.228 -13.093 10.182 1.00 87.06 327 ALA A C 1
ATOM 2579 O O . ALA A 1 327 ? 1.963 -12.905 9.220 1.00 87.06 327 ALA A O 1
ATOM 2580 N N . VAL A 1 328 ? 1.625 -12.892 11.445 1.00 85.94 328 VAL A N 1
ATOM 2581 C CA . VAL A 1 328 ? 2.964 -12.429 11.850 1.00 85.94 328 VAL A CA 1
ATOM 2582 C C . VAL A 1 328 ? 4.051 -13.372 11.337 1.00 85.94 328 VAL A C 1
ATOM 2584 O O . VAL A 1 328 ? 4.962 -12.938 10.641 1.00 85.94 328 VAL A O 1
ATOM 2587 N N . GLN A 1 329 ? 3.920 -14.674 11.613 1.00 90.25 329 GLN A N 1
ATOM 2588 C CA . GLN A 1 329 ? 4.905 -15.672 11.184 1.00 90.25 329 GLN A CA 1
ATOM 2589 C C . GLN A 1 329 ? 5.068 -15.683 9.664 1.00 90.25 329 GLN A C 1
ATOM 2591 O O . GLN A 1 329 ? 6.180 -15.785 9.161 1.00 90.25 329 GLN A O 1
ATOM 2596 N N . VAL A 1 330 ? 3.968 -15.575 8.914 1.00 92.56 330 VAL A N 1
ATOM 2597 C CA . VAL A 1 330 ? 4.042 -15.570 7.449 1.00 92.56 330 VAL A CA 1
ATOM 2598 C C . VAL A 1 330 ? 4.604 -14.246 6.920 1.00 92.56 330 VAL A C 1
ATOM 2600 O O . VAL A 1 330 ? 5.352 -14.264 5.946 1.00 92.56 330 VAL A O 1
ATOM 2603 N N . ALA A 1 331 ? 4.307 -13.112 7.559 1.00 90.06 331 ALA A N 1
ATOM 2604 C CA . ALA A 1 331 ? 4.887 -11.820 7.198 1.00 90.06 331 ALA A CA 1
ATOM 2605 C C . ALA A 1 331 ? 6.418 -11.806 7.373 1.00 90.06 331 ALA A C 1
ATOM 2607 O O . ALA A 1 331 ? 7.128 -11.316 6.499 1.00 90.06 331 ALA A O 1
ATOM 2608 N N . GLU A 1 332 ? 6.951 -12.423 8.431 1.00 92.38 332 GLU A N 1
ATOM 2609 C CA . GLU A 1 332 ? 8.404 -12.597 8.598 1.00 92.38 332 GLU A CA 1
ATOM 2610 C C . GLU A 1 332 ? 9.022 -13.433 7.460 1.00 92.38 332 GLU A C 1
ATOM 2612 O O . GLU A 1 332 ? 10.115 -13.124 6.985 1.00 92.38 332 GLU A O 1
ATOM 2617 N N . LEU A 1 333 ? 8.306 -14.449 6.962 1.00 96.88 333 LEU A N 1
ATOM 2618 C CA . LEU A 1 333 ? 8.747 -15.253 5.816 1.00 96.88 333 LEU A CA 1
ATOM 2619 C C . LEU A 1 333 ? 8.737 -14.476 4.498 1.00 96.88 333 LEU A C 1
ATOM 2621 O O . LEU A 1 333 ? 9.538 -14.783 3.615 1.00 96.88 333 LEU A O 1
ATOM 2625 N N . VAL A 1 334 ? 7.861 -13.477 4.346 1.00 93.75 334 VAL A N 1
ATOM 2626 C CA . VAL A 1 334 ? 7.912 -12.557 3.199 1.00 93.75 334 VAL A CA 1
ATOM 2627 C C . VAL A 1 334 ? 9.249 -11.819 3.203 1.00 93.75 334 VAL A C 1
ATOM 2629 O O . VAL A 1 334 ? 9.923 -11.779 2.174 1.00 93.75 334 VAL A O 1
ATOM 2632 N N . GLU A 1 335 ? 9.673 -11.297 4.354 1.00 92.44 335 GLU A N 1
ATOM 2633 C CA . GLU A 1 335 ? 10.956 -10.600 4.485 1.00 92.44 335 GLU A CA 1
ATOM 2634 C C . GLU A 1 335 ? 12.153 -11.547 4.298 1.00 92.44 335 GLU A C 1
ATOM 2636 O O . GLU A 1 335 ? 13.104 -11.198 3.596 1.00 92.44 335 GLU A O 1
ATOM 2641 N N . GLU A 1 336 ? 12.092 -12.775 4.830 1.00 96.38 336 GLU A N 1
ATOM 2642 C CA . GLU A 1 336 ? 13.110 -13.814 4.598 1.00 96.38 336 GLU A CA 1
ATOM 2643 C C . GLU A 1 336 ? 13.232 -14.152 3.098 1.00 96.38 336 GLU A C 1
ATOM 2645 O O . GLU A 1 336 ? 14.338 -14.185 2.551 1.00 96.38 336 GLU A O 1
ATOM 2650 N N . ALA A 1 337 ? 12.103 -14.311 2.398 1.00 95.50 337 ALA A N 1
ATOM 2651 C CA . ALA A 1 337 ? 12.073 -14.570 0.960 1.00 95.50 337 ALA A CA 1
ATOM 2652 C C . ALA A 1 337 ? 12.618 -13.384 0.146 1.00 95.50 337 ALA A C 1
ATOM 2654 O O . ALA A 1 337 ? 13.384 -13.586 -0.797 1.00 95.50 337 ALA A O 1
ATOM 2655 N N . ARG A 1 338 ? 12.287 -12.136 0.516 1.00 92.50 338 ARG A N 1
ATOM 2656 C CA . ARG A 1 338 ? 12.868 -10.933 -0.111 1.00 92.50 338 ARG A CA 1
ATOM 2657 C C . ARG A 1 338 ? 14.377 -10.877 0.097 1.00 92.50 338 ARG A C 1
ATOM 2659 O O . ARG A 1 338 ? 15.110 -10.590 -0.848 1.00 92.50 338 ARG A O 1
ATOM 2666 N N . GLN A 1 339 ? 14.858 -11.186 1.299 1.00 92.31 339 GLN A N 1
ATOM 2667 C CA . GLN A 1 339 ? 16.291 -11.227 1.577 1.00 92.31 339 GLN A CA 1
ATOM 2668 C C . GLN A 1 339 ? 16.997 -12.308 0.746 1.00 92.31 339 GLN A C 1
ATOM 2670 O O . GLN A 1 339 ? 18.090 -12.056 0.240 1.00 92.31 339 GLN A O 1
ATOM 2675 N N . ALA A 1 340 ? 16.359 -13.461 0.522 1.00 95.19 340 ALA A N 1
ATOM 2676 C CA . ALA A 1 340 ? 16.883 -14.508 -0.355 1.00 95.19 340 ALA A CA 1
ATOM 2677 C C . ALA A 1 340 ? 17.075 -14.029 -1.808 1.00 95.19 340 ALA A C 1
ATOM 2679 O O . ALA A 1 340 ? 18.070 -14.396 -2.433 1.00 95.19 340 ALA A O 1
ATOM 2680 N N . VAL A 1 341 ? 16.190 -13.160 -2.327 1.00 94.12 341 VAL A N 1
ATOM 2681 C CA . VAL A 1 341 ? 16.363 -12.523 -3.653 1.00 94.12 341 VAL A CA 1
ATOM 2682 C C . VAL A 1 341 ? 17.673 -11.754 -3.685 1.00 94.12 341 VAL A C 1
ATOM 2684 O O . VAL A 1 341 ? 18.514 -11.969 -4.555 1.00 94.12 341 VAL A O 1
ATOM 2687 N N . PHE A 1 342 ? 17.873 -10.877 -2.706 1.00 92.69 342 PHE A N 1
ATOM 2688 C CA . PHE A 1 342 ? 19.069 -10.054 -2.639 1.00 92.69 342 PHE A CA 1
ATOM 2689 C C . PHE A 1 342 ? 20.337 -10.886 -2.426 1.00 92.69 342 PHE A C 1
ATOM 2691 O O . PHE A 1 342 ? 21.375 -10.560 -2.996 1.00 92.69 342 PHE A O 1
ATOM 2698 N N . ASP A 1 343 ? 20.293 -11.921 -1.592 1.00 93.56 343 ASP A N 1
ATOM 2699 C CA . ASP A 1 343 ? 21.430 -12.812 -1.346 1.00 93.56 343 ASP A CA 1
ATOM 2700 C C . ASP A 1 343 ? 21.831 -13.600 -2.596 1.00 93.56 343 ASP A C 1
ATOM 2702 O O . ASP A 1 343 ? 23.025 -13.715 -2.869 1.00 93.56 343 ASP A O 1
ATOM 2706 N N . PHE A 1 344 ? 20.860 -14.100 -3.368 1.00 96.00 344 PHE A N 1
ATOM 2707 C CA . PHE A 1 344 ? 21.130 -14.777 -4.637 1.00 96.00 344 PHE A CA 1
ATOM 2708 C C . PHE A 1 344 ? 21.773 -13.823 -5.648 1.00 96.00 344 PHE A C 1
ATOM 2710 O O . PHE A 1 344 ? 22.850 -14.108 -6.163 1.00 96.00 344 PHE A O 1
ATOM 2717 N N . LEU A 1 345 ? 21.166 -12.650 -5.867 1.00 94.62 345 LEU A N 1
ATOM 2718 C CA . LEU A 1 345 ? 21.674 -11.665 -6.828 1.00 94.62 345 LEU A CA 1
ATOM 2719 C C . LEU A 1 345 ? 23.082 -11.162 -6.471 1.00 94.62 345 LEU A C 1
ATOM 2721 O O . LEU A 1 345 ? 23.852 -10.846 -7.363 1.00 94.62 345 LEU A O 1
ATOM 2725 N N . ALA A 1 346 ? 23.450 -11.110 -5.189 1.00 92.62 346 ALA A N 1
ATOM 2726 C CA . ALA A 1 346 ? 24.793 -10.687 -4.780 1.00 92.62 346 ALA A CA 1
ATOM 2727 C C . ALA A 1 346 ? 25.899 -11.708 -5.104 1.00 92.62 346 ALA A C 1
ATOM 2729 O O . ALA A 1 346 ? 27.076 -11.381 -4.980 1.00 92.62 346 ALA A O 1
ATOM 2730 N N . ASN A 1 347 ? 25.536 -12.949 -5.435 1.00 95.69 347 ASN A N 1
ATOM 2731 C CA . ASN A 1 347 ? 26.476 -14.062 -5.570 1.00 95.69 347 ASN A CA 1
ATOM 2732 C C . ASN A 1 347 ? 26.313 -14.831 -6.888 1.00 95.69 347 ASN A C 1
ATOM 2734 O O . ASN A 1 347 ? 26.855 -15.931 -7.025 1.00 95.69 347 ASN A O 1
ATOM 2738 N N . ALA A 1 348 ? 25.572 -14.278 -7.847 1.00 96.75 348 ALA A N 1
ATOM 2739 C CA . ALA A 1 348 ? 25.366 -14.878 -9.153 1.00 96.75 348 ALA A CA 1
ATOM 2740 C C . ALA A 1 348 ? 25.436 -13.821 -10.259 1.00 96.75 348 ALA A C 1
ATOM 2742 O O . ALA A 1 348 ? 24.866 -12.734 -10.143 1.00 96.75 348 ALA A O 1
ATOM 2743 N N . THR A 1 349 ? 26.064 -14.187 -11.376 1.00 97.38 349 THR A N 1
ATOM 2744 C CA . THR A 1 349 ? 26.191 -13.332 -12.560 1.00 97.38 349 THR A CA 1
ATOM 2745 C C . THR A 1 349 ? 25.634 -14.059 -13.788 1.00 97.38 349 THR A C 1
ATOM 2747 O O . THR A 1 349 ? 26.060 -15.183 -14.066 1.00 97.38 349 THR A O 1
ATOM 2750 N N . PRO A 1 350 ? 24.684 -13.472 -14.546 1.00 97.38 350 PRO A N 1
ATOM 2751 C CA . PRO A 1 350 ? 24.143 -14.116 -15.738 1.00 97.38 350 PRO A CA 1
ATOM 2752 C C . PRO A 1 350 ? 25.246 -14.342 -16.781 1.00 97.38 350 PRO A C 1
ATOM 2754 O O . PRO A 1 350 ? 26.179 -13.556 -16.911 1.00 97.38 350 PRO A O 1
ATOM 2757 N N . THR A 1 351 ? 25.137 -15.430 -17.538 1.00 95.69 351 THR A N 1
ATOM 2758 C CA . THR A 1 351 ? 26.113 -15.803 -18.584 1.00 95.69 351 THR A CA 1
ATOM 2759 C C . THR A 1 351 ? 25.685 -15.389 -19.986 1.00 95.69 351 THR A C 1
ATOM 2761 O O . THR A 1 351 ? 26.521 -15.334 -20.887 1.00 95.69 351 THR A O 1
ATOM 2764 N N . ASP A 1 352 ? 24.398 -15.096 -20.168 1.00 92.56 352 ASP A N 1
ATOM 2765 C CA . ASP A 1 352 ? 23.797 -14.678 -21.428 1.00 92.56 352 ASP A CA 1
ATOM 2766 C C . ASP A 1 352 ? 23.246 -13.252 -21.277 1.00 92.56 352 ASP A C 1
ATOM 2768 O O . ASP A 1 352 ? 22.388 -12.992 -20.434 1.00 92.56 352 ASP A O 1
ATOM 2772 N N . MET A 1 353 ? 23.753 -12.320 -22.089 1.00 89.75 353 MET A N 1
ATOM 2773 C CA . MET A 1 353 ? 23.333 -10.914 -22.070 1.00 89.75 353 MET A CA 1
ATOM 2774 C C . MET A 1 353 ? 21.882 -10.715 -22.523 1.00 89.75 353 MET A C 1
ATOM 2776 O O . MET A 1 353 ? 21.272 -9.713 -22.148 1.00 89.75 353 MET A O 1
ATOM 2780 N N . ASP A 1 354 ? 21.332 -11.660 -23.289 1.00 92.19 354 ASP A N 1
ATOM 2781 C CA . ASP A 1 354 ? 19.933 -11.643 -23.721 1.00 92.19 354 ASP A CA 1
ATOM 2782 C C . ASP A 1 354 ? 18.998 -12.251 -22.656 1.00 92.19 354 ASP A C 1
ATOM 2784 O O . ASP A 1 354 ? 17.773 -12.180 -22.776 1.00 92.19 354 ASP A O 1
ATOM 2788 N N . GLN A 1 355 ? 19.563 -12.834 -21.591 1.00 94.69 355 GLN A N 1
ATOM 2789 C CA . GLN A 1 355 ? 18.833 -13.407 -20.458 1.00 94.69 355 GLN A CA 1
ATOM 2790 C C . GLN A 1 355 ? 19.375 -12.867 -19.122 1.00 94.69 355 GLN A C 1
ATOM 2792 O O . GLN A 1 355 ? 19.895 -13.633 -18.312 1.00 94.69 355 GLN A O 1
ATOM 2797 N N . PRO A 1 356 ? 19.274 -11.552 -18.851 1.00 97.06 356 PRO A N 1
ATOM 2798 C CA . PRO A 1 356 ? 19.624 -11.011 -17.543 1.00 97.06 356 PRO A CA 1
ATOM 2799 C C . PRO A 1 356 ? 18.604 -11.431 -16.475 1.00 97.06 356 PRO A C 1
ATOM 2801 O O . PRO A 1 356 ? 17.474 -11.832 -16.769 1.00 97.06 356 PRO A O 1
ATOM 2804 N N . PHE A 1 357 ? 18.964 -11.266 -15.203 1.00 97.94 357 PHE A N 1
ATOM 2805 C CA . PHE A 1 357 ? 18.027 -11.485 -14.106 1.00 97.94 357 PHE A CA 1
ATOM 2806 C C . PHE A 1 357 ? 16.915 -10.428 -14.135 1.00 97.94 357 PHE A C 1
ATOM 2808 O O . PHE A 1 357 ? 17.184 -9.235 -13.998 1.00 97.94 357 PHE A O 1
ATOM 2815 N N . ASN A 1 358 ? 15.655 -10.845 -14.284 1.00 95.88 358 ASN A N 1
ATOM 2816 C CA . ASN A 1 358 ? 14.507 -9.942 -14.184 1.00 95.88 358 ASN A CA 1
ATOM 2817 C C . ASN A 1 358 ? 14.174 -9.671 -12.712 1.00 95.88 358 ASN A C 1
ATOM 2819 O O . ASN A 1 358 ? 13.611 -10.519 -12.023 1.00 95.88 358 ASN A O 1
ATOM 2823 N N . VAL A 1 359 ? 14.489 -8.464 -12.252 1.00 95.44 359 VAL A N 1
ATOM 2824 C CA . VAL A 1 359 ? 14.311 -8.014 -10.866 1.00 95.44 359 VAL A CA 1
ATOM 2825 C C . VAL A 1 359 ? 13.221 -6.945 -10.751 1.00 95.44 359 VAL A C 1
ATOM 2827 O O . VAL A 1 359 ? 13.204 -6.155 -9.809 1.00 95.44 359 VAL A O 1
ATOM 2830 N N . SER A 1 360 ? 12.272 -6.925 -11.694 1.00 93.69 360 SER A N 1
ATOM 2831 C CA . SER A 1 360 ? 11.157 -5.961 -11.710 1.00 93.69 360 SER A CA 1
ATOM 2832 C C . SER A 1 360 ? 10.273 -6.038 -10.459 1.00 93.69 360 SER A C 1
ATOM 2834 O O . SER A 1 360 ? 9.613 -5.061 -10.132 1.00 93.69 360 SER A O 1
ATOM 2836 N N . LEU A 1 361 ? 10.316 -7.151 -9.716 1.00 86.94 361 LEU A N 1
ATOM 2837 C CA . LEU A 1 361 ? 9.669 -7.319 -8.407 1.00 86.94 361 LEU A CA 1
ATOM 2838 C C . LEU A 1 361 ? 10.113 -6.289 -7.353 1.00 86.94 361 LEU A C 1
ATOM 2840 O O . LEU A 1 361 ? 9.423 -6.084 -6.357 1.00 86.94 361 LEU A O 1
ATOM 2844 N N . LEU A 1 362 ? 11.284 -5.673 -7.550 1.00 91.31 362 LEU A N 1
ATOM 2845 C CA . LEU A 1 362 ? 11.815 -4.632 -6.673 1.00 91.31 362 LEU A CA 1
ATOM 2846 C C . LEU A 1 362 ? 11.130 -3.279 -6.910 1.00 91.31 362 LEU A C 1
ATOM 2848 O O . LEU A 1 362 ? 11.180 -2.411 -6.041 1.00 91.31 362 LEU A O 1
ATOM 2852 N N . ILE A 1 363 ? 10.485 -3.095 -8.065 1.00 93.56 363 ILE A N 1
ATOM 2853 C CA . ILE A 1 363 ? 9.698 -1.906 -8.394 1.00 93.56 363 ILE A CA 1
ATOM 2854 C C . ILE A 1 363 ? 8.286 -2.089 -7.827 1.00 93.56 363 ILE A C 1
ATOM 2856 O O . ILE A 1 363 ? 7.669 -3.137 -8.009 1.00 93.56 363 ILE A O 1
ATOM 2860 N N . GLN A 1 364 ? 7.756 -1.067 -7.155 1.00 92.00 364 GLN A N 1
ATOM 2861 C CA . GLN A 1 364 ? 6.357 -1.065 -6.722 1.00 92.00 364 GLN A CA 1
ATOM 2862 C C . GLN A 1 364 ? 5.479 -0.596 -7.877 1.00 92.00 364 GLN A C 1
ATOM 2864 O O . GLN A 1 364 ? 5.814 0.384 -8.533 1.00 92.00 364 GLN A O 1
ATOM 2869 N N . ASN A 1 365 ? 4.368 -1.294 -8.129 1.00 90.62 365 ASN A N 1
ATOM 2870 C CA . ASN A 1 365 ? 3.438 -0.963 -9.212 1.00 90.62 365 ASN A CA 1
ATOM 2871 C C . ASN A 1 365 ? 4.150 -0.694 -10.573 1.00 90.62 365 ASN A C 1
ATOM 2873 O O . ASN A 1 365 ? 4.013 0.384 -11.157 1.00 90.62 365 ASN A O 1
ATOM 2877 N N . PRO A 1 366 ? 4.973 -1.637 -11.089 1.00 93.94 366 PRO A N 1
ATOM 2878 C CA . PRO A 1 366 ? 5.732 -1.431 -12.329 1.00 93.94 366 PRO A CA 1
ATOM 2879 C C . PRO A 1 366 ? 4.848 -1.310 -13.582 1.00 93.94 366 PRO A C 1
ATOM 2881 O O . PRO A 1 366 ? 5.274 -0.712 -14.571 1.00 93.94 366 PRO A O 1
ATOM 2884 N N . GLY A 1 367 ? 3.639 -1.880 -13.542 1.00 92.94 367 GLY A N 1
ATOM 2885 C CA . GLY A 1 367 ? 2.652 -1.859 -14.627 1.00 92.94 367 GLY A CA 1
ATOM 2886 C C . GLY A 1 367 ? 1.629 -0.724 -14.549 1.00 92.94 367 GLY A C 1
ATOM 2887 O O . GLY A 1 367 ? 0.708 -0.709 -15.352 1.00 92.94 367 GLY A O 1
ATOM 2888 N N . LEU A 1 368 ? 1.760 0.200 -13.585 1.00 91.50 368 LEU A N 1
ATOM 2889 C CA . LEU A 1 368 ? 0.852 1.340 -13.403 1.00 91.50 368 LEU A CA 1
ATOM 2890 C C . LEU A 1 368 ? -0.638 0.947 -13.344 1.00 91.50 368 LEU A C 1
ATOM 2892 O O . LEU A 1 368 ? -1.498 1.597 -13.944 1.00 91.50 368 LEU A O 1
ATOM 2896 N N . ASP A 1 369 ? -0.949 -0.115 -12.606 1.00 84.50 369 ASP A N 1
ATOM 2897 C CA . ASP A 1 369 ? -2.323 -0.587 -12.409 1.00 84.50 369 ASP A CA 1
ATOM 2898 C C . ASP A 1 369 ? -3.096 0.288 -11.401 1.00 84.50 369 ASP A C 1
ATOM 2900 O O . ASP A 1 369 ? -4.327 0.356 -11.439 1.00 84.50 369 ASP A O 1
ATOM 2904 N N . ASP A 1 370 ? -2.373 1.029 -10.556 1.00 84.31 370 ASP A N 1
ATOM 2905 C CA . ASP A 1 370 ? -2.891 2.051 -9.641 1.00 84.31 370 ASP A CA 1
ATOM 2906 C C . ASP A 1 370 ? -1.958 3.287 -9.566 1.00 84.31 370 ASP A C 1
ATOM 2908 O O . ASP A 1 370 ? -1.062 3.459 -10.397 1.00 84.31 370 ASP A O 1
ATOM 2912 N N . THR A 1 371 ? -2.194 4.203 -8.618 1.00 78.06 371 THR A N 1
ATOM 2913 C CA . THR A 1 371 ? -1.379 5.421 -8.420 1.00 78.06 371 THR A CA 1
ATOM 2914 C C . THR A 1 371 ? -0.375 5.336 -7.269 1.00 78.06 371 THR A C 1
ATOM 2916 O O . THR A 1 371 ? 0.314 6.321 -7.001 1.00 78.06 371 THR A O 1
ATOM 2919 N N . GLU A 1 372 ? -0.295 4.202 -6.580 1.00 83.81 372 GLU A N 1
ATOM 2920 C CA . GLU A 1 372 ? 0.546 3.998 -5.404 1.00 83.81 372 GLU A CA 1
ATOM 2921 C C . GLU A 1 372 ? 1.967 3.551 -5.789 1.00 83.81 372 GLU A C 1
ATOM 2923 O O . GLU A 1 372 ? 2.255 3.167 -6.925 1.00 83.81 372 GLU A O 1
ATOM 2928 N N . GLY A 1 373 ? 2.897 3.649 -4.834 1.00 86.94 373 GLY A N 1
ATOM 2929 C CA . GLY A 1 373 ? 4.288 3.192 -4.980 1.00 86.94 373 GLY A CA 1
ATOM 2930 C C . GLY A 1 373 ? 5.249 4.156 -5.690 1.00 86.94 373 GLY A C 1
ATOM 2931 O O . GLY A 1 373 ? 6.465 3.960 -5.643 1.00 86.94 373 GLY A O 1
ATOM 2932 N N . TRP A 1 374 ? 4.741 5.243 -6.278 1.00 94.31 374 TRP A N 1
ATOM 2933 C CA . TRP A 1 374 ? 5.544 6.236 -6.999 1.00 94.31 374 TRP A CA 1
ATOM 2934 C C . TRP A 1 374 ? 5.324 7.662 -6.490 1.00 94.31 374 TRP A C 1
ATOM 2936 O O . TRP A 1 374 ? 4.225 8.070 -6.125 1.00 94.31 374 TRP A O 1
ATOM 2946 N N . LEU A 1 375 ? 6.379 8.476 -6.530 1.00 94.56 375 LEU A N 1
ATOM 2947 C CA . LEU A 1 375 ? 6.290 9.910 -6.279 1.00 94.56 375 LEU A CA 1
ATOM 2948 C C . LEU A 1 375 ? 5.905 10.650 -7.560 1.00 94.56 375 LEU A C 1
ATOM 2950 O O . LEU A 1 375 ? 6.664 10.660 -8.527 1.00 94.56 375 LEU A O 1
ATOM 2954 N N . GLY A 1 376 ? 4.764 11.335 -7.519 1.00 90.44 376 GLY A N 1
ATOM 2955 C CA . GLY A 1 376 ? 4.202 12.131 -8.611 1.00 90.44 376 GLY A CA 1
ATOM 2956 C C . GLY A 1 376 ? 2.803 11.641 -8.984 1.00 90.44 376 GLY A C 1
ATOM 2957 O O . GLY A 1 376 ? 2.472 10.487 -8.763 1.00 90.44 376 GLY A O 1
ATOM 2958 N N . VAL A 1 377 ? 1.964 12.524 -9.529 1.00 88.62 377 VAL A N 1
ATOM 2959 C CA . VAL A 1 377 ? 0.550 12.209 -9.802 1.00 88.62 377 VAL A CA 1
ATOM 2960 C C . VAL A 1 377 ? 0.272 12.364 -11.300 1.00 88.62 377 VAL A C 1
ATOM 2962 O O . VAL A 1 377 ? -0.014 13.480 -11.746 1.00 88.62 377 VAL A O 1
ATOM 2965 N N . PRO A 1 378 ? 0.416 11.295 -12.105 1.00 94.06 378 PRO A N 1
ATOM 2966 C CA . PRO A 1 378 ? 0.040 11.323 -13.513 1.00 94.06 378 PRO A CA 1
ATOM 2967 C C . PRO A 1 378 ? -1.485 11.268 -13.667 1.00 94.06 378 PRO A C 1
ATOM 2969 O O . PRO A 1 378 ? -2.216 10.870 -12.761 1.00 94.06 378 PRO A O 1
ATOM 2972 N N . THR A 1 379 ? -1.985 11.607 -14.855 1.00 95.81 379 THR A N 1
ATOM 2973 C CA . THR A 1 379 ? -3.302 11.095 -15.259 1.00 95.81 379 THR A CA 1
ATOM 2974 C C . THR A 1 379 ? -3.141 9.619 -15.606 1.00 95.81 379 THR A C 1
ATOM 2976 O O . THR A 1 379 ? -2.338 9.304 -16.481 1.00 95.81 379 THR A O 1
ATOM 2979 N N . LEU A 1 380 ? -3.895 8.735 -14.949 1.00 93.31 380 LEU A N 1
ATOM 2980 C CA . LEU A 1 380 ? -3.815 7.288 -15.156 1.00 93.31 380 LEU A CA 1
ATOM 2981 C C . LEU A 1 380 ? -5.064 6.762 -15.871 1.00 93.31 380 LEU A C 1
ATOM 2983 O O . LEU A 1 380 ? -6.183 6.935 -15.384 1.00 93.31 380 LEU A O 1
ATOM 2987 N N . LYS A 1 381 ? -4.886 6.143 -17.045 1.00 92.81 381 LYS A N 1
ATOM 2988 C CA . LYS A 1 381 ? -5.947 5.445 -17.799 1.00 92.81 381 LYS A CA 1
ATOM 2989 C C . LYS A 1 381 ? -5.338 4.333 -18.641 1.00 92.81 381 LYS A C 1
ATOM 2991 O O . LYS A 1 381 ? -4.306 4.554 -19.262 1.00 92.81 381 LYS A O 1
ATOM 2996 N N . TYR A 1 382 ? -6.033 3.198 -18.750 1.00 92.88 382 TYR A N 1
ATOM 2997 C CA . TYR A 1 382 ? -5.584 2.046 -19.550 1.00 92.88 382 TYR A CA 1
ATOM 2998 C C . TYR A 1 382 ? -4.180 1.549 -19.148 1.00 92.88 382 TYR A C 1
ATOM 3000 O O . TYR A 1 382 ? -3.391 1.223 -20.027 1.00 92.88 382 TYR A O 1
ATOM 3008 N N . SER A 1 383 ? -3.874 1.578 -17.844 1.00 91.69 383 SER A N 1
ATOM 3009 C CA . SER A 1 383 ? -2.544 1.308 -17.269 1.00 91.69 383 SER A CA 1
ATOM 3010 C C . SER A 1 383 ? -1.419 2.198 -17.820 1.00 91.69 383 SER A C 1
ATOM 3012 O O . SER A 1 383 ? -0.255 1.867 -17.747 1.00 91.69 383 SER A O 1
ATOM 3014 N N . CYS A 1 384 ? -1.730 3.373 -18.375 1.00 95.62 384 CYS A N 1
ATOM 3015 C CA . CYS A 1 384 ? -0.718 4.327 -18.830 1.00 95.62 384 CYS A CA 1
ATOM 3016 C C . CYS A 1 384 ? -0.718 5.585 -17.965 1.00 95.62 384 CYS A C 1
ATOM 3018 O O . CYS A 1 384 ? -1.774 6.185 -17.730 1.00 95.62 384 CYS A O 1
ATOM 3020 N N . GLY A 1 385 ? 0.474 6.035 -17.575 1.00 97.12 385 GLY A N 1
ATOM 3021 C CA . GLY A 1 385 ? 0.698 7.326 -16.932 1.00 97.12 385 GLY A CA 1
ATOM 3022 C C . GLY A 1 385 ? 0.913 8.434 -17.962 1.00 97.12 385 GLY A C 1
ATOM 3023 O O . GLY A 1 385 ? 1.749 8.313 -18.854 1.00 97.12 385 GLY A O 1
ATOM 3024 N N . GLU A 1 386 ? 0.175 9.539 -17.842 1.00 97.19 386 GLU A N 1
ATOM 3025 C CA . GLU A 1 386 ? 0.264 10.696 -18.735 1.00 97.19 386 GLU A CA 1
ATOM 3026 C C . GLU A 1 386 ? 0.571 12.000 -17.984 1.00 97.19 386 GLU A C 1
ATOM 3028 O O . GLU A 1 386 ? -0.093 12.354 -17.005 1.00 97.19 386 GLU A O 1
ATOM 3033 N N . PHE A 1 387 ? 1.496 12.781 -18.552 1.00 97.19 387 PHE A N 1
ATOM 3034 C CA . PHE A 1 387 ? 1.667 14.205 -18.263 1.00 97.19 387 PHE A CA 1
ATOM 3035 C C . PHE A 1 387 ? 1.551 15.027 -19.555 1.00 97.19 387 PHE A C 1
ATOM 3037 O O . PHE A 1 387 ? 2.242 14.779 -20.550 1.00 97.19 387 PHE A O 1
ATOM 3044 N N . LYS A 1 388 ? 0.683 16.044 -19.535 1.00 95.38 388 LYS A N 1
ATOM 3045 C CA . LYS A 1 388 ? 0.458 16.980 -20.646 1.00 95.38 388 LYS A CA 1
ATOM 3046 C C . LYS A 1 388 ? 0.894 18.381 -20.253 1.00 95.38 388 LYS A C 1
ATOM 3048 O O . LYS A 1 388 ? 0.499 18.872 -19.203 1.00 95.38 388 LYS A O 1
ATOM 3053 N N . GLU A 1 389 ? 1.690 19.011 -21.114 1.00 95.38 389 GLU A N 1
ATOM 3054 C CA . GLU A 1 389 ? 2.075 20.428 -21.017 1.00 95.38 389 GLU A CA 1
ATOM 3055 C C . GLU A 1 389 ? 2.657 20.831 -19.648 1.00 95.38 389 GLU A C 1
ATOM 3057 O O . GLU A 1 389 ? 2.487 21.956 -19.183 1.00 95.38 389 GLU A O 1
ATOM 3062 N N . VAL A 1 390 ? 3.354 19.903 -18.983 1.00 94.88 390 VAL A N 1
ATOM 3063 C CA . VAL A 1 390 ? 3.918 20.121 -17.647 1.00 94.88 390 VAL A CA 1
ATOM 3064 C C . VAL A 1 390 ? 5.293 19.467 -17.504 1.00 94.88 390 VAL A C 1
ATOM 3066 O O . VAL A 1 390 ? 5.584 18.446 -18.130 1.00 94.88 390 VAL A O 1
ATOM 3069 N N . ALA A 1 391 ? 6.169 20.090 -16.717 1.00 95.69 391 ALA A N 1
ATOM 3070 C CA . ALA A 1 391 ? 7.403 19.458 -16.259 1.00 95.69 391 ALA A CA 1
ATOM 3071 C C . ALA A 1 391 ? 7.086 18.517 -15.088 1.00 95.69 391 ALA A C 1
ATOM 3073 O O . ALA A 1 391 ? 6.248 18.839 -14.250 1.00 95.69 391 ALA A O 1
ATOM 3074 N N . PHE A 1 392 ? 7.755 17.372 -15.013 1.00 96.81 392 PHE A N 1
ATOM 3075 C CA . PHE A 1 392 ? 7.483 16.372 -13.980 1.00 96.81 392 PHE A CA 1
ATOM 3076 C C . PHE A 1 392 ? 8.734 15.557 -13.648 1.00 96.81 392 PHE A C 1
ATOM 3078 O O . PHE A 1 392 ? 9.668 15.477 -14.449 1.00 96.81 392 PHE A O 1
ATOM 3085 N N . ASP A 1 393 ? 8.727 14.932 -12.475 1.00 97.62 393 ASP A N 1
ATOM 3086 C CA . ASP A 1 393 ? 9.661 13.880 -12.072 1.00 97.62 393 ASP A CA 1
ATOM 3087 C C . ASP A 1 393 ? 8.842 12.784 -11.384 1.00 97.62 393 ASP A C 1
ATOM 3089 O O . ASP A 1 393 ? 8.437 12.955 -10.236 1.00 97.62 393 ASP A O 1
ATOM 3093 N N . TYR A 1 394 ? 8.555 11.704 -12.110 1.00 97.75 394 TYR A N 1
ATOM 3094 C CA . TYR A 1 394 ? 7.790 10.558 -11.626 1.00 97.75 394 TYR A CA 1
ATOM 3095 C C . TYR A 1 394 ? 8.753 9.419 -11.301 1.00 97.75 394 TYR A C 1
ATOM 3097 O O . TYR A 1 394 ? 9.467 8.953 -12.193 1.00 97.75 394 TYR A O 1
ATOM 3105 N N . ASN A 1 395 ? 8.871 9.055 -10.022 1.00 97.81 395 ASN A N 1
ATOM 3106 C CA . ASN A 1 395 ? 10.016 8.269 -9.559 1.00 97.81 395 ASN A CA 1
ATOM 3107 C C . ASN A 1 395 ? 9.773 7.426 -8.306 1.00 97.81 395 ASN A C 1
ATOM 3109 O O . ASN A 1 395 ? 8.933 7.760 -7.476 1.00 97.81 395 ASN A O 1
ATOM 3113 N N . GLN A 1 396 ? 10.593 6.389 -8.158 1.00 96.88 396 GLN A N 1
ATOM 3114 C CA . GLN A 1 396 ? 10.697 5.542 -6.974 1.00 96.88 396 GLN A CA 1
ATOM 3115 C C . GLN A 1 396 ? 12.174 5.457 -6.555 1.00 96.88 396 GLN A C 1
ATOM 3117 O O . GLN A 1 396 ? 13.083 5.561 -7.384 1.00 96.88 396 GLN A O 1
ATOM 3122 N N . THR A 1 397 ? 12.437 5.294 -5.258 1.00 97.25 397 THR A N 1
ATOM 3123 C CA . THR A 1 397 ? 13.772 4.930 -4.760 1.00 97.25 397 THR A CA 1
ATOM 3124 C C . THR A 1 397 ? 13.742 3.485 -4.298 1.00 97.25 397 THR A C 1
ATOM 3126 O O . THR A 1 397 ? 12.976 3.152 -3.401 1.00 97.25 397 THR A O 1
ATOM 3129 N N . LEU A 1 398 ? 14.566 2.650 -4.924 1.00 95.50 398 LEU A N 1
ATOM 3130 C CA . LEU A 1 398 ? 14.774 1.264 -4.531 1.00 95.50 398 LEU A CA 1
ATOM 3131 C C . LEU A 1 398 ? 15.879 1.223 -3.474 1.00 95.50 398 LEU A C 1
ATOM 3133 O O . LEU A 1 398 ? 16.932 1.837 -3.661 1.00 95.50 398 LEU A O 1
ATOM 3137 N N . ASP A 1 399 ? 15.636 0.530 -2.368 1.00 91.69 399 ASP A N 1
ATOM 3138 C CA . ASP A 1 399 ? 16.569 0.403 -1.249 1.00 91.69 399 ASP A CA 1
ATOM 3139 C C . ASP A 1 399 ? 17.261 -0.969 -1.258 1.00 91.69 399 ASP A C 1
ATOM 3141 O O . ASP A 1 399 ? 16.774 -1.922 -1.862 1.00 91.69 399 ASP A O 1
ATOM 3145 N N . ASN A 1 400 ? 18.396 -1.065 -0.559 1.00 90.25 400 ASN A N 1
ATOM 3146 C CA . ASN A 1 400 ? 19.160 -2.303 -0.369 1.00 90.25 400 ASN A CA 1
ATOM 3147 C C . ASN A 1 400 ? 19.604 -2.998 -1.677 1.00 90.25 400 ASN A C 1
ATOM 3149 O O . ASN A 1 400 ? 19.715 -4.221 -1.746 1.00 90.25 400 ASN A O 1
ATOM 3153 N N . MET A 1 401 ? 19.874 -2.215 -2.722 1.00 93.31 401 MET A N 1
ATOM 3154 C CA . MET A 1 401 ? 20.287 -2.733 -4.024 1.00 93.31 401 MET A CA 1
ATOM 3155 C C . MET A 1 401 ? 21.696 -3.327 -3.957 1.00 93.31 401 MET A C 1
ATOM 3157 O O . MET A 1 401 ? 22.566 -2.821 -3.242 1.00 93.31 401 MET A O 1
ATOM 3161 N N . ARG A 1 402 ? 21.939 -4.393 -4.723 1.00 93.56 402 ARG A N 1
ATOM 3162 C CA . ARG A 1 402 ? 23.268 -5.013 -4.841 1.00 93.56 402 ARG A CA 1
ATOM 3163 C C . ARG A 1 402 ? 24.161 -4.237 -5.800 1.00 93.56 402 ARG A C 1
ATOM 3165 O O . ARG A 1 402 ? 23.663 -3.596 -6.725 1.00 93.56 402 ARG A O 1
ATOM 3172 N N . SER A 1 403 ? 25.466 -4.291 -5.580 1.00 94.88 403 SER A N 1
ATOM 3173 C CA . SER A 1 403 ? 26.458 -3.799 -6.532 1.00 94.88 403 SER A CA 1
ATOM 3174 C C . SER A 1 403 ? 26.344 -4.542 -7.868 1.00 94.88 403 SER A C 1
ATOM 3176 O O . SER A 1 403 ? 25.875 -5.676 -7.920 1.00 94.88 403 SER A O 1
ATOM 3178 N N . GLY A 1 404 ? 26.713 -3.887 -8.964 1.00 95.81 404 GLY A N 1
ATOM 3179 C CA . GLY A 1 404 ? 26.632 -4.435 -10.318 1.00 95.81 404 GLY A CA 1
ATOM 3180 C C . GLY A 1 404 ? 25.830 -3.569 -11.284 1.00 95.81 404 GLY A C 1
ATOM 3181 O O . GLY A 1 404 ? 25.425 -2.442 -10.967 1.00 95.81 404 GLY A O 1
ATOM 3182 N N . THR A 1 405 ? 25.621 -4.104 -12.485 1.00 97.62 405 THR A N 1
ATOM 3183 C CA . THR A 1 405 ? 24.990 -3.381 -13.595 1.00 97.62 405 THR A CA 1
ATOM 3184 C C . THR A 1 405 ? 23.489 -3.640 -13.655 1.00 97.62 405 THR A C 1
ATOM 3186 O O . THR A 1 405 ? 23.029 -4.780 -13.608 1.00 97.62 405 THR A O 1
ATOM 3189 N N . TYR A 1 406 ? 22.720 -2.566 -13.816 1.00 98.12 406 TYR A N 1
ATOM 3190 C CA . TYR A 1 406 ? 21.269 -2.588 -13.957 1.00 98.12 406 TYR A CA 1
ATOM 3191 C C . TYR A 1 406 ? 20.845 -1.908 -15.250 1.00 98.12 406 TYR A C 1
ATOM 3193 O O . TYR A 1 406 ? 21.415 -0.883 -15.628 1.00 98.12 406 TYR A O 1
ATOM 3201 N N . VAL A 1 407 ? 19.786 -2.418 -15.873 1.00 98.44 407 VAL A N 1
ATOM 3202 C CA . VAL A 1 407 ? 19.122 -1.765 -17.003 1.00 98.44 407 VAL A CA 1
ATOM 3203 C C . VAL A 1 407 ? 17.650 -1.586 -16.668 1.00 98.44 407 VAL A C 1
ATOM 3205 O O . VAL A 1 407 ? 16.920 -2.552 -16.440 1.00 98.44 407 VAL A O 1
ATOM 3208 N N . LEU A 1 408 ? 17.226 -0.327 -16.591 1.00 98.69 408 LEU A N 1
ATOM 3209 C CA . LEU A 1 408 ? 15.826 0.038 -16.427 1.00 98.69 408 LEU A CA 1
ATOM 3210 C C . LEU A 1 408 ? 15.201 0.184 -17.807 1.00 98.69 408 LEU A C 1
ATOM 3212 O O . LEU A 1 408 ? 15.687 0.981 -18.605 1.00 98.69 408 LEU A O 1
ATOM 3216 N N . HIS A 1 409 ? 14.099 -0.516 -18.034 1.00 98.56 409 HIS A N 1
ATOM 3217 C CA . HIS A 1 409 ? 13.253 -0.380 -19.206 1.00 98.56 409 HIS A CA 1
ATOM 3218 C C . HIS A 1 409 ? 11.930 0.277 -18.834 1.00 98.56 409 HIS A C 1
ATOM 3220 O O . HIS A 1 409 ? 11.441 0.122 -17.715 1.00 98.56 409 HIS A O 1
ATOM 3226 N N . ALA A 1 410 ? 11.332 0.978 -19.786 1.00 98.50 410 ALA A N 1
ATOM 3227 C CA . ALA A 1 410 ? 9.950 1.430 -19.726 1.00 98.50 410 ALA A CA 1
ATOM 3228 C C . ALA A 1 410 ? 9.443 1.656 -21.145 1.00 98.50 410 ALA A C 1
ATOM 3230 O O . ALA A 1 410 ? 10.180 2.148 -22.000 1.00 98.50 410 ALA A O 1
ATOM 3231 N N . GLN A 1 411 ? 8.168 1.380 -21.389 1.00 98.56 411 GLN A N 1
ATOM 3232 C CA . GLN A 1 411 ? 7.557 1.785 -22.646 1.00 98.56 411 GLN A CA 1
ATOM 3233 C C . GLN A 1 411 ? 7.175 3.249 -22.532 1.00 98.56 411 GLN A C 1
ATOM 3235 O O . GLN A 1 411 ? 6.396 3.618 -21.660 1.00 98.56 411 GLN A O 1
ATOM 3240 N N . ALA A 1 412 ? 7.763 4.108 -23.360 1.00 98.56 412 ALA A N 1
ATOM 3241 C CA . ALA A 1 412 ? 7.571 5.542 -23.225 1.00 98.56 412 ALA A CA 1
ATOM 3242 C C . ALA A 1 412 ? 7.816 6.292 -24.529 1.00 98.56 412 ALA A C 1
ATOM 3244 O O . ALA A 1 412 ? 8.757 6.019 -25.271 1.00 98.56 412 ALA A O 1
ATOM 3245 N N . PHE A 1 413 ? 7.022 7.334 -24.762 1.00 98.12 413 PHE A N 1
ATOM 3246 C CA . PHE A 1 413 ? 7.329 8.320 -25.789 1.00 98.12 413 PHE A CA 1
ATOM 3247 C C . PHE A 1 413 ? 6.944 9.728 -25.357 1.00 98.12 413 PHE A C 1
ATOM 3249 O O . PHE A 1 413 ? 6.162 9.952 -24.429 1.00 98.12 413 PHE A O 1
ATOM 3256 N N . GLN A 1 414 ? 7.467 10.704 -26.094 1.00 97.12 414 GLN A N 1
ATOM 3257 C CA . GLN A 1 414 ? 6.962 12.063 -26.057 1.00 97.12 414 GLN A CA 1
ATOM 3258 C C . GLN A 1 414 ? 6.563 12.551 -27.448 1.00 97.12 414 GLN A C 1
ATOM 3260 O O . GLN A 1 414 ? 7.308 12.446 -28.426 1.00 97.12 414 GLN A O 1
ATOM 3265 N N . ARG A 1 415 ? 5.399 13.194 -27.517 1.00 96.31 415 ARG A N 1
ATOM 3266 C CA . ARG A 1 415 ? 4.991 14.020 -28.648 1.00 96.31 415 ARG A CA 1
ATOM 3267 C C . ARG A 1 415 ? 5.290 15.486 -28.346 1.00 96.31 415 ARG A C 1
ATOM 3269 O O . ARG A 1 415 ? 4.617 16.115 -27.536 1.00 96.31 415 ARG A O 1
ATOM 3276 N N . ALA A 1 416 ? 6.309 16.040 -29.001 1.00 92.69 416 ALA A N 1
ATOM 3277 C CA . ALA A 1 416 ? 6.814 17.394 -28.750 1.00 92.69 416 ALA A CA 1
ATOM 3278 C C . ALA A 1 416 ? 6.053 18.499 -29.523 1.00 92.69 416 ALA A C 1
ATOM 3280 O O . ALA A 1 416 ? 6.641 19.244 -30.326 1.00 92.69 416 ALA A O 1
ATOM 3281 N N . GLY A 1 417 ? 4.747 18.613 -29.269 1.00 93.25 417 GLY A N 1
ATOM 3282 C CA . GLY A 1 417 ? 3.827 19.566 -29.895 1.00 93.25 417 GLY A CA 1
ATOM 3283 C C . GLY A 1 417 ? 2.607 18.871 -30.508 1.00 93.25 417 GLY A C 1
ATOM 3284 O O . GLY A 1 417 ? 2.370 17.688 -30.286 1.00 93.25 417 GLY A O 1
ATOM 3285 N N . ILE A 1 418 ? 1.841 19.581 -31.336 1.00 94.94 418 ILE A N 1
ATOM 3286 C CA . ILE A 1 418 ? 0.804 18.933 -32.156 1.00 94.94 418 ILE A CA 1
ATOM 3287 C C . ILE A 1 418 ? 1.428 17.915 -33.129 1.00 94.94 418 ILE A C 1
ATOM 3289 O O . ILE A 1 418 ? 2.586 18.074 -33.526 1.00 94.94 418 ILE A O 1
ATOM 3293 N N . ALA A 1 419 ? 0.649 16.913 -33.547 1.00 95.38 419 ALA A N 1
ATOM 3294 C CA . ALA A 1 419 ? 1.097 15.783 -34.371 1.00 95.38 419 ALA A CA 1
ATOM 3295 C C . ALA A 1 419 ? 1.947 16.198 -35.588 1.00 95.38 419 ALA A C 1
ATOM 3297 O O . ALA A 1 419 ? 3.086 15.759 -35.719 1.00 95.38 419 ALA A O 1
ATOM 3298 N N . GLU A 1 420 ? 1.459 17.143 -36.395 1.00 94.31 420 GLU A N 1
ATOM 3299 C CA . GLU A 1 420 ? 2.167 17.641 -37.585 1.00 94.31 420 GLU A CA 1
ATOM 3300 C C . GLU A 1 420 ? 3.519 18.300 -37.251 1.00 94.31 420 GLU A C 1
ATOM 3302 O O . GLU A 1 420 ? 4.513 18.147 -37.959 1.00 94.31 420 GLU A O 1
ATOM 3307 N N . THR A 1 421 ? 3.596 19.027 -36.132 1.00 92.88 421 THR A N 1
ATOM 3308 C CA . THR A 1 421 ? 4.849 19.669 -35.707 1.00 92.88 421 THR A CA 1
ATOM 3309 C C . THR A 1 421 ? 5.844 18.650 -35.162 1.00 92.88 421 THR A C 1
ATOM 3311 O O . THR A 1 421 ? 7.040 18.783 -35.427 1.00 92.88 421 THR A O 1
ATOM 3314 N N . ALA A 1 422 ? 5.367 17.639 -34.428 1.00 92.56 422 ALA A N 1
ATOM 3315 C CA . ALA A 1 422 ? 6.197 16.536 -33.956 1.00 92.56 422 ALA A CA 1
ATOM 3316 C C . ALA A 1 422 ? 6.768 15.732 -35.137 1.00 92.56 422 ALA A C 1
ATOM 3318 O O . ALA A 1 422 ? 7.979 15.517 -35.181 1.00 92.56 422 ALA A O 1
ATOM 3319 N N . TYR A 1 423 ? 5.936 15.407 -36.131 1.00 93.62 423 TYR A N 1
ATOM 3320 C CA . TYR A 1 423 ? 6.351 14.720 -37.355 1.00 93.62 423 TYR A CA 1
ATOM 3321 C C . TYR A 1 423 ? 7.369 15.529 -38.167 1.00 93.62 423 TYR A C 1
ATOM 3323 O O . TYR A 1 423 ? 8.444 15.035 -38.503 1.00 93.62 423 TYR A O 1
ATOM 3331 N N . ARG A 1 424 ? 7.106 16.820 -38.412 1.00 91.94 424 ARG A N 1
ATOM 3332 C CA . ARG A 1 424 ? 8.056 17.682 -39.131 1.00 91.94 424 ARG A CA 1
ATOM 3333 C C . ARG A 1 424 ? 9.401 17.798 -38.410 1.00 91.94 424 ARG A C 1
ATOM 3335 O O . ARG A 1 424 ? 10.444 17.877 -39.054 1.00 91.94 424 ARG A O 1
ATOM 3342 N N . ALA A 1 425 ? 9.402 17.848 -37.079 1.00 89.44 425 ALA A N 1
ATOM 3343 C CA . ALA A 1 425 ? 10.643 17.845 -36.311 1.00 89.44 425 ALA A CA 1
ATOM 3344 C C . ALA A 1 425 ? 11.381 16.502 -36.409 1.00 89.44 425 ALA A C 1
ATOM 3346 O O . ALA A 1 425 ? 12.608 16.498 -36.501 1.00 89.44 425 ALA A O 1
ATOM 3347 N N . TYR A 1 426 ? 10.634 15.396 -36.418 1.00 90.44 426 TYR A N 1
ATOM 3348 C CA . TYR A 1 426 ? 11.155 14.042 -36.558 1.00 90.44 426 TYR A CA 1
ATOM 3349 C C . TYR A 1 426 ? 11.894 13.847 -37.890 1.00 90.44 426 TYR A C 1
ATOM 3351 O O . TYR A 1 426 ? 13.085 13.544 -37.874 1.00 90.44 426 TYR A O 1
ATOM 3359 N N . ILE A 1 427 ? 11.263 14.152 -39.030 1.00 91.38 427 ILE A N 1
ATOM 3360 C CA . ILE A 1 427 ? 11.897 14.000 -40.358 1.00 91.38 427 ILE A CA 1
ATOM 3361 C C . ILE A 1 427 ? 13.088 14.946 -40.580 1.00 91.38 427 ILE A C 1
ATOM 3363 O O . ILE A 1 427 ? 13.982 14.656 -41.369 1.00 91.38 427 ILE A O 1
ATOM 3367 N N . ASN A 1 428 ? 13.134 16.068 -39.854 1.00 88.69 428 ASN A N 1
ATOM 3368 C CA . ASN A 1 428 ? 14.268 16.995 -39.857 1.00 88.69 428 ASN A CA 1
ATOM 3369 C C . ASN A 1 428 ? 15.391 16.574 -38.888 1.00 88.69 428 ASN A C 1
ATOM 3371 O O . ASN A 1 428 ? 16.343 17.331 -38.694 1.00 88.69 428 ASN A O 1
ATOM 3375 N N . GLY A 1 429 ? 15.274 15.419 -38.221 1.00 81.25 429 GLY A N 1
ATOM 3376 C CA . GLY A 1 429 ? 16.266 14.908 -37.271 1.00 81.25 429 GLY A CA 1
ATOM 3377 C C . GLY A 1 429 ? 16.392 15.735 -35.986 1.00 81.25 429 GLY A C 1
ATOM 3378 O O . GLY A 1 429 ? 17.424 15.699 -35.318 1.00 81.25 429 GLY A O 1
ATOM 3379 N N . THR A 1 430 ? 15.373 16.520 -35.622 1.00 77.69 430 THR A N 1
ATOM 3380 C CA . THR A 1 430 ? 15.422 17.406 -34.448 1.00 77.69 430 THR A CA 1
ATOM 3381 C C . THR A 1 430 ? 15.012 16.659 -33.173 1.00 77.69 430 THR A C 1
ATOM 3383 O O . THR A 1 430 ? 13.941 16.887 -32.608 1.00 77.69 430 THR A O 1
ATOM 3386 N N . THR A 1 431 ? 15.886 15.776 -32.684 1.00 65.38 431 THR A N 1
ATOM 3387 C CA . THR A 1 431 ? 15.663 14.984 -31.455 1.00 65.38 431 THR A CA 1
ATOM 3388 C C . THR A 1 431 ? 15.758 15.812 -30.167 1.00 65.38 431 THR A C 1
ATOM 3390 O O . THR A 1 431 ? 15.239 15.416 -29.126 1.00 65.38 431 THR A O 1
ATOM 3393 N N . THR A 1 432 ? 16.334 17.019 -30.228 1.00 68.12 432 THR A N 1
ATOM 3394 C CA . THR A 1 432 ? 16.458 17.952 -29.089 1.00 68.12 432 THR A CA 1
ATOM 3395 C C . THR A 1 432 ? 15.121 18.447 -28.537 1.00 68.12 432 THR A C 1
ATOM 3397 O O . THR A 1 432 ? 15.085 19.007 -27.441 1.00 68.12 432 THR A O 1
ATOM 3400 N N . ARG A 1 433 ? 14.019 18.252 -29.274 1.00 81.94 433 ARG A N 1
ATOM 3401 C CA . ARG A 1 433 ? 12.671 18.623 -28.824 1.00 81.94 433 ARG A CA 1
ATOM 3402 C C . ARG A 1 433 ? 12.078 17.651 -27.813 1.00 81.94 433 ARG A C 1
ATOM 3404 O O . ARG A 1 433 ? 11.191 18.074 -27.073 1.00 81.94 433 ARG A O 1
ATOM 3411 N N . ILE A 1 434 ? 12.561 16.410 -27.776 1.00 92.19 434 ILE A N 1
ATOM 3412 C CA . ILE A 1 434 ? 12.194 15.451 -26.738 1.00 92.19 434 ILE A CA 1
ATOM 3413 C C . ILE A 1 434 ? 12.853 15.916 -25.440 1.00 92.19 434 ILE A C 1
ATOM 3415 O O . ILE A 1 434 ? 14.071 15.976 -25.342 1.00 92.19 434 ILE A O 1
ATOM 3419 N N . SER A 1 435 ? 12.063 16.320 -24.456 1.00 94.00 435 SER A N 1
ATOM 3420 C CA . SER A 1 435 ? 12.491 16.805 -23.140 1.00 94.00 435 SER A CA 1
ATOM 3421 C C . SER A 1 435 ? 12.237 15.796 -22.017 1.00 94.00 435 SER A C 1
ATOM 3423 O O . SER A 1 435 ? 12.534 16.110 -20.861 1.00 94.00 435 SER A O 1
ATOM 3425 N N . THR A 1 436 ? 11.703 14.620 -22.356 1.00 97.31 436 THR A N 1
ATOM 3426 C CA . THR A 1 436 ? 11.424 13.517 -21.428 1.00 97.31 436 THR A CA 1
ATOM 3427 C C . THR A 1 436 ? 12.543 12.484 -21.453 1.00 97.31 436 THR A C 1
ATOM 3429 O O . THR A 1 436 ? 13.071 12.158 -22.517 1.00 97.31 436 THR A O 1
ATOM 3432 N N . PHE A 1 437 ? 12.914 12.002 -20.271 1.00 98.12 437 PHE A N 1
ATOM 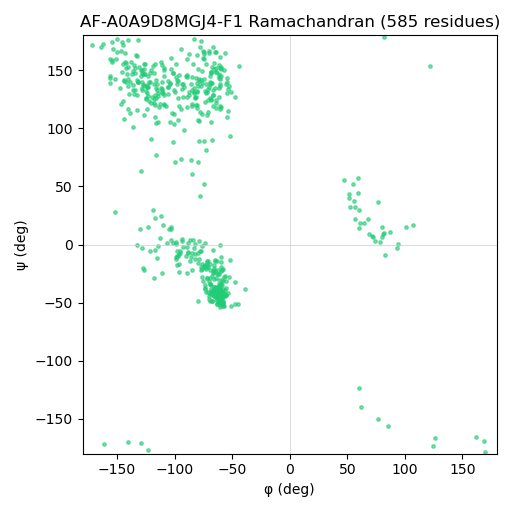3433 C CA . PHE A 1 437 ? 14.020 11.082 -20.066 1.00 98.12 437 PHE A CA 1
ATOM 3434 C C . PHE A 1 437 ? 13.631 9.975 -19.097 1.00 98.12 437 PHE A C 1
ATOM 3436 O O . PHE A 1 437 ? 13.138 10.282 -18.009 1.00 98.12 437 PHE A O 1
ATOM 3443 N N . LEU A 1 438 ? 13.934 8.735 -19.467 1.00 98.62 438 LEU A N 1
ATOM 3444 C CA . LEU A 1 438 ? 14.032 7.619 -18.535 1.00 98.62 438 LEU A CA 1
ATOM 3445 C C . LEU A 1 438 ? 15.369 7.733 -17.792 1.00 98.62 438 LEU A C 1
ATOM 3447 O O . LEU A 1 438 ? 16.366 8.163 -18.377 1.00 98.62 438 LEU A O 1
ATOM 3451 N N . TYR A 1 439 ? 15.412 7.423 -16.501 1.00 98.69 439 TYR A N 1
ATOM 3452 C CA . TYR A 1 439 ? 16.635 7.544 -15.714 1.00 98.69 439 TYR A CA 1
ATOM 3453 C C . TYR A 1 439 ? 16.766 6.475 -14.632 1.00 98.69 439 TYR A C 1
ATOM 3455 O O . TYR A 1 439 ? 15.781 6.046 -14.034 1.00 98.69 439 TYR A O 1
ATOM 3463 N N . ALA A 1 440 ? 18.016 6.110 -14.355 1.00 98.25 440 ALA A N 1
ATOM 3464 C CA . ALA A 1 440 ? 18.410 5.222 -13.271 1.00 98.25 440 ALA A CA 1
ATOM 3465 C C . ALA A 1 440 ? 19.685 5.777 -12.614 1.00 98.25 440 ALA A C 1
ATOM 3467 O O . ALA A 1 440 ? 20.753 5.881 -13.226 1.00 98.25 440 ALA A O 1
ATOM 3468 N N . GLY A 1 441 ? 19.566 6.210 -11.360 1.00 96.44 441 GLY A N 1
ATOM 3469 C CA . GLY A 1 441 ? 20.612 6.930 -10.643 1.00 96.44 441 GLY A CA 1
ATOM 3470 C C . GLY A 1 441 ? 20.988 8.239 -11.345 1.00 96.44 441 GLY A C 1
ATOM 3471 O O . GLY A 1 441 ? 20.151 9.115 -11.573 1.00 96.44 441 GLY A O 1
ATOM 3472 N N . SER A 1 442 ? 22.270 8.390 -11.676 1.00 94.75 442 SER A N 1
ATOM 3473 C CA . SER A 1 442 ? 22.797 9.568 -12.377 1.00 94.75 442 SER A CA 1
ATOM 3474 C C . SER A 1 442 ? 22.685 9.481 -13.906 1.00 94.75 442 SER A C 1
ATOM 3476 O O . SER A 1 442 ? 22.887 10.491 -14.587 1.00 94.75 442 SER A O 1
ATOM 3478 N N . ARG A 1 443 ? 22.353 8.303 -14.453 1.00 97.19 443 ARG A N 1
ATOM 3479 C CA . ARG A 1 443 ? 22.234 8.040 -15.893 1.00 97.19 443 ARG A CA 1
ATOM 3480 C C . ARG A 1 443 ? 20.820 8.329 -16.374 1.00 97.19 443 ARG A C 1
ATOM 3482 O O . ARG A 1 443 ? 19.854 8.133 -15.640 1.00 97.19 443 ARG A O 1
ATOM 3489 N N . SER A 1 444 ? 20.687 8.818 -17.603 1.00 97.31 444 SER A N 1
ATOM 3490 C CA . SER A 1 444 ? 19.377 9.058 -18.205 1.00 97.31 444 SER A CA 1
ATOM 3491 C C . SER A 1 444 ? 19.444 9.052 -19.719 1.00 97.31 444 SER A C 1
ATOM 3493 O O . SER A 1 444 ? 20.320 9.717 -20.271 1.00 97.31 444 SER A O 1
ATOM 3495 N N . GLU A 1 445 ? 18.451 8.439 -20.349 1.00 96.31 445 GLU A N 1
ATOM 3496 C CA . GLU A 1 445 ? 18.288 8.376 -21.798 1.00 96.31 445 GLU A CA 1
ATOM 3497 C C . GLU A 1 445 ? 16.982 9.032 -22.236 1.00 96.31 445 GLU A C 1
ATOM 3499 O O . GLU A 1 445 ? 16.030 9.163 -21.461 1.00 96.31 445 GLU A O 1
ATOM 3504 N N . ARG A 1 446 ? 16.945 9.528 -23.477 1.00 95.88 446 ARG A N 1
ATOM 3505 C CA . ARG A 1 446 ? 15.719 10.117 -24.031 1.00 95.88 446 ARG A CA 1
ATOM 3506 C C . ARG A 1 446 ? 14.723 9.015 -24.334 1.00 95.88 446 ARG A C 1
ATOM 3508 O O . ARG A 1 446 ? 15.088 8.005 -24.918 1.00 95.88 446 ARG A O 1
ATOM 3515 N N . VAL A 1 447 ? 13.461 9.270 -24.011 1.00 97.38 447 VAL A N 1
ATOM 3516 C CA . VAL A 1 447 ? 12.377 8.400 -24.476 1.00 97.38 447 VAL A CA 1
ATOM 3517 C C . VAL A 1 447 ? 12.165 8.559 -25.980 1.00 97.38 447 VAL A C 1
ATOM 3519 O O . VAL A 1 447 ? 12.626 9.537 -26.582 1.00 97.38 447 VAL A O 1
ATOM 3522 N N . HIS A 1 448 ? 11.418 7.637 -26.575 1.00 96.88 448 HIS A N 1
ATOM 3523 C CA . HIS A 1 448 ? 11.114 7.684 -27.997 1.00 96.88 448 HIS A CA 1
ATOM 3524 C C . HIS A 1 448 ? 10.369 8.953 -28.425 1.00 96.88 448 HIS A C 1
ATOM 3526 O O . HIS A 1 448 ? 9.608 9.575 -27.672 1.00 96.88 448 HIS A O 1
ATOM 3532 N N . ASN A 1 449 ? 10.550 9.323 -29.690 1.00 95.69 449 ASN A N 1
ATOM 3533 C CA . ASN A 1 449 ? 9.620 10.220 -30.358 1.00 95.69 449 ASN A CA 1
ATOM 3534 C C . ASN A 1 449 ? 8.348 9.434 -30.686 1.00 95.69 449 ASN A C 1
ATOM 3536 O O . ASN A 1 449 ? 8.424 8.285 -31.111 1.00 95.69 449 ASN A O 1
ATOM 3540 N N . ILE A 1 450 ? 7.175 10.060 -30.577 1.00 96.44 450 ILE A N 1
ATOM 3541 C CA . ILE A 1 450 ? 5.919 9.407 -30.973 1.00 96.44 450 ILE A CA 1
ATOM 3542 C C . ILE A 1 450 ? 5.951 8.841 -32.410 1.00 96.44 450 ILE A C 1
ATOM 3544 O O . ILE A 1 450 ? 5.265 7.869 -32.704 1.00 96.44 450 ILE A O 1
ATOM 3548 N N . CYS A 1 451 ? 6.750 9.420 -33.310 1.00 95.44 451 CYS A N 1
ATOM 3549 C CA . CYS A 1 451 ? 6.832 8.975 -34.701 1.00 95.44 451 CYS A CA 1
ATOM 3550 C C . CYS A 1 451 ? 7.702 7.723 -34.906 1.00 95.44 451 CYS A C 1
ATOM 3552 O O . CYS A 1 451 ? 7.624 7.147 -35.986 1.00 95.44 451 CYS A O 1
ATOM 3554 N N . ASP A 1 452 ? 8.495 7.295 -33.913 1.00 94.81 452 ASP A N 1
ATOM 3555 C CA . ASP A 1 452 ? 9.468 6.195 -34.063 1.00 94.81 452 ASP A CA 1
ATOM 3556 C C . ASP A 1 452 ? 8.809 4.870 -34.473 1.00 94.81 452 ASP A C 1
ATOM 3558 O O . ASP A 1 452 ? 9.381 4.113 -35.251 1.00 94.81 452 ASP A O 1
ATOM 3562 N N . TYR A 1 453 ? 7.586 4.624 -33.994 1.00 95.81 453 TYR A N 1
ATOM 3563 C CA . TYR A 1 453 ? 6.802 3.418 -34.283 1.00 95.81 453 TYR A CA 1
ATOM 3564 C C . TYR A 1 453 ? 5.486 3.736 -35.002 1.00 95.81 453 TYR A C 1
ATOM 3566 O O . TYR A 1 453 ? 4.490 3.030 -34.829 1.00 95.81 453 TYR A O 1
ATOM 3574 N N . GLY A 1 454 ? 5.449 4.809 -35.799 1.00 95.25 454 GLY A N 1
ATOM 3575 C CA . GLY A 1 454 ? 4.278 5.107 -36.623 1.00 95.25 454 GLY A CA 1
ATOM 3576 C C . GLY A 1 454 ? 3.979 3.980 -37.617 1.00 95.25 454 GLY A C 1
ATOM 3577 O O . GLY A 1 454 ? 4.890 3.418 -38.221 1.00 95.25 454 GLY A O 1
ATOM 3578 N N . GLN A 1 455 ? 2.702 3.639 -37.776 1.00 97.25 455 GLN A N 1
ATOM 3579 C CA . GLN A 1 455 ? 2.254 2.489 -38.565 1.00 97.25 455 GLN A CA 1
ATOM 3580 C C . GLN A 1 455 ? 1.729 2.909 -39.939 1.00 97.25 455 GLN A C 1
ATOM 3582 O O . GLN A 1 455 ? 1.094 3.949 -40.074 1.00 97.25 455 GLN A O 1
ATOM 3587 N N . GLU A 1 456 ? 1.908 2.075 -40.963 1.00 96.19 456 GLU A N 1
ATOM 3588 C CA . GLU A 1 456 ? 1.325 2.325 -42.295 1.00 96.19 456 GLU A CA 1
ATOM 3589 C C . GLU A 1 456 ? -0.210 2.216 -42.295 1.00 96.19 456 GLU A C 1
ATOM 3591 O O . GLU A 1 456 ? -0.890 2.854 -43.095 1.00 96.19 456 GLU A O 1
ATOM 3596 N N . ASN A 1 457 ? -0.767 1.424 -41.374 1.00 95.12 457 ASN A N 1
ATOM 3597 C CA . ASN A 1 457 ? -2.202 1.259 -41.171 1.00 95.12 457 ASN A CA 1
ATOM 3598 C C . ASN A 1 457 ? -2.547 1.486 -39.700 1.00 95.12 457 ASN A C 1
ATOM 3600 O O . ASN A 1 457 ? -1.773 1.128 -38.815 1.00 95.12 457 ASN A O 1
ATOM 3604 N N . LYS A 1 458 ? -3.738 2.030 -39.443 1.00 95.38 458 LYS A N 1
ATOM 3605 C CA . LYS A 1 458 ? -4.280 2.154 -38.085 1.00 95.38 458 LYS A CA 1
ATOM 3606 C C . LYS A 1 458 ? -4.315 0.800 -37.380 1.00 95.38 458 LYS A C 1
ATOM 3608 O O . LYS A 1 458 ? -4.773 -0.180 -37.971 1.00 95.38 458 LYS A O 1
ATOM 3613 N N . LEU A 1 459 ? -3.948 0.775 -36.099 1.00 94.19 459 LEU A N 1
ATOM 3614 C CA . LEU A 1 459 ? -4.243 -0.374 -35.239 1.00 94.19 459 LEU A CA 1
ATOM 3615 C C . LEU A 1 459 ? -5.739 -0.440 -34.888 1.00 94.19 459 LEU A C 1
ATOM 3617 O O . LEU A 1 459 ? -6.247 -1.504 -34.542 1.00 94.19 459 LEU A O 1
ATOM 3621 N N . GLY A 1 460 ? -6.459 0.684 -34.994 1.00 91.69 460 GLY A N 1
ATOM 3622 C CA . GLY A 1 460 ? -7.920 0.737 -34.891 1.00 91.69 460 GLY A CA 1
ATOM 3623 C C . GLY A 1 460 ? -8.458 0.707 -33.459 1.00 91.69 460 GLY A C 1
ATOM 3624 O O . GLY A 1 460 ? -9.649 0.471 -33.255 1.00 91.69 460 GLY A O 1
ATOM 3625 N N . VAL A 1 461 ? -7.601 0.952 -32.465 1.00 87.00 461 VAL A N 1
ATOM 3626 C CA . VAL A 1 461 ? -7.954 0.964 -31.040 1.00 87.00 461 VAL A CA 1
ATOM 3627 C C . VAL A 1 461 ? -7.742 2.374 -30.488 1.00 87.00 461 VAL A C 1
ATOM 3629 O O . VAL A 1 461 ? -6.613 2.785 -30.256 1.00 87.00 461 VAL A O 1
ATOM 3632 N N . GLY A 1 462 ? -8.836 3.109 -30.264 1.00 92.06 462 GLY A N 1
ATOM 3633 C CA . GLY A 1 462 ? -8.779 4.509 -29.815 1.00 92.06 462 GLY A CA 1
ATOM 3634 C C . GLY A 1 462 ? -8.620 5.500 -30.968 1.00 92.06 462 GLY A C 1
ATOM 3635 O O . GLY A 1 462 ? -9.021 5.209 -32.098 1.00 92.06 462 GLY A O 1
ATOM 3636 N N . ASP A 1 463 ? -8.082 6.679 -30.666 1.00 96.81 463 ASP A N 1
ATOM 3637 C CA . ASP A 1 463 ? -7.831 7.723 -31.658 1.00 96.81 463 ASP A CA 1
ATOM 3638 C C . ASP A 1 463 ? -6.376 7.718 -32.148 1.00 96.81 463 ASP A C 1
ATOM 3640 O O . ASP A 1 463 ? -5.431 7.815 -31.370 1.00 96.81 463 ASP A O 1
ATOM 3644 N N . GLU A 1 464 ? -6.205 7.653 -33.467 1.00 98.00 464 GLU A N 1
ATOM 3645 C CA . GLU A 1 464 ? -4.915 7.668 -34.162 1.00 98.00 464 GLU A CA 1
ATOM 3646 C C . GLU A 1 464 ? -4.947 8.742 -35.248 1.00 98.00 464 GLU A C 1
ATOM 3648 O O . GLU A 1 464 ? -5.900 8.822 -36.040 1.00 98.00 464 GLU A O 1
ATOM 3653 N N . VAL A 1 465 ? -3.875 9.526 -35.331 1.00 97.69 465 VAL A N 1
ATOM 3654 C CA . VAL A 1 465 ? -3.748 10.639 -36.275 1.00 97.69 465 VAL A CA 1
ATOM 3655 C C . VAL A 1 465 ? -2.794 10.279 -37.412 1.00 97.69 465 VAL A C 1
ATOM 3657 O O . VAL A 1 465 ? -1.728 9.715 -37.185 1.00 97.69 465 VAL A O 1
ATOM 3660 N N . ALA A 1 466 ? -3.200 10.605 -38.640 1.00 97.50 466 ALA A N 1
ATOM 3661 C CA . ALA A 1 466 ? -2.373 10.484 -39.836 1.00 97.50 466 ALA A CA 1
ATOM 3662 C C . ALA A 1 466 ? -1.420 11.682 -39.942 1.00 97.50 466 ALA A C 1
ATOM 3664 O O . ALA A 1 466 ? -1.867 12.827 -39.837 1.00 97.50 466 ALA A O 1
ATOM 3665 N N . VAL A 1 467 ? -0.135 11.428 -40.180 1.00 95.88 467 VAL A N 1
ATOM 3666 C CA . VAL A 1 467 ? 0.890 12.455 -40.411 1.00 95.88 467 VAL A CA 1
ATOM 3667 C C . VAL A 1 467 ? 1.793 12.061 -41.581 1.00 95.88 467 VAL A C 1
ATOM 3669 O O . VAL A 1 467 ? 2.036 10.877 -41.806 1.00 95.88 467 VAL A O 1
ATOM 3672 N N . GLY A 1 468 ? 2.318 13.054 -42.301 1.00 92.38 468 GLY A N 1
ATOM 3673 C CA . GLY A 1 468 ? 3.356 12.847 -43.314 1.00 92.38 468 GLY A CA 1
ATOM 3674 C C . GLY A 1 468 ? 2.922 12.385 -44.705 1.00 92.38 468 GLY A C 1
ATOM 3675 O O . GLY A 1 468 ? 1.742 12.178 -44.979 1.00 92.38 468 GLY A O 1
ATOM 3676 N N . ASP A 1 469 ? 3.926 12.258 -45.580 1.00 89.44 469 ASP A N 1
ATOM 3677 C CA . ASP A 1 469 ? 3.846 11.688 -46.932 1.00 89.44 469 ASP A CA 1
ATOM 3678 C C . ASP A 1 469 ? 5.152 10.905 -47.233 1.00 89.44 469 ASP A C 1
ATOM 3680 O O . ASP A 1 469 ? 6.208 11.534 -47.377 1.00 89.44 469 ASP A O 1
ATOM 3684 N N . PRO A 1 470 ? 5.137 9.553 -47.268 1.00 88.75 470 PRO A N 1
ATOM 3685 C CA . PRO A 1 470 ? 3.964 8.693 -47.112 1.00 88.75 470 PRO A CA 1
ATOM 3686 C C . PRO A 1 470 ? 3.352 8.785 -45.706 1.00 88.75 470 PRO A C 1
ATOM 3688 O O . PRO A 1 470 ? 4.041 9.070 -44.725 1.00 88.75 470 PRO A O 1
ATOM 3691 N N . VAL A 1 471 ? 2.037 8.565 -45.636 1.00 96.25 471 VAL A N 1
ATOM 3692 C CA . VAL A 1 471 ? 1.260 8.667 -44.394 1.00 96.25 471 VAL A CA 1
ATOM 3693 C C . VAL A 1 471 ? 1.673 7.576 -43.411 1.00 96.25 471 VAL A C 1
ATOM 3695 O O . VAL A 1 471 ? 1.707 6.400 -43.766 1.00 96.25 471 VAL A O 1
ATOM 3698 N N . ILE A 1 472 ? 1.887 7.976 -42.158 1.00 96.88 472 ILE A N 1
ATOM 3699 C CA . ILE A 1 472 ? 1.951 7.079 -41.002 1.00 96.88 472 ILE A CA 1
ATOM 3700 C C . ILE A 1 472 ? 0.876 7.462 -39.984 1.00 96.88 472 ILE A C 1
ATOM 3702 O O . ILE A 1 472 ? 0.500 8.630 -39.851 1.00 96.88 472 ILE A O 1
ATOM 3706 N N . TYR A 1 473 ? 0.394 6.475 -39.244 1.00 98.25 473 TYR A N 1
ATOM 3707 C CA . TYR A 1 473 ? -0.527 6.633 -38.131 1.00 98.25 473 TYR A CA 1
ATOM 3708 C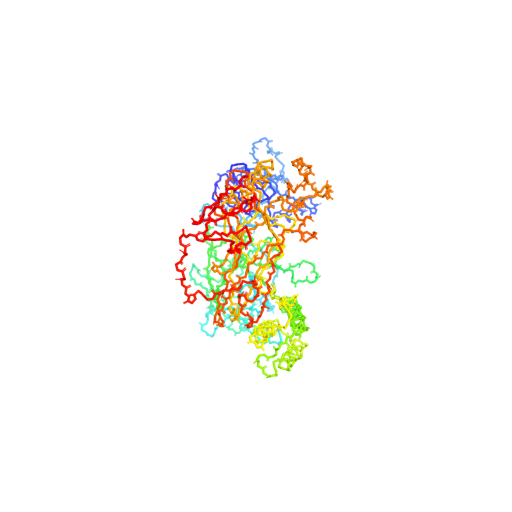 C . TYR A 1 473 ? 0.246 6.573 -36.821 1.00 98.25 473 TYR A C 1
ATOM 3710 O O . TYR A 1 473 ? 1.063 5.680 -36.611 1.00 98.25 473 TYR A O 1
ATOM 3718 N N . ILE A 1 474 ? -0.008 7.546 -35.953 1.00 98.00 474 ILE A N 1
ATOM 3719 C CA . ILE A 1 474 ? 0.575 7.620 -34.613 1.00 98.00 474 ILE A CA 1
ATOM 3720 C C . ILE A 1 474 ? -0.536 7.746 -33.561 1.00 98.00 474 ILE A C 1
ATOM 3722 O O . ILE A 1 474 ? -1.615 8.267 -33.881 1.00 98.00 474 ILE A O 1
ATOM 3726 N N . PRO A 1 475 ? -0.285 7.336 -32.303 1.00 98.12 475 PRO A N 1
ATOM 3727 C CA . PRO A 1 475 ? -1.245 7.507 -31.217 1.00 98.12 475 PRO A CA 1
ATOM 3728 C C . PRO A 1 475 ? -1.707 8.963 -31.049 1.00 98.12 475 PRO A C 1
ATOM 3730 O O . PRO A 1 475 ? -0.926 9.912 -31.197 1.00 98.12 475 PRO A O 1
ATOM 3733 N N . ASN A 1 476 ? -2.981 9.165 -30.710 1.00 97.56 476 ASN A N 1
ATOM 3734 C CA . ASN A 1 476 ? -3.530 10.490 -30.397 1.00 97.56 476 ASN A CA 1
ATOM 3735 C C . ASN A 1 476 ? -4.285 10.548 -29.057 1.00 97.56 476 ASN A C 1
ATOM 3737 O O . ASN A 1 476 ? -4.685 11.630 -28.626 1.00 97.56 476 ASN A O 1
ATOM 3741 N N . ASP A 1 477 ? -4.423 9.416 -28.369 1.00 97.56 477 ASP A N 1
ATOM 3742 C CA . ASP A 1 477 ? -4.997 9.307 -27.030 1.00 97.56 477 ASP A CA 1
ATOM 3743 C C . ASP A 1 477 ? -4.290 8.221 -26.194 1.00 97.56 477 ASP A C 1
ATOM 3745 O O . ASP A 1 477 ? -3.468 7.452 -26.692 1.00 97.56 477 ASP A O 1
ATOM 3749 N N . MET A 1 478 ? -4.603 8.144 -24.898 1.00 97.62 478 MET A N 1
ATOM 3750 C CA . MET A 1 478 ? -4.004 7.137 -24.008 1.00 97.62 478 MET A CA 1
ATOM 3751 C C . MET A 1 478 ? -4.389 5.700 -24.401 1.00 97.62 478 MET A C 1
ATOM 3753 O O . MET A 1 478 ? -3.620 4.777 -24.167 1.00 97.62 478 MET A O 1
ATOM 3757 N N . LYS A 1 479 ? -5.563 5.500 -25.019 1.00 97.94 479 LYS A N 1
ATOM 3758 C CA . LYS A 1 479 ? -6.056 4.172 -25.412 1.00 97.94 479 LYS A CA 1
ATOM 3759 C C . LYS A 1 479 ? -5.251 3.587 -26.575 1.00 97.94 479 LYS A C 1
ATOM 3761 O O . LYS A 1 479 ? -4.888 2.414 -26.541 1.00 97.94 479 LYS A O 1
ATOM 3766 N N . SER A 1 480 ? -4.971 4.401 -27.590 1.00 97.81 480 SER A N 1
ATOM 3767 C CA . SER A 1 480 ? -4.095 4.037 -28.704 1.00 97.81 480 SER A CA 1
ATOM 3768 C C . SER A 1 480 ? -2.660 3.850 -28.225 1.00 97.81 480 SER A C 1
ATOM 3770 O O . SER A 1 480 ? -2.052 2.848 -28.579 1.00 97.81 480 SER A O 1
ATOM 3772 N N . ALA A 1 481 ? -2.141 4.726 -27.356 1.00 98.00 481 ALA A N 1
ATOM 3773 C CA . ALA A 1 481 ? -0.803 4.571 -26.782 1.00 98.00 481 ALA A CA 1
ATOM 3774 C C . ALA A 1 481 ? -0.637 3.233 -26.037 1.00 98.00 481 ALA A C 1
ATOM 3776 O O . ALA A 1 481 ? 0.276 2.478 -26.364 1.00 98.00 481 ALA A O 1
ATOM 3777 N N . ALA A 1 482 ? -1.573 2.887 -25.144 1.00 97.38 482 ALA A N 1
ATOM 3778 C CA . ALA A 1 482 ? -1.594 1.593 -24.456 1.00 97.38 482 ALA A CA 1
ATOM 3779 C C . ALA A 1 482 ? -1.611 0.413 -25.444 1.00 97.38 482 ALA A C 1
ATOM 3781 O O . ALA A 1 482 ? -0.929 -0.593 -25.259 1.00 97.38 482 ALA A O 1
ATOM 3782 N N . ASN A 1 483 ? -2.357 0.537 -26.546 1.00 97.12 483 ASN A N 1
ATOM 3783 C CA . ASN A 1 483 ? -2.398 -0.504 -27.567 1.00 97.12 483 ASN A CA 1
ATOM 3784 C C . ASN A 1 483 ? -1.079 -0.632 -28.349 1.00 97.12 483 ASN A C 1
ATOM 3786 O O . ASN A 1 483 ? -0.721 -1.746 -28.718 1.00 97.12 483 ASN A O 1
ATOM 3790 N N . TYR A 1 484 ? -0.353 0.467 -28.586 1.00 98.06 484 TYR A N 1
ATOM 3791 C CA . TYR A 1 484 ? 0.990 0.423 -29.181 1.00 98.06 484 TYR A CA 1
ATOM 3792 C C . TYR A 1 484 ? 1.997 -0.196 -28.204 1.00 98.06 484 TYR A C 1
ATOM 3794 O O . TYR A 1 484 ? 2.774 -1.059 -28.609 1.00 98.06 484 TYR A O 1
ATOM 3802 N N . PHE A 1 485 ? 1.944 0.165 -26.918 1.00 97.56 485 PHE A N 1
ATOM 3803 C CA . PHE A 1 485 ? 2.760 -0.471 -25.880 1.00 97.56 485 PHE A CA 1
ATOM 3804 C C . PHE A 1 485 ? 2.496 -1.983 -25.811 1.00 97.56 485 PHE A C 1
ATOM 3806 O O . PHE A 1 485 ? 3.430 -2.779 -25.822 1.00 97.56 485 PHE A O 1
ATOM 3813 N N . LYS A 1 486 ? 1.241 -2.427 -25.924 1.00 95.56 486 LYS A N 1
ATOM 3814 C CA . LYS A 1 486 ? 0.908 -3.860 -25.989 1.00 95.56 486 LYS A CA 1
ATOM 3815 C C . LYS A 1 486 ? 1.541 -4.611 -27.177 1.00 95.56 486 LYS A C 1
ATOM 3817 O O . LYS A 1 486 ? 1.699 -5.825 -27.096 1.00 95.56 486 LYS A O 1
ATOM 3822 N N . GLN A 1 487 ? 1.910 -3.924 -28.264 1.00 95.25 487 GLN A N 1
ATOM 3823 C CA . GLN A 1 487 ? 2.652 -4.522 -29.390 1.00 95.25 487 GLN A CA 1
ATOM 3824 C C . GLN A 1 487 ? 4.172 -4.595 -29.151 1.00 95.25 487 GLN A C 1
ATOM 3826 O O . GLN A 1 487 ? 4.903 -5.049 -30.027 1.00 95.25 487 GLN A O 1
ATOM 3831 N N . GLY A 1 488 ? 4.664 -4.133 -27.998 1.00 95.25 488 GLY A N 1
ATOM 3832 C CA . GLY A 1 488 ? 6.094 -4.031 -27.698 1.00 95.25 488 GLY A CA 1
ATOM 3833 C C . GLY A 1 488 ? 6.762 -2.774 -28.264 1.00 95.25 488 GLY A C 1
ATOM 3834 O O . GLY A 1 488 ? 7.984 -2.672 -28.243 1.00 95.25 488 GLY A O 1
ATOM 3835 N N . PHE A 1 489 ? 5.995 -1.806 -28.777 1.00 97.31 489 PHE A N 1
ATOM 3836 C CA . PHE A 1 489 ? 6.561 -0.558 -29.290 1.00 97.31 489 PHE A CA 1
ATOM 3837 C C . PHE A 1 489 ? 6.995 0.386 -28.170 1.00 97.31 489 PHE A C 1
ATOM 3839 O O . PHE A 1 489 ? 6.519 0.301 -27.036 1.00 97.31 489 PHE A O 1
ATOM 3846 N N . TYR A 1 490 ? 7.863 1.329 -28.537 1.00 98.19 490 TYR A N 1
ATOM 3847 C CA . TYR A 1 490 ? 8.375 2.391 -27.672 1.00 98.19 490 TYR A CA 1
ATOM 3848 C C . TYR A 1 490 ? 9.146 1.906 -26.434 1.00 98.19 490 TYR A C 1
ATOM 3850 O O . TYR A 1 490 ? 9.148 2.605 -25.421 1.00 98.19 490 TYR A O 1
ATOM 3858 N N . ASP A 1 491 ? 9.807 0.747 -26.503 1.00 97.81 491 ASP A N 1
ATOM 3859 C CA . ASP A 1 491 ? 10.626 0.258 -25.392 1.00 97.81 491 ASP A CA 1
ATOM 3860 C C . ASP A 1 491 ? 11.911 1.088 -25.238 1.00 97.81 491 ASP A C 1
ATOM 3862 O O . ASP A 1 491 ? 12.782 1.077 -26.105 1.00 97.81 491 ASP A O 1
ATOM 3866 N N . CYS A 1 492 ? 11.999 1.848 -24.149 1.00 98.06 492 CYS A N 1
ATOM 3867 C CA . CYS A 1 492 ? 13.148 2.676 -23.797 1.00 98.06 492 CYS A CA 1
ATOM 3868 C C . CYS A 1 492 ? 13.978 1.976 -22.730 1.00 98.06 492 CYS A C 1
ATOM 3870 O O . CYS A 1 492 ? 13.405 1.379 -21.824 1.00 98.06 492 CYS A O 1
ATOM 3872 N N . GLU A 1 493 ? 15.295 2.170 -22.747 1.00 97.56 493 GLU A N 1
ATOM 3873 C CA . GLU A 1 493 ? 16.193 1.623 -21.731 1.00 97.56 493 GLU A CA 1
ATOM 3874 C C . GLU A 1 493 ? 17.229 2.644 -21.243 1.00 97.56 493 GLU A C 1
ATOM 3876 O O . GLU A 1 493 ? 17.582 3.598 -21.940 1.00 97.56 493 GLU A O 1
ATOM 3881 N N . VAL A 1 494 ? 17.714 2.458 -20.017 1.00 98.25 494 VAL A N 1
ATOM 3882 C CA . VAL A 1 494 ? 18.866 3.175 -19.463 1.00 98.25 494 VAL A CA 1
ATOM 3883 C C . VAL A 1 494 ? 19.658 2.242 -18.557 1.00 98.25 494 VAL A C 1
ATOM 3885 O O . VAL A 1 494 ? 19.136 1.709 -17.575 1.00 98.25 494 VAL A O 1
ATOM 3888 N N . ALA A 1 495 ? 20.941 2.079 -18.871 1.00 97.88 495 ALA A N 1
ATOM 3889 C CA . ALA A 1 495 ? 21.862 1.291 -18.070 1.00 97.88 495 ALA A CA 1
ATOM 3890 C C . ALA A 1 495 ? 22.562 2.151 -17.005 1.00 97.88 495 ALA A C 1
ATOM 3892 O O . ALA A 1 495 ? 22.874 3.329 -17.219 1.00 97.88 495 ALA A O 1
ATOM 3893 N N . THR A 1 496 ? 22.823 1.560 -15.845 1.00 97.69 496 THR A N 1
ATOM 3894 C CA . THR A 1 496 ? 23.537 2.183 -14.730 1.00 97.69 496 THR A CA 1
ATOM 3895 C C . THR A 1 496 ? 24.285 1.131 -13.922 1.00 97.69 496 THR A C 1
ATOM 3897 O O . THR A 1 496 ? 24.030 -0.061 -14.054 1.00 97.69 496 THR A O 1
ATOM 3900 N N . GLU A 1 497 ? 25.206 1.570 -13.076 1.00 96.38 497 GLU A N 1
ATOM 3901 C CA . GLU A 1 497 ? 26.033 0.690 -12.252 1.00 96.38 497 GLU A CA 1
ATOM 3902 C C . GLU A 1 497 ? 26.026 1.184 -10.808 1.00 96.38 497 GLU A C 1
ATOM 3904 O O . GLU A 1 497 ? 26.082 2.393 -10.551 1.00 96.38 497 GLU A O 1
ATOM 3909 N N . LEU A 1 498 ? 25.953 0.241 -9.871 1.00 96.19 498 LEU A N 1
ATOM 3910 C CA . LEU A 1 498 ? 26.139 0.478 -8.445 1.00 96.19 498 LEU A CA 1
ATOM 3911 C C . LEU A 1 498 ? 27.447 -0.169 -7.999 1.00 96.19 498 LEU A C 1
ATOM 3913 O O . LEU A 1 498 ? 27.714 -1.322 -8.318 1.00 96.19 498 LEU A O 1
ATOM 3917 N N . THR A 1 499 ? 28.256 0.556 -7.232 1.00 93.25 499 THR A N 1
ATOM 3918 C CA . THR A 1 499 ? 29.583 0.084 -6.802 1.00 93.25 499 THR A CA 1
ATOM 3919 C C . THR A 1 499 ? 29.592 -0.537 -5.408 1.00 93.25 499 THR A C 1
ATOM 3921 O O . THR A 1 499 ? 30.605 -1.094 -5.002 1.00 93.25 499 THR A O 1
ATOM 3924 N N . GLU A 1 500 ? 28.499 -0.409 -4.654 1.00 91.44 500 GLU A N 1
ATOM 3925 C CA . GLU A 1 500 ? 28.403 -0.845 -3.258 1.00 91.44 500 GLU A CA 1
ATOM 3926 C C . GLU A 1 500 ? 27.075 -1.566 -3.011 1.00 91.44 500 GLU A C 1
ATOM 3928 O O . GLU A 1 500 ? 26.019 -1.099 -3.449 1.00 91.44 500 GLU A O 1
ATOM 3933 N N . ASP A 1 501 ? 27.122 -2.678 -2.278 1.00 89.00 501 ASP A N 1
ATOM 3934 C CA . ASP A 1 501 ? 25.923 -3.370 -1.802 1.00 89.00 501 ASP A CA 1
ATOM 3935 C C . ASP A 1 501 ? 25.182 -2.537 -0.754 1.00 89.00 501 ASP A C 1
ATOM 3937 O O . ASP A 1 501 ? 25.781 -1.802 0.031 1.00 89.00 501 ASP A O 1
ATOM 3941 N N . GLY A 1 502 ? 23.859 -2.678 -0.713 1.00 87.81 502 GLY A N 1
ATOM 3942 C CA . GLY A 1 502 ? 23.012 -1.900 0.188 1.00 87.81 502 GLY A CA 1
ATOM 3943 C C . GLY A 1 502 ? 22.730 -0.481 -0.319 1.00 87.81 502 GLY A C 1
ATOM 3944 O O . GLY A 1 502 ? 22.119 0.319 0.393 1.00 87.81 502 GLY A O 1
ATOM 3945 N N . SER A 1 503 ? 23.156 -0.156 -1.545 1.00 92.94 503 SER A N 1
ATOM 3946 C CA . SER A 1 503 ? 22.950 1.153 -2.163 1.00 92.94 503 SER A CA 1
ATOM 3947 C C . SER A 1 503 ? 21.473 1.444 -2.430 1.00 92.94 503 SER A C 1
ATOM 3949 O O . SER A 1 503 ? 20.652 0.547 -2.618 1.00 92.94 503 SER A O 1
ATOM 3951 N N . LYS A 1 504 ? 21.138 2.734 -2.513 1.00 96.06 504 LYS A N 1
ATOM 3952 C CA . LYS A 1 504 ? 19.839 3.190 -3.017 1.00 96.06 504 LYS A CA 1
ATOM 3953 C C . LYS A 1 504 ? 19.920 3.446 -4.518 1.00 96.06 504 LYS A C 1
ATOM 3955 O O . LYS A 1 504 ? 20.840 4.132 -4.966 1.00 96.06 504 LYS A O 1
ATOM 3960 N N . LEU A 1 505 ? 18.928 2.998 -5.281 1.00 97.50 505 LEU A N 1
ATOM 3961 C CA . LEU A 1 505 ? 18.793 3.308 -6.702 1.00 97.50 505 LEU A CA 1
ATOM 3962 C C . LEU A 1 505 ? 17.510 4.097 -6.956 1.00 97.50 505 LEU A C 1
ATOM 3964 O O . LEU A 1 505 ? 16.407 3.563 -6.887 1.00 97.50 505 LEU A O 1
ATOM 3968 N N . LYS A 1 506 ? 17.652 5.381 -7.292 1.00 98.31 506 LYS A N 1
ATOM 3969 C CA . LYS A 1 506 ? 16.519 6.191 -7.749 1.00 98.31 506 LYS A CA 1
ATOM 3970 C C . LYS A 1 506 ? 16.245 5.909 -9.225 1.00 98.31 506 LYS A C 1
ATOM 3972 O O . LYS A 1 506 ? 17.117 6.170 -10.054 1.00 98.31 506 LYS A O 1
ATOM 3977 N N . ILE A 1 507 ? 15.048 5.439 -9.549 1.00 98.69 507 ILE A N 1
ATOM 3978 C CA . ILE A 1 507 ? 14.594 5.188 -10.921 1.00 98.69 507 ILE A CA 1
ATOM 3979 C C . ILE A 1 507 ? 13.406 6.081 -11.262 1.00 98.69 507 ILE A C 1
ATOM 3981 O O . ILE A 1 507 ? 12.659 6.500 -10.376 1.00 98.69 507 ILE A O 1
ATOM 3985 N N . GLY A 1 508 ? 13.203 6.358 -12.544 1.00 98.31 508 GLY A N 1
ATOM 3986 C CA . GLY A 1 508 ? 11.963 6.982 -12.977 1.00 98.31 508 GLY A CA 1
ATOM 3987 C C . GLY A 1 508 ? 12.024 7.623 -14.346 1.00 98.31 508 GLY A C 1
ATOM 3988 O O . GLY A 1 508 ? 12.949 7.424 -15.131 1.00 98.31 508 GLY A O 1
ATOM 3989 N N . ILE A 1 509 ? 11.012 8.438 -14.609 1.00 98.62 509 ILE A N 1
ATOM 3990 C CA . ILE A 1 509 ? 10.857 9.200 -15.838 1.00 98.62 509 ILE A CA 1
ATOM 3991 C C . ILE A 1 509 ? 10.605 10.664 -15.496 1.00 98.62 509 ILE A C 1
ATOM 3993 O O . ILE A 1 509 ? 9.804 11.010 -14.629 1.00 98.62 509 ILE A O 1
ATOM 3997 N N . ARG A 1 510 ? 11.320 11.561 -16.171 1.00 98.06 510 ARG A N 1
ATOM 3998 C CA . ARG A 1 510 ? 11.252 12.999 -15.895 1.00 98.06 510 ARG A CA 1
ATOM 3999 C C . ARG A 1 510 ? 11.197 13.815 -17.163 1.00 98.06 510 ARG A C 1
ATOM 4001 O O . ARG A 1 510 ? 11.859 13.498 -18.149 1.00 98.06 510 ARG A O 1
ATOM 4008 N N . CYS A 1 511 ? 10.489 14.931 -17.107 1.00 96.38 511 CYS A N 1
ATOM 4009 C CA . CYS A 1 511 ? 10.445 15.913 -18.174 1.00 96.38 511 CYS A CA 1
ATOM 4010 C C . CYS A 1 511 ? 10.901 17.274 -17.665 1.00 96.38 511 CYS A C 1
ATOM 4012 O O . CYS A 1 511 ? 10.325 17.824 -16.729 1.00 96.38 511 CYS A O 1
ATOM 4014 N N . LYS A 1 512 ? 11.926 17.844 -18.310 1.00 87.62 512 LYS A N 1
ATOM 4015 C CA . LYS A 1 512 ? 12.454 19.164 -17.923 1.00 87.62 512 LYS A CA 1
ATOM 4016 C C . LYS A 1 512 ? 11.549 20.316 -18.361 1.00 87.62 512 LYS A C 1
ATOM 4018 O O . LYS A 1 512 ? 11.513 21.336 -17.689 1.00 87.62 512 LYS A O 1
ATOM 4023 N N . ASN A 1 513 ? 10.849 20.155 -19.487 1.00 84.75 513 ASN A N 1
ATOM 4024 C CA . ASN A 1 513 ? 10.054 21.206 -20.122 1.00 84.75 513 ASN A CA 1
ATOM 4025 C C . ASN A 1 513 ? 8.749 20.622 -20.674 1.00 84.75 513 ASN A C 1
ATOM 4027 O O . ASN A 1 513 ? 8.795 19.837 -21.625 1.00 84.75 513 ASN A O 1
ATOM 4031 N N . GLY A 1 514 ? 7.612 21.060 -20.139 1.00 80.94 514 GLY A N 1
ATOM 4032 C CA . GLY A 1 514 ? 6.282 20.758 -20.664 1.00 80.94 514 GLY A CA 1
ATOM 4033 C C . GLY A 1 514 ? 5.735 21.907 -21.502 1.00 80.94 514 GLY A C 1
ATOM 4034 O O . GLY A 1 514 ? 4.854 22.629 -21.058 1.00 80.94 514 GLY A O 1
ATOM 4035 N N . ASN A 1 515 ? 6.286 22.129 -22.695 1.00 90.00 515 ASN A N 1
ATOM 4036 C CA . ASN A 1 515 ? 5.782 23.188 -23.575 1.00 90.00 515 ASN A CA 1
ATOM 4037 C C . ASN A 1 515 ? 4.345 22.891 -24.038 1.00 90.00 515 ASN A C 1
ATOM 4039 O O . ASN A 1 515 ? 3.876 21.756 -23.962 1.00 90.00 515 ASN A O 1
ATOM 4043 N N . SER A 1 516 ? 3.665 23.899 -24.590 1.00 92.06 516 SER A N 1
ATOM 4044 C CA . SER A 1 516 ? 2.325 23.710 -25.155 1.00 92.06 516 SER A CA 1
ATOM 4045 C C . SER A 1 516 ? 2.292 22.556 -26.168 1.00 92.06 516 SER A C 1
ATOM 4047 O O . SER A 1 516 ? 3.188 22.389 -27.004 1.00 92.06 516 SER A O 1
ATOM 4049 N N . SER A 1 517 ? 1.247 21.744 -26.049 1.00 93.25 517 SER A N 1
ATOM 4050 C CA . SER A 1 517 ? 0.976 20.495 -26.753 1.00 93.25 517 SER A CA 1
ATOM 4051 C C . SER A 1 517 ? 2.015 19.389 -26.555 1.00 93.25 517 SER A C 1
ATOM 4053 O O . SER A 1 517 ? 2.003 18.415 -27.307 1.00 93.25 517 SER A O 1
ATOM 4055 N N . TYR A 1 518 ? 2.918 19.505 -25.575 1.00 95.88 518 TYR A N 1
ATOM 4056 C CA . TYR A 1 518 ? 3.798 18.395 -25.220 1.00 95.88 518 TYR A CA 1
ATOM 4057 C C . TYR A 1 518 ? 3.001 17.333 -24.481 1.00 95.88 518 TYR A C 1
ATOM 4059 O O . TYR A 1 518 ? 2.267 17.628 -23.540 1.00 95.88 518 TYR A O 1
ATOM 4067 N N . TRP A 1 519 ? 3.176 16.092 -24.904 1.00 97.62 519 TRP A N 1
ATOM 4068 C CA . TRP A 1 519 ? 2.502 14.948 -24.318 1.00 97.62 519 TRP A CA 1
ATOM 4069 C C . TRP A 1 519 ? 3.521 13.848 -24.073 1.00 97.62 519 TRP A C 1
ATOM 4071 O O . TRP A 1 519 ? 4.123 13.359 -25.027 1.00 97.62 519 TRP A O 1
ATOM 4081 N N . SER A 1 520 ? 3.735 13.514 -22.805 1.00 98.25 520 SER A N 1
ATOM 4082 C CA . SER A 1 520 ? 4.575 12.398 -22.382 1.00 98.25 520 SER A CA 1
ATOM 4083 C C . SER A 1 520 ? 3.683 11.316 -21.798 1.00 98.25 520 SER A C 1
ATOM 4085 O O . SER A 1 520 ? 2.838 11.610 -20.949 1.00 98.25 520 SER A O 1
ATOM 4087 N N . ILE A 1 521 ? 3.878 10.086 -22.255 1.00 98.56 521 ILE A N 1
ATOM 4088 C CA . ILE A 1 521 ? 3.116 8.924 -21.806 1.00 98.56 521 ILE A CA 1
ATOM 4089 C C . ILE A 1 521 ? 4.039 7.722 -21.678 1.00 98.56 521 ILE A C 1
ATOM 4091 O O . ILE A 1 521 ? 4.983 7.581 -22.462 1.00 98.56 521 ILE A O 1
ATOM 4095 N N . PHE A 1 522 ? 3.794 6.911 -20.656 1.00 98.50 522 PHE A N 1
ATOM 4096 C CA . PHE A 1 522 ? 4.648 5.790 -20.298 1.00 98.50 522 PHE A CA 1
ATOM 4097 C C . PHE A 1 522 ? 3.893 4.710 -19.518 1.00 98.50 522 PHE A C 1
ATOM 4099 O O . PHE A 1 522 ? 2.840 4.984 -18.939 1.00 98.50 522 PHE A O 1
ATOM 4106 N N . ASP A 1 523 ? 4.452 3.504 -19.528 1.00 97.44 523 ASP A N 1
ATOM 4107 C CA . ASP A 1 523 ? 3.963 2.297 -18.858 1.00 97.44 523 ASP A CA 1
ATOM 4108 C C . ASP A 1 523 ? 5.107 1.256 -18.746 1.00 97.44 523 ASP A C 1
ATOM 4110 O O . ASP A 1 523 ? 6.181 1.426 -19.334 1.00 97.44 523 ASP A O 1
ATOM 4114 N N . ASN A 1 524 ? 4.862 0.160 -18.031 1.00 96.25 524 ASN A N 1
ATOM 4115 C CA . ASN A 1 524 ? 5.580 -1.106 -18.103 1.00 96.25 524 ASN A CA 1
ATOM 4116 C C . ASN A 1 524 ? 7.074 -0.972 -17.779 1.00 96.25 524 ASN A C 1
ATOM 4118 O O . ASN A 1 524 ? 7.956 -1.317 -18.586 1.00 96.25 524 ASN A O 1
ATOM 4122 N N . PHE A 1 525 ? 7.344 -0.445 -16.581 1.00 98.00 525 PHE A N 1
ATOM 4123 C CA . PHE A 1 525 ? 8.685 -0.377 -16.020 1.00 98.00 525 PHE A CA 1
ATOM 4124 C C . PHE A 1 525 ? 9.200 -1.785 -15.729 1.00 98.00 525 PHE A C 1
ATOM 4126 O O . PHE A 1 525 ? 8.549 -2.574 -15.051 1.00 98.00 525 PHE A O 1
ATOM 4133 N N . ARG A 1 526 ? 10.395 -2.103 -16.218 1.00 97.94 526 ARG A N 1
ATOM 4134 C CA . ARG A 1 526 ? 11.066 -3.386 -15.977 1.00 97.94 526 ARG A CA 1
ATOM 4135 C C . ARG A 1 526 ? 12.499 -3.120 -15.552 1.00 97.94 526 ARG A C 1
ATOM 4137 O O . ARG A 1 526 ? 13.140 -2.227 -16.097 1.00 97.94 526 ARG A O 1
ATOM 4144 N N . LEU A 1 527 ? 13.009 -3.874 -14.587 1.00 98.06 527 LEU A N 1
ATOM 4145 C CA . LEU A 1 527 ? 14.396 -3.762 -14.142 1.00 98.06 527 LEU A CA 1
ATOM 4146 C C . LEU A 1 527 ? 15.107 -5.089 -14.346 1.00 98.06 527 LEU A C 1
ATOM 4148 O O . LEU A 1 527 ? 14.651 -6.123 -13.858 1.00 98.06 527 LEU A O 1
ATOM 4152 N N . TYR A 1 528 ? 16.244 -5.034 -15.027 1.00 98.00 528 TYR A N 1
ATOM 4153 C CA . TYR A 1 528 ? 17.107 -6.183 -15.244 1.00 98.00 528 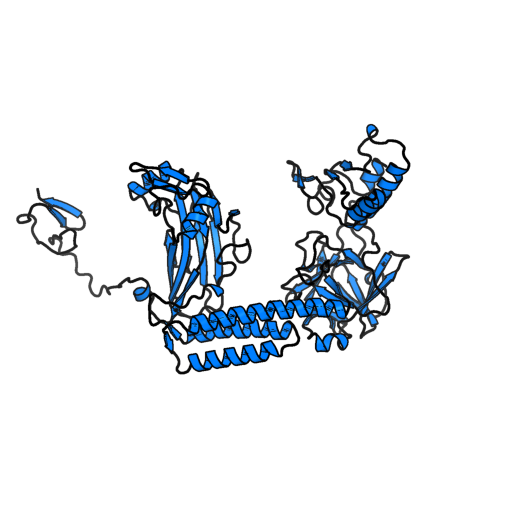TYR A CA 1
ATOM 4154 C C . TYR A 1 528 ? 18.455 -5.972 -14.570 1.00 98.00 528 TYR A C 1
ATOM 4156 O O . TYR A 1 528 ? 18.988 -4.861 -14.567 1.00 98.00 528 TYR A O 1
ATOM 4164 N N . TYR A 1 529 ? 18.995 -7.044 -14.003 1.00 97.94 529 TYR A N 1
ATOM 4165 C CA . TYR A 1 529 ? 20.277 -7.065 -13.318 1.00 97.94 529 TYR A CA 1
ATOM 4166 C C . TYR A 1 529 ? 21.250 -8.003 -14.036 1.00 97.94 529 TYR A C 1
ATOM 4168 O O . TYR A 1 529 ? 20.936 -9.159 -14.323 1.00 97.94 529 TYR A O 1
ATOM 4176 N N . TYR A 1 530 ? 22.435 -7.476 -14.324 1.00 97.44 530 TYR A N 1
ATOM 4177 C CA . TYR A 1 530 ? 23.485 -8.124 -15.108 1.00 97.44 530 TYR A CA 1
ATOM 4178 C C . TYR A 1 530 ? 24.639 -8.640 -14.233 1.00 97.44 530 TYR A C 1
ATOM 4180 O O . TYR A 1 530 ? 25.697 -8.989 -14.753 1.00 97.44 530 TYR A O 1
ATOM 4188 N N . GLY A 1 531 ? 24.460 -8.705 -12.908 1.00 95.69 531 GLY A N 1
ATOM 4189 C CA . GLY A 1 531 ? 25.505 -9.187 -12.008 1.00 95.69 531 GLY A CA 1
ATOM 4190 C C . GLY A 1 531 ? 26.752 -8.307 -12.054 1.00 95.69 531 GLY A C 1
ATOM 4191 O O . GLY A 1 531 ? 26.680 -7.078 -12.167 1.00 95.69 531 GLY A O 1
ATOM 4192 N N . SER A 1 532 ? 27.902 -8.973 -12.026 1.00 95.00 532 SER A N 1
ATOM 4193 C CA . SER A 1 532 ? 29.229 -8.362 -12.109 1.00 95.00 532 SER A CA 1
ATOM 4194 C C . SER A 1 532 ? 29.668 -7.973 -13.530 1.00 95.00 532 SER A C 1
ATOM 4196 O O . SER A 1 532 ? 30.788 -7.486 -13.702 1.00 95.00 532 SER A O 1
ATOM 4198 N N . ILE A 1 533 ? 28.819 -8.153 -14.557 1.00 94.81 533 ILE A N 1
ATOM 4199 C CA . ILE A 1 533 ? 29.156 -7.733 -15.924 1.00 94.81 533 ILE A CA 1
ATOM 4200 C C . ILE A 1 533 ? 29.316 -6.200 -15.953 1.00 94.81 533 ILE A C 1
ATOM 4202 O O . ILE A 1 533 ? 28.373 -5.484 -15.597 1.00 94.81 533 ILE A O 1
ATOM 4206 N N . PRO A 1 534 ? 30.470 -5.674 -16.408 1.00 93.38 534 PRO A N 1
ATOM 4207 C CA . PRO A 1 534 ? 30.710 -4.236 -16.469 1.00 93.38 534 PRO A CA 1
ATOM 4208 C C . PRO A 1 534 ? 29.710 -3.483 -17.355 1.00 93.38 534 PRO A C 1
ATOM 4210 O O . PRO A 1 534 ? 29.290 -3.966 -18.410 1.00 93.38 534 PRO A O 1
ATOM 4213 N N . LEU A 1 535 ? 29.374 -2.254 -16.958 1.00 93.25 535 LEU A N 1
ATOM 4214 C CA . LEU A 1 535 ? 28.417 -1.395 -17.665 1.00 93.25 535 LEU A CA 1
ATOM 4215 C C . LEU A 1 535 ? 28.770 -1.163 -19.143 1.00 93.25 535 LEU A C 1
ATOM 4217 O O . LEU A 1 535 ? 27.885 -1.065 -19.994 1.00 93.25 535 LEU A O 1
ATOM 4221 N N . ASP A 1 536 ? 30.055 -1.036 -19.461 1.00 90.88 536 ASP A N 1
ATOM 4222 C CA . ASP A 1 536 ? 30.544 -0.786 -20.817 1.00 90.88 536 ASP A CA 1
ATOM 4223 C C . ASP A 1 536 ? 30.365 -2.011 -21.734 1.00 90.88 536 ASP A C 1
ATOM 4225 O O . ASP A 1 536 ? 30.045 -1.853 -22.913 1.00 90.88 536 ASP A O 1
ATOM 4229 N N . VAL A 1 537 ? 30.436 -3.221 -21.171 1.00 90.62 537 VAL A N 1
ATOM 4230 C CA . VAL A 1 537 ? 30.079 -4.475 -21.850 1.00 90.62 537 VAL A CA 1
ATOM 4231 C C . VAL A 1 537 ? 28.572 -4.555 -22.087 1.00 90.62 537 VAL A C 1
ATOM 4233 O O . VAL A 1 537 ? 28.155 -4.791 -23.219 1.00 90.62 537 VAL A O 1
ATOM 4236 N N . VAL A 1 538 ? 27.751 -4.295 -21.061 1.00 91.25 538 VAL A N 1
ATOM 4237 C CA . VAL A 1 538 ? 26.277 -4.342 -21.178 1.00 91.25 538 VAL A CA 1
ATOM 4238 C C . VAL A 1 538 ? 25.763 -3.339 -22.212 1.00 91.25 538 VAL A C 1
ATOM 4240 O O . VAL A 1 538 ? 24.885 -3.656 -23.005 1.00 91.25 538 VAL A O 1
ATOM 4243 N N . THR A 1 539 ? 26.336 -2.135 -22.247 1.00 87.19 539 THR A N 1
ATOM 4244 C CA . THR A 1 539 ? 25.938 -1.084 -23.200 1.00 87.19 539 THR A CA 1
ATOM 4245 C C . THR A 1 539 ? 26.575 -1.224 -24.585 1.00 87.19 539 THR A C 1
ATOM 4247 O O . THR A 1 539 ? 26.229 -0.467 -25.493 1.00 87.19 539 THR A O 1
ATOM 4250 N N . GLY A 1 540 ? 27.529 -2.146 -24.766 1.00 78.06 540 GLY A N 1
ATOM 4251 C CA . GLY A 1 540 ? 28.304 -2.282 -26.003 1.00 78.06 540 GLY A CA 1
ATOM 4252 C C . GLY A 1 540 ? 29.203 -1.075 -26.316 1.00 78.06 540 GLY A C 1
ATOM 4253 O O . GLY A 1 540 ? 29.612 -0.885 -27.464 1.00 78.06 540 GLY A O 1
ATOM 4254 N N . ILE A 1 541 ? 29.502 -0.232 -25.322 1.00 67.94 541 ILE A N 1
ATOM 4255 C CA . ILE A 1 541 ? 30.350 0.953 -25.475 1.00 67.94 541 ILE A CA 1
ATOM 4256 C C . ILE A 1 541 ? 31.793 0.563 -25.151 1.00 67.94 541 ILE A C 1
ATOM 4258 O O . ILE A 1 541 ? 32.201 0.582 -23.997 1.00 67.94 541 ILE A O 1
ATOM 4262 N N . GLU A 1 542 ? 32.621 0.303 -26.163 1.00 52.94 542 GLU A N 1
ATOM 4263 C CA . GLU A 1 542 ? 34.066 0.191 -25.935 1.00 52.94 542 GLU A CA 1
ATOM 4264 C C . GLU A 1 542 ? 34.653 1.561 -25.556 1.00 52.94 542 GLU A C 1
ATOM 4266 O O . GLU A 1 542 ? 34.863 2.434 -26.408 1.00 52.94 542 GLU A O 1
ATOM 4271 N N . THR A 1 543 ? 34.983 1.765 -24.279 1.00 48.06 543 THR A N 1
ATOM 4272 C CA . THR A 1 543 ? 35.869 2.872 -23.905 1.00 48.06 543 THR A CA 1
ATOM 4273 C C . THR A 1 543 ? 37.303 2.528 -24.302 1.00 48.06 543 THR A C 1
ATOM 4275 O O . THR A 1 543 ? 38.079 1.969 -23.538 1.00 48.06 543 THR A O 1
ATOM 4278 N N . GLN A 1 544 ? 37.686 2.875 -25.532 1.00 42.44 544 GLN A N 1
ATOM 4279 C CA . GLN A 1 544 ? 39.092 2.842 -25.936 1.00 42.44 544 GLN A CA 1
ATOM 4280 C C . GLN A 1 544 ? 39.870 3.817 -25.029 1.00 42.44 544 GLN A C 1
ATOM 4282 O O . GLN A 1 544 ? 39.594 5.025 -25.066 1.00 42.44 544 GLN A O 1
ATOM 4287 N N . PRO A 1 545 ? 40.828 3.350 -24.203 1.00 44.19 545 PRO A N 1
ATOM 4288 C CA . PRO A 1 545 ? 41.648 4.251 -23.414 1.00 44.19 545 PRO A CA 1
ATOM 4289 C C . PRO A 1 545 ? 42.405 5.153 -24.386 1.00 44.19 545 PRO A C 1
ATOM 4291 O O . PRO A 1 545 ? 43.174 4.688 -25.226 1.00 44.19 545 PRO A O 1
ATOM 4294 N N . ILE A 1 546 ? 42.185 6.465 -24.298 1.00 51.19 546 ILE A N 1
ATOM 4295 C CA . ILE A 1 546 ? 42.993 7.438 -25.034 1.00 51.19 546 ILE A CA 1
ATOM 4296 C C . ILE A 1 546 ? 44.360 7.476 -24.343 1.00 51.19 546 ILE A C 1
ATOM 4298 O O . ILE A 1 546 ? 44.619 8.334 -23.503 1.00 51.19 546 ILE A O 1
ATOM 4302 N N . THR A 1 547 ? 45.231 6.518 -24.656 1.00 45.97 547 THR A N 1
ATOM 4303 C CA . THR A 1 547 ? 46.588 6.452 -24.096 1.00 45.97 547 THR A CA 1
ATOM 4304 C C . THR A 1 547 ? 47.514 7.494 -24.717 1.00 45.97 547 THR A C 1
ATOM 4306 O O . THR A 1 547 ? 48.491 7.884 -24.090 1.00 45.97 547 THR A O 1
ATOM 4309 N N . GLU A 1 548 ? 47.178 8.034 -25.893 1.00 44.62 548 GLU A N 1
ATOM 4310 C CA . GLU A 1 548 ? 47.881 9.168 -26.493 1.00 44.62 548 GLU A CA 1
ATOM 4311 C C . GLU A 1 548 ? 46.908 10.051 -27.284 1.00 44.62 548 GLU A C 1
ATOM 4313 O O . GLU A 1 548 ? 46.319 9.626 -28.281 1.00 44.62 548 GLU A O 1
ATOM 4318 N N . ARG A 1 549 ? 46.791 11.333 -26.910 1.00 45.97 549 ARG A N 1
ATOM 4319 C CA . ARG A 1 549 ? 46.390 12.355 -27.885 1.00 45.97 549 ARG A CA 1
ATOM 4320 C C . ARG A 1 549 ? 47.535 12.486 -28.887 1.00 45.97 549 ARG A C 1
ATOM 4322 O O . ARG A 1 549 ? 48.427 13.305 -28.688 1.00 45.97 549 ARG A O 1
ATOM 4329 N N . LYS A 1 550 ? 47.521 11.708 -29.969 1.00 48.72 550 LYS A N 1
ATOM 4330 C CA . LYS A 1 550 ? 48.277 12.114 -31.156 1.00 48.72 550 LYS A CA 1
ATOM 4331 C C . LYS A 1 550 ? 47.639 13.401 -31.659 1.00 48.72 550 LYS A C 1
ATOM 4333 O O . LYS A 1 550 ? 46.451 13.414 -31.981 1.00 48.72 550 LYS A O 1
ATOM 4338 N N . GLU A 1 551 ? 48.405 14.492 -31.654 1.00 51.22 551 GLU A N 1
ATOM 4339 C CA . GLU A 1 551 ? 48.014 15.709 -32.357 1.00 51.22 551 GLU A CA 1
ATOM 4340 C C . GLU A 1 551 ? 47.574 15.312 -33.766 1.00 51.22 551 GLU A C 1
ATOM 4342 O O . GLU A 1 551 ? 48.273 14.573 -34.463 1.00 51.22 551 GLU A O 1
ATOM 4347 N N . VAL A 1 552 ? 46.374 15.746 -34.155 1.00 53.03 552 VAL A N 1
ATOM 4348 C CA . VAL A 1 552 ? 45.876 15.569 -35.516 1.00 53.03 552 VAL A CA 1
ATOM 4349 C C . VAL A 1 552 ? 46.940 16.150 -36.441 1.00 53.03 552 VAL A C 1
ATOM 4351 O O . VAL A 1 552 ? 47.206 17.350 -36.383 1.00 53.03 552 VAL A O 1
ATOM 4354 N N . GLU A 1 553 ? 47.570 15.312 -37.268 1.00 57.06 553 GLU A N 1
ATOM 4355 C CA . GLU A 1 553 ? 48.446 15.796 -38.332 1.00 57.06 553 GLU A CA 1
ATOM 4356 C C . GLU A 1 553 ? 47.621 16.790 -39.156 1.00 57.06 553 GLU A C 1
ATOM 4358 O O . GLU A 1 553 ? 46.679 16.389 -39.838 1.00 57.06 553 GLU A O 1
ATOM 4363 N N . ALA A 1 554 ? 47.944 18.086 -39.076 1.00 58.88 554 ALA A N 1
ATOM 4364 C CA . ALA A 1 554 ? 47.140 19.192 -39.619 1.00 58.88 554 ALA A CA 1
ATOM 4365 C C . ALA A 1 554 ? 46.917 19.138 -41.150 1.00 58.88 554 ALA A C 1
ATOM 4367 O O . ALA A 1 554 ? 46.262 20.004 -41.737 1.00 58.88 554 ALA A O 1
ATOM 4368 N N . THR A 1 555 ? 47.480 18.124 -41.804 1.00 68.12 555 THR A N 1
ATOM 4369 C CA . THR A 1 555 ? 47.423 17.859 -43.238 1.00 68.12 555 THR A CA 1
ATOM 4370 C C . THR A 1 555 ? 46.689 16.563 -43.592 1.00 68.12 555 THR A C 1
ATOM 4372 O O . THR A 1 555 ? 46.355 16.388 -44.762 1.00 68.12 555 THR A O 1
ATOM 4375 N N . ALA A 1 556 ? 46.370 15.683 -42.633 1.00 82.69 556 ALA A N 1
ATOM 4376 C CA . ALA A 1 556 ? 45.703 14.413 -42.908 1.00 82.69 556 ALA A CA 1
ATOM 4377 C C . ALA A 1 556 ? 44.241 14.608 -43.346 1.00 82.69 556 ALA A C 1
ATOM 4379 O O . ALA A 1 556 ? 43.477 15.382 -42.766 1.00 82.69 556 ALA A O 1
ATOM 4380 N N . ILE A 1 557 ? 43.860 13.878 -44.390 1.00 87.06 557 ILE A N 1
ATOM 4381 C CA . ILE A 1 557 ? 42.538 13.882 -45.006 1.00 87.06 557 ILE A CA 1
ATOM 4382 C C . ILE A 1 557 ? 41.927 12.501 -44.814 1.00 87.06 557 ILE A C 1
ATOM 4384 O O . ILE A 1 557 ? 42.584 11.494 -45.084 1.00 87.06 557 ILE A O 1
ATOM 4388 N N . TYR A 1 558 ? 40.671 12.461 -44.385 1.00 88.56 558 TYR A N 1
ATOM 4389 C CA . TYR A 1 558 ? 39.931 11.242 -44.080 1.00 88.56 558 TYR A CA 1
ATOM 4390 C C . TYR A 1 558 ? 38.711 11.104 -44.993 1.00 88.56 558 TYR A C 1
ATOM 4392 O O . TYR A 1 558 ? 38.120 12.107 -45.400 1.00 88.56 558 TYR A O 1
ATOM 4400 N N . ASP A 1 559 ? 38.331 9.873 -45.324 1.00 88.12 559 ASP A N 1
ATOM 4401 C CA . ASP A 1 559 ? 37.022 9.598 -45.921 1.00 88.12 559 ASP A CA 1
ATOM 4402 C C . ASP A 1 559 ? 35.906 9.627 -44.857 1.00 88.12 559 ASP A C 1
ATOM 4404 O O . ASP A 1 559 ? 36.154 9.792 -43.660 1.00 88.12 559 ASP A O 1
ATOM 4408 N N . LEU A 1 560 ? 34.648 9.489 -45.290 1.00 81.69 560 LEU A N 1
ATOM 4409 C CA . LEU A 1 560 ? 33.487 9.505 -44.391 1.00 81.69 560 LEU A CA 1
ATOM 4410 C C . LEU A 1 560 ? 33.441 8.322 -43.409 1.00 81.69 560 LEU A C 1
ATOM 4412 O O . LEU A 1 560 ? 32.684 8.390 -42.446 1.00 81.69 560 LEU A O 1
ATOM 4416 N N . SER A 1 561 ? 34.246 7.276 -43.628 1.00 79.31 561 SER A N 1
ATOM 4417 C CA . SER A 1 561 ? 34.402 6.157 -42.692 1.00 79.31 561 SER A CA 1
ATOM 4418 C C . SER A 1 561 ? 35.493 6.402 -41.642 1.00 79.31 561 SER A C 1
ATOM 4420 O O . SER A 1 561 ? 35.745 5.545 -40.803 1.00 79.31 561 SER A O 1
ATOM 4422 N N . GLY A 1 562 ? 36.149 7.570 -41.672 1.00 75.88 562 GLY A N 1
ATOM 4423 C CA . GLY A 1 562 ? 37.214 7.925 -40.734 1.00 75.88 562 GLY A CA 1
ATOM 4424 C C . GLY A 1 562 ? 38.578 7.334 -41.094 1.00 75.88 562 GLY A C 1
ATOM 4425 O O . GLY A 1 562 ? 39.521 7.451 -40.312 1.00 75.88 562 GLY A O 1
ATOM 4426 N N . ARG A 1 563 ? 38.730 6.734 -42.282 1.00 81.62 563 ARG A N 1
ATOM 4427 C CA . ARG A 1 563 ? 40.015 6.205 -42.748 1.00 81.62 563 ARG A CA 1
ATOM 4428 C C . ARG A 1 563 ? 40.846 7.324 -43.369 1.00 81.62 563 ARG A C 1
ATOM 4430 O O . ARG A 1 563 ? 40.359 8.059 -44.225 1.00 81.62 563 ARG A O 1
ATOM 4437 N N . LYS A 1 564 ? 42.118 7.447 -42.969 1.00 86.12 564 LYS A N 1
ATOM 4438 C CA . LYS A 1 564 ? 43.068 8.388 -43.589 1.00 86.12 564 LYS A CA 1
ATOM 4439 C C . LYS A 1 564 ? 43.289 7.986 -45.050 1.00 86.12 564 LYS A C 1
ATOM 4441 O O . LYS A 1 564 ? 43.721 6.870 -45.321 1.00 86.12 564 LYS A O 1
ATOM 4446 N N . VAL A 1 565 ? 43.003 8.895 -45.977 1.00 86.50 565 VAL A N 1
ATOM 4447 C CA . VAL A 1 565 ? 43.096 8.668 -47.428 1.00 86.50 565 VAL A CA 1
ATOM 4448 C C . VAL A 1 565 ? 44.227 9.442 -48.099 1.00 86.50 565 VAL A C 1
ATOM 4450 O O . VAL A 1 565 ? 44.694 9.021 -49.149 1.00 86.50 565 VAL A O 1
ATOM 4453 N N . SER A 1 566 ? 44.678 10.560 -47.525 1.00 82.25 566 SER A N 1
ATOM 4454 C CA . SER A 1 566 ? 45.786 11.355 -48.071 1.00 82.25 566 SER A CA 1
ATOM 4455 C C . SER A 1 566 ? 46.332 12.336 -47.027 1.00 82.25 566 SER A C 1
ATOM 4457 O O . SER A 1 566 ? 45.713 12.547 -45.986 1.00 82.25 566 SER A O 1
ATOM 4459 N N . SER A 1 567 ? 47.470 12.965 -47.324 1.00 81.31 567 SER A N 1
ATOM 4460 C CA . SER A 1 567 ? 47.976 14.161 -46.627 1.00 81.31 567 SER A CA 1
ATOM 4461 C C . SER A 1 567 ? 47.968 15.415 -47.526 1.00 81.31 567 SER A C 1
ATOM 4463 O O . SER A 1 567 ? 48.479 16.462 -47.138 1.00 81.31 567 SER A O 1
ATOM 4465 N N . SER A 1 568 ? 47.422 15.306 -48.746 1.00 77.31 568 SER A N 1
ATOM 4466 C CA . SER A 1 568 ? 47.283 16.390 -49.727 1.00 77.31 568 SER A CA 1
ATOM 4467 C C . SER A 1 568 ? 45.960 16.284 -50.490 1.00 77.31 568 SER A C 1
ATOM 4469 O O . SER A 1 568 ? 45.544 15.195 -50.891 1.00 77.31 568 SER A O 1
ATOM 4471 N N . SER A 1 569 ? 45.305 17.420 -50.730 1.00 72.00 569 SER A N 1
ATOM 4472 C CA . SER A 1 569 ? 44.033 17.497 -51.457 1.00 72.00 569 SER A CA 1
ATOM 4473 C C . SER A 1 569 ? 44.183 17.435 -52.983 1.00 72.00 569 SER A C 1
ATOM 4475 O O . SER A 1 569 ? 43.179 17.341 -53.684 1.00 72.00 569 SER A O 1
ATOM 4477 N N . SER A 1 570 ? 45.413 17.465 -53.508 1.00 73.62 570 SER A N 1
ATOM 4478 C CA . SER A 1 570 ? 45.702 17.545 -54.947 1.00 73.62 570 SER A CA 1
ATOM 4479 C C . SER A 1 570 ? 45.499 16.241 -55.729 1.00 73.62 570 SER A C 1
ATOM 4481 O O . SER A 1 570 ? 45.417 16.290 -56.952 1.00 73.62 570 SER A O 1
ATOM 4483 N N . GLU A 1 571 ? 45.413 15.091 -55.054 1.00 76.00 571 GLU A N 1
ATOM 4484 C CA . GLU A 1 571 ? 45.369 13.758 -55.690 1.00 76.00 571 GLU A CA 1
ATOM 4485 C C . GLU A 1 571 ? 44.130 12.936 -55.300 1.00 76.00 571 GLU A C 1
ATOM 4487 O O . GLU A 1 571 ? 44.077 11.723 -55.498 1.00 76.00 571 GLU A O 1
ATOM 4492 N N . LEU A 1 572 ? 43.115 13.579 -54.720 1.00 84.38 572 LEU A N 1
ATOM 4493 C CA . LEU A 1 572 ? 41.919 12.879 -54.267 1.00 84.38 572 LEU A CA 1
ATOM 4494 C C . LEU A 1 572 ? 40.957 12.593 -55.432 1.00 84.38 572 LEU A C 1
ATOM 4496 O O . LEU A 1 572 ? 40.688 13.485 -56.241 1.00 84.38 572 LEU A O 1
ATOM 4500 N N . PRO A 1 573 ? 40.384 11.379 -55.507 1.00 85.50 573 PRO A N 1
ATOM 4501 C CA . PRO A 1 573 ? 39.230 11.104 -56.356 1.00 85.50 573 PRO A CA 1
ATOM 4502 C C . PRO A 1 573 ? 38.043 12.028 -56.039 1.00 85.50 573 PRO A C 1
ATOM 4504 O O . PRO A 1 573 ? 37.979 12.656 -54.984 1.00 85.50 573 PRO A O 1
ATOM 4507 N N . LYS A 1 574 ? 37.056 12.086 -56.940 1.00 88.50 574 LYS A N 1
ATOM 4508 C CA . LYS A 1 574 ? 35.811 12.822 -56.678 1.00 88.50 574 LYS A CA 1
ATOM 4509 C C . LYS A 1 574 ? 35.090 12.223 -55.472 1.00 88.50 574 LYS A C 1
ATOM 4511 O O . LYS A 1 574 ? 34.822 11.023 -55.456 1.00 88.50 574 LYS A O 1
ATOM 4516 N N . GLY A 1 575 ? 34.755 13.050 -54.486 1.00 87.25 575 GLY A N 1
ATOM 4517 C CA . GLY A 1 575 ? 34.169 12.566 -53.238 1.00 87.25 575 GLY A CA 1
ATOM 4518 C C . GLY A 1 575 ? 34.082 13.614 -52.133 1.00 87.25 575 GLY A C 1
ATOM 4519 O O . GLY A 1 575 ? 34.444 14.779 -52.316 1.00 87.25 575 GLY A O 1
ATOM 4520 N N . ILE A 1 576 ? 33.574 13.182 -50.977 1.00 88.81 576 ILE A N 1
ATOM 4521 C CA . ILE A 1 576 ? 33.469 13.986 -49.755 1.00 88.81 576 ILE A CA 1
ATOM 4522 C C . ILE A 1 576 ? 34.542 13.515 -48.779 1.00 88.81 576 ILE A C 1
ATOM 4524 O O . ILE A 1 576 ? 34.631 12.325 -48.478 1.00 88.81 576 ILE A O 1
ATOM 4528 N N . TYR A 1 577 ? 35.309 14.463 -48.256 1.00 90.88 577 TYR A N 1
ATOM 4529 C CA . TYR A 1 577 ? 36.427 14.202 -47.361 1.00 90.88 577 TYR A CA 1
ATOM 4530 C C . TYR A 1 577 ? 36.385 15.115 -46.140 1.00 90.88 577 TYR A C 1
ATOM 4532 O O . TYR A 1 577 ? 35.717 16.151 -46.143 1.00 90.88 577 TYR A O 1
ATOM 4540 N N . ILE A 1 578 ? 37.111 14.733 -45.094 1.00 87.75 578 ILE A N 1
ATOM 4541 C CA . ILE A 1 578 ? 37.247 15.482 -43.847 1.00 87.75 578 ILE A CA 1
ATOM 4542 C C . ILE A 1 578 ? 38.716 15.868 -43.678 1.00 87.75 578 ILE A C 1
ATOM 4544 O O . ILE A 1 578 ? 39.588 15.004 -43.677 1.00 87.75 578 ILE A O 1
ATOM 4548 N N . GLN A 1 579 ? 38.995 17.158 -43.508 1.00 86.50 579 GLN A N 1
ATOM 4549 C CA . GLN A 1 579 ? 40.318 17.667 -43.137 1.00 86.50 579 GLN A CA 1
ATOM 4550 C C . GLN A 1 579 ? 40.144 18.710 -42.034 1.00 86.50 579 GLN A C 1
ATOM 4552 O O . GLN A 1 579 ? 39.269 19.572 -42.129 1.00 86.50 579 GLN A O 1
ATOM 4557 N N . ASN A 1 580 ? 40.943 18.622 -40.968 1.00 78.62 580 ASN A N 1
ATOM 4558 C CA . ASN A 1 580 ? 40.877 19.543 -39.823 1.00 78.62 580 ASN A CA 1
ATOM 4559 C C . ASN A 1 580 ? 39.454 19.697 -39.243 1.00 78.62 580 ASN A C 1
ATOM 4561 O O . ASN A 1 580 ? 39.005 20.799 -38.926 1.00 78.62 580 ASN A O 1
ATOM 4565 N N . GLY A 1 581 ? 38.710 18.586 -39.171 1.00 73.25 581 GLY A N 1
ATOM 4566 C CA . GLY A 1 581 ? 37.339 18.550 -38.649 1.00 73.25 581 GLY A CA 1
ATOM 4567 C C . GLY A 1 581 ? 36.278 19.200 -39.547 1.00 73.25 581 GLY A C 1
ATOM 4568 O O . GLY A 1 581 ? 35.131 19.336 -39.128 1.00 73.25 581 GLY A O 1
ATOM 4569 N N . ARG A 1 582 ? 36.621 19.604 -40.779 1.00 77.12 582 ARG A N 1
ATOM 4570 C CA . ARG A 1 582 ? 35.684 20.196 -41.745 1.00 77.12 582 ARG A CA 1
ATOM 4571 C C . ARG A 1 582 ? 35.516 19.303 -42.966 1.00 77.12 582 ARG A C 1
ATOM 4573 O O . ARG A 1 582 ? 36.488 18.768 -43.495 1.00 77.12 582 ARG A O 1
ATOM 4580 N N . LYS A 1 583 ? 34.270 19.174 -43.428 1.00 88.00 583 LYS A N 1
ATOM 4581 C CA . LYS A 1 583 ? 33.932 18.469 -44.669 1.00 88.00 583 LYS A CA 1
ATOM 4582 C C . LYS A 1 583 ? 34.263 19.347 -45.879 1.00 88.00 583 LYS A C 1
ATOM 4584 O O . LYS A 1 583 ? 33.918 20.528 -45.883 1.00 88.00 583 LYS A O 1
ATOM 4589 N N . PHE A 1 584 ? 34.872 18.775 -46.912 1.00 85.94 584 PHE A N 1
ATOM 4590 C CA . PHE A 1 584 ? 35.065 19.416 -48.214 1.00 85.94 584 PHE A CA 1
ATOM 4591 C C . PHE A 1 584 ? 34.795 18.426 -49.354 1.00 85.94 584 PHE A C 1
ATOM 4593 O O . PHE A 1 584 ? 34.827 17.211 -49.161 1.00 85.94 584 PHE A O 1
ATOM 4600 N N . VAL A 1 585 ? 34.479 18.957 -50.537 1.00 87.62 585 VAL A N 1
ATOM 4601 C CA . VAL A 1 585 ? 34.100 18.169 -51.718 1.00 87.62 585 VAL A CA 1
ATOM 4602 C C . VAL A 1 585 ? 35.151 18.345 -52.803 1.00 87.62 585 VAL A C 1
ATOM 4604 O O . VAL A 1 585 ? 35.459 19.474 -53.185 1.00 87.62 585 VAL A O 1
ATOM 4607 N N . VAL A 1 586 ? 35.655 17.231 -53.326 1.00 84.75 586 VAL A N 1
ATOM 4608 C CA . VAL A 1 586 ? 36.510 17.190 -54.517 1.00 84.75 586 VAL A CA 1
ATOM 4609 C C . VAL A 1 586 ? 35.612 16.877 -55.712 1.00 84.75 586 VAL A C 1
ATOM 4611 O O . VAL A 1 586 ? 34.907 15.865 -55.705 1.00 84.75 586 VAL A O 1
ATOM 4614 N N . LYS A 1 587 ? 35.558 17.797 -56.681 1.00 80.62 587 LYS A N 1
ATOM 4615 C CA . LYS A 1 587 ? 34.589 17.793 -57.792 1.00 80.62 587 LYS A CA 1
ATOM 4616 C C . LYS A 1 587 ? 35.092 17.148 -59.069 1.00 80.62 587 LYS A C 1
ATOM 4618 O O . LYS A 1 587 ? 36.304 17.192 -59.348 1.00 80.62 587 LYS A O 1
#

Nearest PDB structures (foldseek):
  2f2f-assembly2_D  TM=6.582E-01  e=7.144E-04  Aggregatibacter actinomycetemcomitans
  1sr4-assembly1_A  TM=6.356E-01  e=8.378E-04  [Haemophilus] ducreyi
  8a28-assembly1_A  TM=3.959E-01  e=8.066E-02  Limulus polyphemus

Secondary structure (DSSP, 8-state):
-HHHHHHTT-S--TTSTTTSSTTEEEE-TTS-EEEEE--HHHHHHHHHHHT-TT---EEESS-EESS---SGGG----HHHHHHHHHHHHHHHHTT--SSSS--PPP---S---TTSEEEEEES-GGGTTTTEEEEE-TTSBEEEEE--HHHHTT-TTTEEEEEEETTTTEEEEEETTT-PEEEE-SS-EEEESS--TTS-EEEEEEEEE-SS--SSSSPPEEEEEEE-SSSS-EEEEEPSTTBEEEEE---STT-GGGEEEEEEHHHHHHHHHHHHHHHHHHHHHHHHHHHHHHHS-EEESSTTHHHHHHHHHHHHHHHHHH--SHHHHHHHHHHHHHHHHHHHTTEEES-TTS-EE-GGGSSSTT-SSS-SSBS--EEETTEEEEESS-EEEEEEEEEEPSEEEEEEEEEEEEESSHHHHHHHHHTT-GGG--EEEEETTEEEEPEEGGGG-BSS---SS-EEEETTTTEEEE-SHHHHHHHHHTTTTEEEEEEEE-STTEEEEEEEEES---TTEEEEEEEEEEEE-TT--HHHHTT-------------TT-EE-TTS-EEES-GGGPPSEEEEETTEEEEE-

Mean predicted aligned error: 11.65 Å